Protein AF-A0A351FDD4-F1 (afdb_monomer_lite)

Foldseek 3Di:
DWDWDAWPVRHDTDIADQQWDWDADPVGDIDIDGDDPVNSVVVVVVVVQVVVVVVPCDVVNVVVVVVVVVVVVVVDDDDDDDDDDDDDDDDDDDDDDDDDDDDDDDCPPFPPPPQDDDDADDDDQQFLVNLLLLLQFWFKDWDADPPQQWIWIFGAHPVRDTSDIDIAHDDPVCVVVVVVLCVVRGDDGRCSLLSLLVVLLSRCVVNVDDDRVDSNVLSVLLSVVLVLQAAEAEFFAEQDPSQKDFLVVVLVVQLVRLNSQSSLLSCLRSLLLPRDRDPPSCLGSSNLSQLVCVLLPHNPPSNPSVSSVVLLQAWQWQQDGGNNDGRAQSSVSHPGDPDDPVRRVVVTDRRSLEIERGYQEYEYDANGEYECLVVDDDLDEHEYEYEHSAEYEAQAEYEHDHPVVHAYEYEYEHSYEYHYNDPAPVVFFPPVLSVLCPPPPPNCPQQPLDDDATPDAGDAHEYEYAHAHYYYEHAAEYAAENYEYEYAAEYEYEYSAEYEADYRQFGSVDAQALVCVVPRLSAHEYEHHDDPDAHAYHAYYAAEYGYARYEYDQNHAEYEHAHQEYGDHQYEAHQQHAYEYEHAVFAEAEASVGDDGRYYYDHGRHYYHRHDPDLQQFDPPPRSQFGPDDHPPGGRYGTYHD

Sequence (642 aa):
SVVSFSSANNPQPILIAEGQGMDASPDGNIQSRPIDPIAKTNITRKNQAAAKIAAKVSFAVLKEASGKAKSIATGSSGSAPSPATLPPERPEPKSDLPKIEEEDDSTEKDMRESLLDQSKLNLRSVGGAEAKNRLEAISVTYEFDESSQEIVVHFLDRSGRLIESTRISVKNSQYEKLLQALDPWVTNEDKSIDALALQVFMEQLELGNSYEEGVNLALQKAILFARSFLTEVNLSSSLPSANTWKASNLVQEFSENPYAYEFGMMLARYGALGDKSSNNEKDSVVDIGLRIIDLLGGREKLNDQNHLNEILQQSAKPGDSFNGLVLDGELLGTRSANLSEEDAENLDLQVDRVVGVLGANVNISANAELDPSTLAESDTTQVFAIAAAKDVMIKGDLDFKNSQDSDQAIAIGAADDIHFRSKSVYDYFDSEFAGKYLDSVSDPIFLSESPHQPAQSPTPITITNNGSDFGIGSYDRLELIDLDISTKGNLAIGSLDELKILSTRFDESKEFSNENLESVLDLNTLSAGTDGQDDRVFLYAHNRIAANGLGFGKDVREIYMDAITIDLKNVKFPDASQVLLKSKDGYPTFGESARQIGKVNFIKNVYHGKDALNQSFFSNDPTMRNSNKSVDGTSAVRIRPH

Structure (mmCIF, N/CA/C/O backbone):
data_AF-A0A351FDD4-F1
#
_entry.id   AF-A0A351FDD4-F1
#
loop_
_atom_site.group_PDB
_atom_site.id
_atom_site.type_symbol
_atom_site.label_atom_id
_atom_site.label_alt_id
_atom_site.label_comp_id
_atom_site.label_asym_id
_atom_site.label_entity_id
_atom_site.label_seq_id
_atom_site.pdbx_PDB_ins_code
_atom_site.Cartn_x
_atom_site.Cartn_y
_atom_site.Cartn_z
_atom_site.occupancy
_atom_site.B_iso_or_equiv
_atom_site.auth_seq_id
_atom_site.auth_comp_id
_atom_site.auth_asym_id
_atom_site.auth_atom_id
_atom_site.pdbx_PDB_model_num
ATOM 1 N N . SER A 1 1 ? -1.812 -41.557 18.422 1.00 58.66 1 SER A N 1
ATOM 2 C CA . SER A 1 1 ? -0.723 -41.995 19.326 1.00 58.66 1 SER A CA 1
ATOM 3 C C . SER A 1 1 ? -1.036 -43.332 19.992 1.00 58.66 1 SER A C 1
ATOM 5 O O . SER A 1 1 ? -2.200 -43.710 20.057 1.00 58.66 1 SER A O 1
ATOM 7 N N . VAL A 1 2 ? -0.022 -44.068 20.467 1.00 65.88 2 VAL A N 1
ATOM 8 C CA . VAL A 1 2 ? -0.178 -45.357 21.180 1.00 65.88 2 VAL A CA 1
ATOM 9 C C . VAL A 1 2 ? 0.778 -45.386 22.374 1.00 65.88 2 VAL A C 1
ATOM 11 O O . VAL A 1 2 ? 1.920 -44.953 22.236 1.00 65.88 2 VAL A O 1
ATOM 14 N N . VAL A 1 3 ? 0.326 -45.891 23.525 1.00 68.19 3 VAL A N 1
ATOM 15 C CA . VAL A 1 3 ? 1.140 -46.049 24.744 1.00 68.19 3 VAL A CA 1
ATOM 16 C C . VAL A 1 3 ? 1.170 -47.525 25.145 1.00 68.19 3 VAL A C 1
ATOM 18 O O . VAL A 1 3 ? 0.137 -48.194 25.123 1.00 68.19 3 VAL A O 1
ATOM 21 N N . SER A 1 4 ? 2.350 -48.045 25.486 1.00 78.75 4 SER A N 1
ATOM 22 C CA . SER A 1 4 ? 2.542 -49.429 25.928 1.00 78.75 4 SER A CA 1
ATOM 23 C C . SER A 1 4 ? 2.556 -49.538 27.453 1.00 78.75 4 SER A C 1
ATOM 25 O O . SER A 1 4 ? 3.243 -48.782 28.135 1.00 78.75 4 SER A O 1
ATOM 27 N N . PHE A 1 5 ? 1.835 -50.524 27.985 1.00 73.94 5 PHE A N 1
ATOM 28 C CA . PHE A 1 5 ? 1.825 -50.858 29.408 1.00 73.94 5 PHE A CA 1
ATOM 29 C C . PHE A 1 5 ? 2.272 -52.306 29.613 1.00 73.94 5 PHE A C 1
ATOM 31 O O . PHE A 1 5 ? 1.891 -53.196 28.854 1.00 73.94 5 PHE A O 1
ATOM 38 N N . SER A 1 6 ? 3.064 -52.550 30.653 1.00 72.38 6 SER A N 1
ATOM 39 C CA . SER A 1 6 ? 3.479 -53.885 31.089 1.00 72.38 6 SER A CA 1
ATOM 40 C C . SER A 1 6 ? 3.262 -54.037 32.595 1.00 72.38 6 SER A C 1
ATOM 42 O O . SER A 1 6 ? 3.286 -53.062 33.346 1.00 72.38 6 SER A O 1
ATOM 44 N N . SER A 1 7 ? 3.009 -55.268 33.034 1.00 67.56 7 SER A N 1
ATOM 45 C CA . SER A 1 7 ? 2.735 -55.621 34.431 1.00 67.56 7 SER A CA 1
ATOM 46 C C . SER A 1 7 ? 3.669 -56.750 34.855 1.00 67.56 7 SER A C 1
ATOM 48 O O . SER A 1 7 ? 4.051 -57.576 34.028 1.00 67.56 7 SER A O 1
ATOM 50 N N . ALA A 1 8 ? 4.007 -56.840 36.143 1.00 65.75 8 ALA A N 1
ATOM 51 C CA . ALA A 1 8 ? 4.824 -57.942 36.665 1.00 65.75 8 ALA A CA 1
ATOM 52 C C . ALA A 1 8 ? 4.209 -59.328 36.369 1.00 65.75 8 ALA A C 1
ATOM 54 O O . ALA A 1 8 ? 4.938 -60.295 36.163 1.00 65.75 8 ALA A O 1
ATOM 55 N N . ASN A 1 9 ? 2.875 -59.396 36.274 1.00 63.44 9 ASN A N 1
ATOM 56 C CA . ASN A 1 9 ? 2.122 -60.614 35.961 1.00 63.44 9 ASN A CA 1
ATOM 57 C C . ASN A 1 9 ? 1.804 -60.764 34.459 1.00 63.44 9 ASN A C 1
ATOM 59 O O . ASN A 1 9 ? 1.251 -61.781 34.048 1.00 63.44 9 ASN A O 1
ATOM 63 N N . ASN A 1 10 ? 2.139 -59.768 33.630 1.00 63.44 10 ASN A N 1
ATOM 64 C CA . ASN A 1 10 ? 1.878 -59.770 32.191 1.00 63.44 10 ASN A CA 1
ATOM 65 C C . ASN A 1 10 ? 3.080 -59.149 31.440 1.00 63.44 10 ASN A C 1
ATOM 67 O O . ASN A 1 10 ? 3.106 -57.938 31.192 1.00 63.44 10 ASN A O 1
ATOM 71 N N . PRO A 1 11 ? 4.116 -59.957 31.118 1.00 63.44 11 PRO A N 1
ATOM 72 C CA . PRO A 1 11 ? 5.383 -59.467 30.565 1.00 63.44 11 PRO A CA 1
ATOM 73 C C . PRO A 1 11 ? 5.311 -59.087 29.077 1.00 63.44 11 PRO A C 1
ATOM 75 O O . PRO A 1 11 ? 6.269 -58.528 28.547 1.00 63.44 11 PRO A O 1
ATOM 78 N N . GLN A 1 12 ? 4.204 -59.391 28.391 1.00 69.44 12 GLN A N 1
ATOM 79 C CA . GLN A 1 12 ? 3.953 -58.932 27.025 1.00 69.44 12 GLN A CA 1
ATOM 80 C C . GLN A 1 12 ? 3.298 -57.540 27.062 1.00 69.44 12 GLN A C 1
ATOM 82 O O . GLN A 1 12 ? 2.265 -57.393 27.718 1.00 69.44 12 GLN A O 1
ATOM 87 N N . PRO A 1 13 ? 3.860 -56.514 26.391 1.00 74.00 13 PRO A N 1
ATOM 88 C CA . PRO A 1 13 ? 3.303 -55.165 26.429 1.00 74.00 13 PRO A CA 1
ATOM 89 C C . PRO A 1 13 ? 1.916 -55.094 25.787 1.00 74.00 13 PRO A C 1
ATOM 91 O O . PRO A 1 13 ? 1.727 -55.514 24.645 1.00 74.00 13 PRO A O 1
ATOM 94 N N . ILE A 1 14 ? 0.961 -54.490 26.490 1.00 77.25 14 ILE A N 1
ATOM 95 C CA . ILE A 1 14 ? -0.375 -54.204 25.967 1.00 77.25 14 ILE A CA 1
ATOM 96 C C . ILE A 1 14 ? -0.392 -52.772 25.439 1.00 77.25 14 ILE A C 1
ATOM 98 O O . ILE A 1 14 ? -0.002 -51.827 26.126 1.00 77.25 14 ILE A O 1
ATOM 102 N N . LEU A 1 15 ? -0.818 -52.626 24.185 1.00 77.75 15 LEU A N 1
ATOM 103 C CA . LEU A 1 15 ? -0.867 -51.354 23.474 1.00 77.75 15 LEU A CA 1
ATOM 104 C C . LEU A 1 15 ? -2.240 -50.705 23.654 1.00 77.75 15 LEU A C 1
ATOM 106 O O . LEU A 1 15 ? -3.246 -51.239 23.189 1.00 77.75 15 LEU A O 1
ATOM 110 N N . ILE A 1 16 ? -2.271 -49.535 24.287 1.00 77.50 16 ILE A N 1
ATOM 111 C CA . ILE A 1 16 ? -3.468 -48.703 24.404 1.00 77.50 16 ILE A CA 1
ATOM 112 C C . ILE A 1 16 ? -3.389 -47.620 23.327 1.00 77.50 16 ILE A C 1
ATOM 114 O O . ILE A 1 16 ? -2.526 -46.737 23.358 1.00 77.50 16 ILE A O 1
ATOM 118 N N . ALA A 1 17 ? -4.268 -47.732 22.333 1.00 71.56 17 ALA A N 1
ATOM 119 C CA . ALA A 1 17 ? -4.386 -46.771 21.245 1.00 71.56 17 ALA A CA 1
ATOM 120 C C . ALA A 1 17 ? -5.232 -45.554 21.651 1.00 71.56 17 ALA A C 1
ATOM 122 O O . ALA A 1 17 ? -6.034 -45.595 22.584 1.00 71.56 17 ALA A O 1
ATOM 123 N N . GLU A 1 18 ? -5.073 -44.461 20.914 1.00 64.94 18 GLU A N 1
ATOM 124 C CA . GLU A 1 18 ? -5.838 -43.232 21.103 1.00 64.94 18 GLU A CA 1
ATOM 125 C C . GLU A 1 18 ? -7.361 -43.471 21.091 1.00 64.94 18 GLU A C 1
ATOM 127 O O . GLU A 1 18 ? -7.912 -44.104 20.190 1.00 64.94 18 GLU A O 1
ATOM 132 N N . GLY A 1 19 ? -8.051 -42.978 22.125 1.00 63.50 19 GLY A N 1
ATOM 133 C CA . GLY A 1 19 ? -9.485 -43.212 22.330 1.00 63.50 19 GLY A CA 1
ATOM 134 C C . GLY A 1 19 ? -9.848 -44.534 23.024 1.00 63.50 19 GLY A C 1
ATOM 135 O O . GLY A 1 19 ? -11.040 -44.807 23.174 1.00 63.50 19 GLY A O 1
ATOM 136 N N . GLN A 1 20 ? -8.866 -45.330 23.464 1.00 71.19 20 GLN A N 1
ATOM 137 C CA . GLN A 1 20 ? -9.051 -46.475 24.363 1.00 71.19 20 GLN A CA 1
ATOM 138 C C . GLN A 1 20 ? -8.628 -46.134 25.801 1.00 71.19 20 GLN A C 1
ATOM 140 O O . GLN A 1 20 ? -7.723 -45.334 26.032 1.00 71.19 20 GLN A O 1
ATOM 145 N N . GLY A 1 21 ? -9.307 -46.746 26.766 1.00 70.56 21 GLY A N 1
ATOM 146 C CA . GLY A 1 21 ? -8.950 -46.762 28.178 1.00 70.56 21 GLY A CA 1
ATOM 147 C C . GLY A 1 21 ? -8.338 -48.105 28.569 1.00 70.56 21 GLY A C 1
ATOM 148 O O . GLY A 1 21 ? -8.336 -49.059 27.790 1.00 70.56 21 GLY A O 1
ATOM 149 N N . MET A 1 22 ? -7.840 -48.180 29.797 1.00 78.44 22 MET A N 1
ATOM 150 C CA . MET A 1 22 ? -7.202 -49.370 30.348 1.00 78.44 22 MET A CA 1
ATOM 151 C C . MET A 1 22 ? -7.944 -49.807 31.609 1.00 78.44 22 MET A C 1
ATOM 153 O O . MET A 1 22 ? -8.110 -48.999 32.521 1.00 78.44 22 MET A O 1
ATOM 157 N N . ASP A 1 23 ? -8.342 -51.076 31.670 1.00 73.81 23 ASP A N 1
ATOM 158 C CA . ASP A 1 23 ? -8.746 -51.721 32.918 1.00 73.81 23 ASP A CA 1
ATOM 159 C C . ASP A 1 23 ? -7.612 -52.612 33.427 1.00 73.81 23 ASP A C 1
ATOM 161 O O . ASP A 1 23 ? -6.889 -53.235 32.646 1.00 73.81 23 ASP A O 1
ATOM 165 N N . ALA A 1 24 ? -7.470 -52.677 34.749 1.00 73.75 24 ALA A N 1
ATOM 166 C CA . ALA A 1 24 ? -6.556 -53.578 35.436 1.00 73.75 24 ALA A CA 1
ATOM 167 C C . ALA A 1 24 ? -7.340 -54.376 36.486 1.00 73.75 24 ALA A C 1
ATOM 169 O O . ALA A 1 24 ? -8.021 -53.788 37.328 1.00 73.75 24 ALA A O 1
ATOM 170 N N . SER A 1 25 ? -7.260 -55.707 36.440 1.00 71.31 25 SER A N 1
ATOM 171 C CA . SER A 1 25 ? -7.839 -56.558 37.481 1.00 71.31 25 SER A CA 1
ATOM 172 C C . SER A 1 25 ? -7.031 -56.451 38.785 1.00 71.31 25 SER A C 1
ATOM 174 O O . SER A 1 25 ? -5.845 -56.107 38.740 1.00 71.31 25 SER A O 1
ATOM 176 N N . PRO A 1 26 ? -7.616 -56.806 39.948 1.00 66.31 26 PRO A N 1
ATOM 177 C CA . PRO A 1 26 ? -6.880 -56.887 41.215 1.00 66.31 26 PRO A CA 1
ATOM 178 C C . PRO A 1 26 ? -5.641 -57.797 41.156 1.00 66.31 26 PRO A C 1
ATOM 180 O O . PRO A 1 26 ? -4.660 -57.546 41.849 1.00 66.31 26 PRO A O 1
ATOM 183 N N . ASP A 1 27 ? -5.656 -58.809 40.283 1.00 70.00 27 ASP A N 1
ATOM 184 C CA . ASP A 1 27 ? -4.544 -59.743 40.044 1.00 70.00 27 ASP A CA 1
ATOM 185 C C . ASP A 1 27 ? -3.474 -59.196 39.073 1.00 70.00 27 ASP A C 1
ATOM 187 O O . ASP A 1 27 ? -2.546 -59.910 38.689 1.00 70.00 27 ASP A O 1
ATOM 191 N N . GLY A 1 28 ? -3.593 -57.938 38.634 1.00 63.31 28 GLY A N 1
ATOM 192 C CA . GLY A 1 28 ? -2.620 -57.270 37.767 1.00 63.31 28 GLY A CA 1
ATOM 193 C C . GLY A 1 28 ? -2.727 -57.610 36.277 1.00 63.31 28 GLY A C 1
ATOM 194 O O . GLY A 1 28 ? -1.783 -57.329 35.531 1.00 63.31 28 GLY A O 1
ATOM 195 N N . ASN A 1 29 ? -3.847 -58.195 35.829 1.00 72.62 29 ASN A N 1
ATOM 196 C CA . ASN A 1 29 ? -4.132 -58.394 34.406 1.00 72.62 29 ASN A CA 1
ATOM 197 C C . ASN A 1 29 ? -4.685 -57.110 33.791 1.00 72.62 29 ASN A C 1
ATOM 199 O O . ASN A 1 29 ? -5.708 -56.599 34.238 1.00 72.62 29 ASN A O 1
ATOM 203 N N . ILE A 1 30 ? -4.021 -56.617 32.749 1.00 75.38 30 ILE A N 1
ATOM 204 C CA . ILE A 1 30 ? -4.382 -55.388 32.039 1.00 75.38 30 ILE A CA 1
ATOM 205 C C . ILE A 1 30 ? -5.175 -55.743 30.774 1.00 75.38 30 ILE A C 1
ATOM 207 O O . ILE A 1 30 ? -4.841 -56.714 30.097 1.00 75.38 30 ILE A O 1
ATOM 211 N N . GLN A 1 31 ? -6.202 -54.962 30.430 1.00 77.81 31 GLN A N 1
ATOM 212 C CA . GLN A 1 31 ? -6.906 -55.044 29.144 1.00 77.81 31 GLN A CA 1
ATOM 213 C C . GLN A 1 31 ? -7.261 -53.649 28.606 1.00 77.81 31 GLN A C 1
ATOM 215 O O . GLN A 1 31 ? -7.544 -52.723 29.366 1.00 77.81 31 GLN A O 1
ATOM 220 N N . SER A 1 32 ? -7.255 -53.502 27.276 1.00 77.62 32 SER A N 1
ATOM 221 C CA . SER A 1 32 ? -7.791 -52.313 26.600 1.00 77.62 32 SER A CA 1
ATOM 222 C C . SER A 1 32 ? -9.312 -52.379 26.569 1.00 77.62 32 SER A C 1
ATOM 224 O O . SER A 1 32 ? -9.874 -53.422 26.233 1.00 77.62 32 SER A O 1
ATOM 226 N N . ARG A 1 33 ? -9.977 -51.251 26.816 1.00 77.75 33 ARG A N 1
ATOM 227 C CA . ARG A 1 33 ? -11.422 -51.103 26.615 1.00 77.75 33 ARG A CA 1
ATOM 228 C C . ARG A 1 33 ? -11.768 -49.782 25.929 1.00 77.75 33 ARG A C 1
ATOM 230 O O . ARG A 1 33 ? -10.999 -48.824 26.032 1.00 77.75 33 ARG A O 1
ATOM 237 N N . PRO A 1 34 ? -12.948 -49.660 25.303 1.00 68.31 34 PRO A N 1
ATOM 238 C CA . PRO A 1 34 ? -13.457 -48.363 24.886 1.00 68.31 34 PRO A CA 1
ATOM 239 C C . PRO A 1 34 ? -13.535 -47.395 26.076 1.00 68.31 34 PRO A C 1
ATOM 241 O O . PRO A 1 34 ? -13.968 -47.762 27.174 1.00 68.31 34 PRO A O 1
ATOM 244 N N . ILE A 1 35 ? -13.132 -46.141 25.862 1.00 71.00 35 ILE A N 1
ATOM 245 C CA . ILE A 1 35 ? -13.516 -45.063 26.777 1.00 71.00 35 ILE A CA 1
ATOM 246 C C . ILE A 1 35 ? -15.020 -44.834 26.590 1.00 71.00 35 ILE A C 1
ATOM 248 O O . ILE A 1 35 ? -15.497 -44.793 25.454 1.00 71.00 35 ILE A O 1
ATOM 252 N N . ASP A 1 36 ? -15.749 -44.681 27.696 1.00 71.38 36 ASP A N 1
ATOM 253 C CA . ASP A 1 36 ? -17.148 -44.244 27.682 1.00 71.38 36 ASP A CA 1
ATOM 254 C C . ASP A 1 36 ? -17.317 -42.992 26.785 1.00 71.38 36 ASP A C 1
ATOM 256 O O . ASP A 1 36 ? -16.471 -42.098 26.862 1.00 71.38 36 ASP A O 1
ATOM 260 N N . PRO A 1 37 ? -18.354 -42.887 25.931 1.00 53.72 37 PRO A N 1
ATOM 261 C CA . PRO A 1 37 ? -18.476 -41.777 24.984 1.00 53.72 37 PRO A CA 1
ATOM 262 C C . PRO A 1 37 ? -18.463 -40.383 25.630 1.00 53.72 37 PRO A C 1
ATOM 264 O O . PRO A 1 37 ? -17.861 -39.465 25.073 1.00 53.72 37 PRO A O 1
ATOM 267 N N . ILE A 1 38 ? -19.055 -40.220 26.817 1.00 55.41 38 ILE A N 1
ATOM 268 C CA . ILE A 1 38 ? -19.094 -38.941 27.540 1.00 55.41 38 ILE A CA 1
ATOM 269 C C . ILE A 1 38 ? -17.710 -38.644 28.127 1.00 55.41 38 ILE A C 1
ATOM 271 O O . ILE A 1 38 ? -17.179 -37.541 27.967 1.00 55.41 38 ILE A O 1
ATOM 275 N N . ALA A 1 39 ? -17.069 -39.640 28.744 1.00 53.50 39 ALA A N 1
ATOM 276 C CA . ALA A 1 39 ? -15.697 -39.527 29.231 1.00 53.50 39 ALA A CA 1
ATOM 277 C C . ALA A 1 39 ? -14.696 -39.252 28.094 1.00 53.50 39 ALA A C 1
ATOM 279 O O . ALA A 1 39 ? -13.782 -38.451 28.274 1.00 53.50 39 ALA A O 1
ATOM 280 N N . LYS A 1 40 ? -14.891 -39.844 26.909 1.00 53.62 40 LYS A N 1
ATOM 281 C CA . LYS A 1 40 ? -14.080 -39.609 25.708 1.00 53.62 40 LYS A CA 1
ATOM 282 C C . LYS A 1 40 ? -14.208 -38.159 25.250 1.00 53.62 40 LYS A C 1
ATOM 284 O O . LYS A 1 40 ? -13.187 -37.494 25.114 1.00 53.62 40 LYS A O 1
ATOM 289 N N . THR A 1 41 ? -15.430 -37.646 25.108 1.00 49.88 41 THR A N 1
ATOM 290 C CA . THR A 1 41 ? -15.685 -36.232 24.786 1.00 49.88 41 THR A CA 1
ATOM 291 C C . THR A 1 41 ? -15.056 -35.297 25.822 1.00 49.88 41 THR A C 1
ATOM 293 O O . THR A 1 41 ? -14.389 -34.332 25.455 1.00 49.88 41 THR A O 1
ATOM 296 N N . ASN A 1 42 ? -15.169 -35.612 27.116 1.00 52.06 42 ASN A N 1
ATOM 297 C CA . ASN A 1 42 ? -14.554 -34.826 28.189 1.00 52.06 42 ASN A CA 1
ATOM 298 C C . ASN A 1 42 ? -13.013 -34.866 28.165 1.00 52.06 42 ASN A C 1
ATOM 300 O O . ASN A 1 42 ? -12.380 -33.839 28.406 1.00 52.06 42 ASN A O 1
ATOM 304 N N . ILE A 1 43 ? -12.398 -36.014 27.860 1.00 55.94 43 ILE A N 1
ATOM 305 C CA . ILE A 1 43 ? -10.939 -36.156 27.718 1.00 55.94 43 ILE A CA 1
ATOM 306 C C . ILE A 1 43 ? -10.449 -35.421 26.469 1.00 55.94 43 ILE A C 1
ATOM 308 O O . ILE A 1 43 ? -9.480 -34.674 26.559 1.00 55.94 43 ILE A O 1
ATOM 312 N N . THR A 1 44 ? -11.132 -35.551 25.329 1.00 54.22 44 THR A N 1
ATOM 313 C CA . THR A 1 44 ? -10.816 -34.789 24.114 1.00 54.22 44 THR A CA 1
ATOM 314 C C . THR A 1 44 ? -10.923 -33.285 24.370 1.00 54.22 44 THR A C 1
ATOM 316 O O . THR A 1 44 ? -9.973 -32.569 24.066 1.00 54.22 44 THR A O 1
ATOM 319 N N . ARG A 1 45 ? -11.994 -32.810 25.026 1.00 49.12 45 ARG A N 1
ATOM 320 C CA . ARG A 1 45 ? -12.160 -31.395 25.407 1.00 49.12 45 ARG A CA 1
ATOM 321 C C . ARG A 1 45 ? -11.028 -30.915 26.324 1.00 49.12 45 ARG A C 1
ATOM 323 O O . ARG A 1 45 ? -10.450 -29.860 26.076 1.00 49.12 45 ARG A O 1
ATOM 330 N N . LYS A 1 46 ? -10.656 -31.697 27.348 1.00 48.62 46 LYS A N 1
ATOM 331 C CA . LYS A 1 46 ? -9.549 -31.364 28.268 1.00 48.62 46 LYS A CA 1
ATOM 332 C C . LYS A 1 46 ? -8.177 -31.386 27.591 1.00 48.62 46 LYS A C 1
ATOM 334 O O . LYS A 1 46 ? -7.378 -30.494 27.850 1.00 48.62 46 LYS A O 1
ATOM 339 N N . ASN A 1 47 ? -7.909 -32.344 26.707 1.00 51.41 47 ASN A N 1
ATOM 340 C CA . ASN A 1 47 ? -6.643 -32.424 25.975 1.00 51.41 47 ASN A CA 1
ATOM 341 C C . ASN A 1 47 ? -6.528 -31.310 24.926 1.00 51.41 47 ASN A C 1
ATOM 343 O O . ASN A 1 47 ? -5.457 -30.731 24.778 1.00 51.41 47 ASN A O 1
ATOM 347 N N . GLN A 1 48 ? -7.626 -30.950 24.253 1.00 46.94 48 GLN A N 1
ATOM 348 C CA . GLN A 1 48 ? -7.682 -29.772 23.386 1.00 46.94 48 GLN A CA 1
ATOM 349 C C . GLN A 1 48 ? -7.469 -28.482 24.185 1.00 46.94 48 GLN A C 1
ATOM 351 O O . GLN A 1 48 ? -6.698 -27.635 23.750 1.00 46.94 48 GLN A O 1
ATOM 356 N N . ALA A 1 49 ? -8.078 -28.336 25.367 1.00 43.53 49 ALA A N 1
ATOM 357 C CA . ALA A 1 49 ? -7.821 -27.197 26.250 1.00 43.53 49 ALA A CA 1
ATOM 358 C C . ALA A 1 49 ? -6.350 -27.145 26.707 1.00 43.53 49 ALA A C 1
ATOM 360 O O . ALA A 1 49 ? -5.722 -26.096 26.617 1.00 43.53 49 ALA A O 1
ATOM 361 N N . ALA A 1 50 ? -5.762 -28.275 27.113 1.00 43.62 50 ALA A N 1
ATOM 362 C CA . ALA A 1 50 ? -4.355 -28.357 27.505 1.00 43.62 50 ALA A CA 1
ATOM 363 C C . ALA A 1 50 ? -3.397 -28.025 26.344 1.00 43.62 50 ALA A C 1
ATOM 365 O O . ALA A 1 50 ? -2.441 -27.280 26.540 1.00 43.62 50 ALA A O 1
ATOM 366 N N . ALA A 1 51 ? -3.679 -28.505 25.127 1.00 45.53 51 ALA A N 1
ATOM 367 C CA . ALA A 1 51 ? -2.920 -28.150 23.928 1.00 45.53 51 ALA A CA 1
ATOM 368 C C . ALA A 1 51 ? -3.061 -26.656 23.579 1.00 45.53 51 ALA A C 1
ATOM 370 O O . ALA A 1 51 ? -2.062 -26.000 23.295 1.00 45.53 51 ALA A O 1
ATOM 371 N N . LYS A 1 52 ? -4.275 -26.091 23.684 1.00 44.00 52 LYS A N 1
ATOM 372 C CA . LYS A 1 52 ? -4.544 -24.650 23.516 1.00 44.00 52 LYS A CA 1
ATOM 373 C C . LYS A 1 52 ? -3.857 -23.784 24.580 1.00 44.00 52 LYS A C 1
ATOM 375 O O . LYS A 1 52 ? -3.514 -22.647 24.286 1.00 44.00 52 LYS A O 1
ATOM 380 N N . ILE A 1 53 ? -3.645 -24.295 25.795 1.00 43.66 53 ILE A N 1
ATOM 381 C CA . ILE A 1 53 ? -2.870 -23.616 26.848 1.00 43.66 53 ILE A CA 1
ATOM 382 C C . ILE A 1 53 ? -1.368 -23.700 26.545 1.00 43.66 53 ILE A C 1
ATOM 384 O O . ILE A 1 53 ? -0.680 -22.686 26.601 1.00 43.66 53 ILE A O 1
ATOM 388 N N . ALA A 1 54 ? -0.861 -24.877 26.165 1.00 44.75 54 ALA A N 1
ATOM 389 C CA . ALA A 1 54 ? 0.548 -25.065 25.813 1.00 44.75 54 ALA A CA 1
ATOM 390 C C . ALA A 1 54 ? 0.972 -24.214 24.600 1.00 44.75 54 ALA A C 1
ATOM 392 O O . ALA A 1 54 ? 2.068 -23.663 24.597 1.00 44.75 54 ALA A O 1
ATOM 393 N N . ALA A 1 55 ? 0.084 -24.042 23.614 1.00 42.84 55 ALA A N 1
ATOM 394 C CA . ALA A 1 55 ? 0.300 -23.180 22.451 1.00 42.84 55 ALA A CA 1
ATOM 395 C C . ALA A 1 55 ? 0.335 -21.671 22.777 1.00 42.84 55 ALA A C 1
ATOM 397 O O . ALA A 1 55 ? 0.786 -20.888 21.946 1.00 42.84 55 ALA A O 1
ATOM 398 N N . LYS A 1 56 ? -0.123 -21.256 23.969 1.00 43.00 56 LYS A N 1
ATOM 399 C CA . LYS A 1 56 ? -0.156 -19.848 24.413 1.00 43.00 56 LYS A CA 1
ATOM 400 C C . LYS A 1 56 ? 1.045 -19.439 25.267 1.00 43.00 56 LYS A C 1
ATOM 402 O O . LYS A 1 56 ? 1.156 -18.276 25.641 1.00 43.00 56 LYS A O 1
ATOM 407 N N . VAL A 1 57 ? 1.970 -20.356 25.559 1.00 42.44 57 VAL A N 1
ATOM 408 C CA . VAL A 1 57 ? 3.255 -19.985 26.163 1.00 42.44 57 VAL A CA 1
ATOM 409 C C . VAL A 1 57 ? 4.191 -19.549 25.041 1.00 42.44 57 VAL A C 1
ATOM 411 O O . VAL A 1 57 ? 4.714 -20.386 24.304 1.00 42.44 57 VAL A O 1
ATOM 414 N N . SER A 1 58 ? 4.399 -18.239 24.892 1.00 44.56 58 SER A N 1
ATOM 415 C CA . SER A 1 58 ? 5.336 -17.726 23.891 1.00 44.56 58 SER A CA 1
ATOM 416 C C . SER A 1 58 ? 6.745 -18.280 24.138 1.00 44.56 58 SER A C 1
ATOM 418 O O . SER A 1 58 ? 7.142 -18.576 25.272 1.00 44.56 58 SER A O 1
ATOM 420 N N . PHE A 1 59 ? 7.542 -18.402 23.074 1.00 43.03 59 PHE A N 1
ATOM 421 C CA . PHE A 1 59 ? 8.922 -18.876 23.210 1.00 43.03 59 PHE A CA 1
ATOM 422 C C . PHE A 1 59 ? 9.762 -17.936 24.099 1.00 43.03 59 PHE A C 1
ATOM 424 O O . PHE A 1 59 ? 10.695 -18.387 24.763 1.00 43.03 59 PHE A O 1
ATOM 431 N N . ALA A 1 60 ? 9.382 -16.654 24.187 1.00 46.09 60 ALA A N 1
ATOM 432 C CA . ALA A 1 60 ? 9.938 -15.687 25.129 1.00 46.09 60 ALA A CA 1
ATOM 433 C C . ALA A 1 60 ? 9.618 -16.046 26.593 1.00 46.09 60 ALA A C 1
ATOM 435 O O . ALA A 1 60 ? 10.547 -16.142 27.393 1.00 46.09 60 ALA A O 1
ATOM 436 N N . VAL A 1 61 ? 8.360 -16.362 26.933 1.00 46.81 61 VAL A N 1
ATOM 437 C CA . VAL A 1 61 ? 7.977 -16.805 28.291 1.00 46.81 61 VAL A CA 1
ATOM 438 C C . VAL A 1 61 ? 8.671 -18.122 28.663 1.00 46.81 61 VAL A C 1
ATOM 440 O O . VAL A 1 61 ? 9.152 -18.267 29.786 1.00 46.81 61 VAL A O 1
ATOM 443 N N . LEU A 1 62 ? 8.822 -19.066 27.724 1.00 47.44 62 LEU A N 1
ATOM 444 C CA . LEU A 1 62 ? 9.621 -20.284 27.946 1.00 47.44 62 LEU A CA 1
ATOM 445 C C . LEU A 1 62 ? 11.107 -19.975 28.201 1.00 47.44 62 LEU A C 1
ATOM 447 O O . LEU A 1 62 ? 11.725 -20.589 29.073 1.00 47.44 62 LEU A O 1
ATOM 451 N N . LYS A 1 63 ? 11.690 -19.025 27.461 1.00 45.91 63 LYS A N 1
ATOM 452 C CA . LYS A 1 63 ? 13.093 -18.602 27.599 1.00 45.91 63 LYS A CA 1
ATOM 453 C C . LYS A 1 63 ? 13.334 -17.876 28.926 1.00 45.91 63 LYS A C 1
ATOM 455 O O . LYS A 1 63 ? 14.321 -18.166 29.602 1.00 45.91 63 LYS A O 1
ATOM 460 N N . GLU A 1 64 ? 12.413 -17.010 29.338 1.00 49.66 64 GLU A N 1
ATOM 461 C CA . GLU A 1 64 ? 12.445 -16.299 30.618 1.00 49.66 64 GLU A CA 1
ATOM 462 C C . GLU A 1 64 ? 12.258 -17.258 31.805 1.00 49.66 64 GLU A C 1
ATOM 464 O O . GLU A 1 64 ? 13.062 -17.255 32.739 1.00 49.66 64 GLU A O 1
ATOM 469 N N . ALA A 1 65 ? 11.262 -18.150 31.742 1.00 52.28 65 ALA A N 1
ATOM 470 C CA . ALA A 1 65 ? 11.034 -19.180 32.753 1.00 52.28 65 ALA A CA 1
ATOM 471 C C . ALA A 1 65 ? 12.222 -20.152 32.860 1.00 52.28 65 ALA A C 1
ATOM 473 O O . ALA A 1 65 ? 12.609 -20.524 33.965 1.00 52.28 65 ALA A O 1
ATOM 474 N N . SER A 1 66 ? 12.860 -20.514 31.741 1.00 49.81 66 SER A N 1
ATOM 475 C CA . SER A 1 66 ? 14.094 -21.315 31.718 1.00 49.81 66 SER A CA 1
ATOM 476 C C . SER A 1 66 ? 15.291 -20.569 32.329 1.00 49.81 66 SER A C 1
ATOM 478 O O . SER A 1 66 ? 16.090 -21.163 33.057 1.00 49.81 66 SER A O 1
ATOM 480 N N . GLY A 1 67 ? 15.391 -19.252 32.110 1.00 57.62 67 GLY A N 1
ATOM 481 C CA . GLY A 1 67 ? 16.374 -18.386 32.766 1.00 57.62 67 GLY A CA 1
ATOM 482 C C . GLY A 1 67 ? 16.178 -18.322 34.285 1.00 57.62 67 GLY A C 1
ATOM 483 O O . GLY A 1 67 ? 17.118 -18.581 35.039 1.00 57.62 67 GLY A O 1
ATOM 484 N N . LYS A 1 68 ? 14.943 -18.070 34.737 1.00 56.66 68 LYS A N 1
ATOM 485 C CA . LYS A 1 68 ? 14.553 -18.063 36.159 1.00 56.66 68 LYS A CA 1
ATOM 486 C C . LYS A 1 68 ? 14.725 -19.441 36.816 1.00 56.66 68 LYS A C 1
ATOM 488 O O . LYS A 1 68 ? 15.216 -19.535 37.936 1.00 56.66 68 LYS A O 1
ATOM 493 N N . ALA A 1 69 ? 14.413 -20.533 36.118 1.00 51.81 69 ALA A N 1
ATOM 494 C CA . ALA A 1 69 ? 14.650 -21.889 36.615 1.00 51.81 69 ALA A CA 1
ATOM 495 C C . ALA A 1 69 ? 16.150 -22.194 36.792 1.00 51.81 69 ALA A C 1
ATOM 497 O O . ALA A 1 69 ? 16.533 -22.824 37.778 1.00 51.81 69 ALA A O 1
ATOM 498 N N . LYS A 1 70 ? 17.017 -21.708 35.888 1.00 50.69 70 LYS A N 1
ATOM 499 C CA . LYS A 1 70 ? 18.478 -21.836 36.030 1.00 50.69 70 LYS A CA 1
ATOM 500 C C . LYS A 1 70 ? 19.030 -21.072 37.235 1.00 50.69 70 LYS A C 1
ATOM 502 O O . LYS A 1 70 ? 19.878 -21.626 37.930 1.00 50.69 70 LYS A O 1
ATOM 507 N N . SER A 1 71 ? 18.556 -19.854 37.513 1.00 49.75 71 SER A N 1
ATOM 508 C CA . SER A 1 71 ? 19.022 -19.084 38.679 1.00 49.75 71 SER A CA 1
ATOM 509 C C . SER A 1 71 ? 18.531 -19.663 40.013 1.00 49.75 71 SER A C 1
ATOM 511 O O . SER A 1 71 ? 19.271 -19.650 40.999 1.00 49.75 71 SER A O 1
ATOM 513 N N . ILE A 1 72 ? 17.336 -20.263 40.042 1.00 50.28 72 ILE A N 1
ATOM 514 C CA . ILE A 1 72 ? 16.828 -21.002 41.211 1.00 50.28 72 ILE A CA 1
ATOM 515 C C . ILE A 1 72 ? 17.634 -22.294 41.440 1.00 50.28 72 ILE A C 1
ATOM 517 O O . ILE A 1 72 ? 17.998 -22.598 42.577 1.00 50.28 72 ILE A O 1
ATOM 521 N N . ALA A 1 73 ? 17.988 -23.027 40.377 1.00 44.09 73 ALA A N 1
ATOM 522 C CA . ALA A 1 73 ? 18.786 -24.253 40.480 1.00 44.09 73 ALA A CA 1
ATOM 523 C C . ALA A 1 73 ? 20.196 -24.017 41.062 1.00 44.09 73 ALA A C 1
ATOM 525 O O . ALA A 1 73 ? 20.722 -24.882 41.761 1.00 44.09 73 ALA A O 1
ATOM 526 N N . THR A 1 74 ? 20.793 -22.839 40.846 1.00 41.66 74 THR A N 1
ATOM 527 C CA . THR A 1 74 ? 22.080 -22.464 41.465 1.00 41.66 74 THR A CA 1
ATOM 528 C C . THR A 1 74 ? 21.999 -22.127 42.960 1.00 41.66 74 THR A C 1
ATOM 530 O O . THR A 1 74 ? 23.039 -22.037 43.606 1.00 41.66 74 THR A O 1
ATOM 533 N N . GLY A 1 75 ? 20.800 -21.967 43.532 1.00 41.38 75 GLY A N 1
ATOM 534 C CA . GLY A 1 75 ? 20.599 -21.619 44.946 1.00 41.38 75 GLY A CA 1
ATOM 535 C C . GLY A 1 75 ? 20.424 -22.805 45.906 1.00 41.38 75 GLY A C 1
ATOM 536 O O . GLY A 1 75 ? 20.213 -22.585 47.096 1.00 41.38 75 GLY A O 1
ATOM 537 N N . SER A 1 76 ? 20.465 -24.053 45.419 1.00 38.22 76 SER A N 1
ATOM 538 C CA . SER A 1 76 ? 20.068 -25.245 46.189 1.00 38.22 76 SER A CA 1
ATOM 539 C C . SER A 1 76 ? 21.143 -26.342 46.237 1.00 38.22 76 SER A C 1
ATOM 541 O O . SER A 1 76 ? 20.992 -27.432 45.688 1.00 38.22 76 SER A O 1
ATOM 543 N N . SER A 1 77 ? 22.234 -26.083 46.959 1.00 29.47 77 SER A N 1
ATOM 544 C CA . SER A 1 77 ? 23.074 -27.143 47.536 1.00 29.47 77 SER A CA 1
ATOM 545 C C . SER A 1 77 ? 23.537 -26.724 48.935 1.00 29.47 77 SER A C 1
ATOM 547 O O . SER A 1 77 ? 24.246 -25.740 49.122 1.00 29.47 77 SER A O 1
ATOM 549 N N . GLY A 1 78 ? 23.027 -27.415 49.956 1.00 28.59 78 GLY A N 1
ATOM 550 C CA . GLY A 1 78 ? 23.139 -26.969 51.345 1.00 28.59 78 GLY A CA 1
ATOM 551 C C . GLY A 1 78 ? 24.425 -27.400 52.055 1.00 28.59 78 GLY A C 1
ATOM 552 O O . GLY A 1 78 ? 25.022 -28.428 51.738 1.00 28.59 78 GLY A O 1
ATOM 553 N N . SER A 1 79 ? 24.803 -26.647 53.090 1.00 26.91 79 SER A N 1
ATOM 554 C CA . SER A 1 79 ? 25.668 -27.083 54.197 1.00 26.91 79 SER A CA 1
ATOM 555 C C . SER A 1 79 ? 25.453 -26.170 55.413 1.00 26.91 79 SER A C 1
ATOM 557 O O . SER A 1 79 ? 25.291 -24.964 55.262 1.00 26.91 79 SER A O 1
ATOM 559 N N . ALA A 1 80 ? 25.438 -26.744 56.616 1.00 26.91 80 ALA A N 1
ATOM 560 C CA . ALA A 1 80 ? 25.287 -26.066 57.914 1.00 26.91 80 ALA A CA 1
ATOM 561 C C . ALA A 1 80 ? 26.030 -26.899 58.996 1.00 26.91 80 ALA A C 1
ATOM 563 O O . ALA A 1 80 ? 26.366 -28.044 58.674 1.00 26.91 80 ALA A O 1
ATOM 564 N N . PRO A 1 81 ? 26.251 -26.444 60.261 1.00 44.78 81 PRO A N 1
ATOM 565 C CA . PRO A 1 81 ? 25.788 -25.197 60.910 1.00 44.78 81 PRO A CA 1
ATOM 566 C C . PRO A 1 81 ? 26.815 -24.455 61.839 1.00 44.78 81 PRO A C 1
ATOM 568 O O . PRO A 1 81 ? 27.927 -24.928 62.053 1.00 44.78 81 PRO A O 1
ATOM 571 N N . SER A 1 82 ? 26.335 -23.379 62.507 1.00 26.27 82 SER A N 1
ATOM 572 C CA . SER A 1 82 ? 26.734 -22.855 63.855 1.00 26.27 82 SER A CA 1
ATOM 573 C C . SER A 1 82 ? 27.956 -21.910 64.028 1.00 26.27 82 SER A C 1
ATOM 575 O O . SER A 1 82 ? 28.948 -22.085 63.328 1.00 26.27 82 SER A O 1
ATOM 577 N N . PRO A 1 83 ? 28.005 -21.048 65.089 1.00 42.22 83 PRO A N 1
ATOM 578 C CA . PRO A 1 83 ? 26.910 -20.331 65.798 1.00 42.22 83 PRO A CA 1
ATOM 579 C C . PRO A 1 83 ? 27.232 -18.862 66.265 1.00 42.22 83 PRO A C 1
ATOM 581 O O . PRO A 1 83 ? 28.359 -18.397 66.140 1.00 42.22 83 PRO A O 1
ATOM 584 N N . ALA A 1 84 ? 26.254 -18.214 66.942 1.00 25.20 84 ALA A N 1
ATOM 585 C CA . ALA A 1 84 ? 26.296 -16.924 67.695 1.00 25.20 84 ALA A CA 1
ATOM 586 C C . ALA A 1 84 ? 26.307 -15.610 66.853 1.00 25.20 84 ALA A C 1
ATOM 588 O O . ALA A 1 84 ? 26.877 -15.579 65.774 1.00 25.20 84 ALA A O 1
ATOM 589 N N . THR A 1 85 ? 25.678 -14.483 67.246 1.00 26.78 85 THR A N 1
ATOM 590 C CA . THR A 1 85 ? 25.218 -14.005 68.581 1.00 26.78 85 THR A CA 1
ATOM 591 C C . THR A 1 85 ? 23.945 -13.116 68.479 1.00 26.78 85 THR A C 1
ATOM 593 O O . THR A 1 85 ? 23.677 -12.550 67.426 1.00 26.78 85 THR A O 1
ATOM 596 N N . LEU A 1 86 ? 23.181 -12.978 69.574 1.00 26.61 86 LEU A N 1
ATOM 597 C CA . LEU A 1 86 ? 21.997 -12.102 69.806 1.00 26.61 86 LEU A CA 1
ATOM 598 C C . LEU A 1 86 ? 22.354 -10.979 70.830 1.00 26.61 86 LEU A C 1
ATOM 600 O O . LEU A 1 86 ? 23.482 -11.046 71.328 1.00 26.61 86 LEU A O 1
ATOM 604 N N . PRO A 1 87 ? 21.469 -10.053 71.302 1.00 42.09 87 PRO A N 1
ATOM 605 C CA . PRO A 1 87 ? 20.121 -9.563 70.894 1.00 42.09 87 PRO A CA 1
ATOM 606 C C . PRO A 1 87 ? 20.153 -7.991 70.743 1.00 42.09 87 PRO A C 1
ATOM 608 O O . PRO A 1 87 ? 21.249 -7.499 70.462 1.00 42.09 87 PRO A O 1
ATOM 611 N N . PRO A 1 88 ? 19.097 -7.148 70.960 1.00 38.91 88 PRO A N 1
ATOM 612 C CA . PRO A 1 88 ? 17.646 -7.343 71.217 1.00 38.91 88 PRO A CA 1
ATOM 613 C C . PRO A 1 88 ? 16.734 -6.425 70.328 1.00 38.91 88 PRO A C 1
ATOM 615 O O . PRO A 1 88 ? 17.206 -5.963 69.296 1.00 38.91 88 PRO A O 1
ATOM 618 N N . GLU A 1 89 ? 15.444 -6.101 70.564 1.00 27.55 89 GLU A N 1
ATOM 619 C CA . GLU A 1 89 ? 14.450 -6.433 71.620 1.00 27.55 89 GLU A CA 1
ATOM 620 C C . GLU A 1 89 ? 12.986 -6.517 71.050 1.00 27.55 89 GLU A C 1
ATOM 622 O O . GLU A 1 89 ? 12.717 -7.268 70.115 1.00 27.55 89 GLU A O 1
ATOM 627 N N . ARG A 1 90 ? 12.028 -5.774 71.640 1.00 27.17 90 ARG A N 1
ATOM 628 C CA . ARG A 1 90 ? 10.577 -5.574 71.366 1.00 27.17 90 ARG A CA 1
ATOM 629 C C . ARG A 1 90 ? 10.150 -4.247 72.087 1.00 27.17 90 ARG A C 1
ATOM 631 O O . ARG A 1 90 ? 11.037 -3.716 72.758 1.00 27.17 90 ARG A O 1
ATOM 638 N N . PRO A 1 91 ? 8.899 -3.690 72.056 1.00 30.86 91 PRO A N 1
ATOM 639 C CA . PRO A 1 91 ? 7.591 -4.372 71.955 1.00 30.86 91 PRO A CA 1
ATOM 640 C C . PRO A 1 91 ? 6.429 -3.678 71.173 1.00 30.86 91 PRO A C 1
ATOM 642 O O . PRO A 1 91 ? 6.444 -2.494 70.866 1.00 30.86 91 PRO A O 1
ATOM 645 N N . GLU A 1 92 ? 5.355 -4.450 70.976 1.00 32.81 92 GLU A N 1
ATOM 646 C CA . GLU A 1 92 ? 3.933 -4.041 70.816 1.00 32.81 92 GLU A CA 1
ATOM 647 C C . GLU A 1 92 ? 3.175 -4.443 72.120 1.00 32.81 92 GLU A C 1
ATOM 649 O O . GLU A 1 92 ? 3.739 -5.328 72.789 1.00 32.81 92 GLU A O 1
ATOM 654 N N . PRO A 1 93 ? 1.952 -3.949 72.517 1.00 37.56 93 PRO A N 1
ATOM 655 C CA . PRO A 1 93 ? 0.717 -3.932 71.668 1.00 37.56 93 PRO A CA 1
ATOM 656 C C . PRO A 1 93 ? -0.528 -3.009 72.027 1.00 37.56 93 PRO A C 1
ATOM 658 O O . PRO A 1 93 ? -0.685 -2.560 73.155 1.00 37.56 93 PRO A O 1
ATOM 661 N N . LYS A 1 94 ? -1.501 -2.911 71.084 1.00 27.27 94 LYS A N 1
ATOM 662 C CA . LYS A 1 94 ? -3.015 -2.977 71.181 1.00 27.27 94 LYS A CA 1
ATOM 663 C C . LYS A 1 94 ? -3.963 -2.040 72.010 1.00 27.27 94 LYS A C 1
ATOM 665 O O . LYS A 1 94 ? -3.613 -1.521 73.061 1.00 27.27 94 LYS A O 1
ATOM 670 N N . SER A 1 95 ? -5.254 -2.076 71.577 1.00 25.45 95 SER A N 1
ATOM 671 C CA . SER A 1 95 ? -6.583 -1.750 72.215 1.00 25.45 95 SER A CA 1
ATOM 672 C C . SER A 1 95 ? -7.115 -0.291 72.124 1.00 25.45 95 SER A C 1
ATOM 674 O O . SER A 1 95 ? -6.307 0.624 72.208 1.00 25.45 95 SER A O 1
ATOM 676 N N . ASP A 1 96 ? -8.419 0.035 71.937 1.00 24.47 96 ASP A N 1
ATOM 677 C CA . ASP A 1 96 ? -9.670 -0.755 71.738 1.00 24.47 96 ASP A CA 1
ATOM 678 C C . ASP A 1 96 ? -10.835 0.043 71.039 1.00 24.47 96 ASP A C 1
ATOM 680 O O . ASP A 1 96 ? -10.721 1.237 70.780 1.00 24.47 96 ASP A O 1
ATOM 684 N N . LEU A 1 97 ? -11.939 -0.670 70.738 1.00 26.64 97 LEU A N 1
ATOM 685 C CA . LEU A 1 97 ? -13.235 -0.362 70.049 1.00 26.64 97 LEU A CA 1
ATOM 686 C C . LEU A 1 97 ? -14.162 0.739 70.678 1.00 26.64 97 LEU A C 1
ATOM 688 O O . LEU A 1 97 ? -13.943 1.061 71.847 1.00 26.64 97 LEU A O 1
ATOM 692 N N . PRO A 1 98 ? -15.212 1.304 69.989 1.00 30.02 98 PRO A N 1
ATOM 693 C CA . PRO A 1 98 ? -16.493 0.607 69.675 1.00 30.02 98 PRO A CA 1
ATOM 694 C C . PRO A 1 98 ? -17.286 0.986 68.384 1.00 30.02 98 PRO A C 1
ATOM 696 O O . PRO A 1 98 ? -16.942 1.896 67.639 1.00 30.02 98 PRO A O 1
ATOM 699 N N . LYS A 1 99 ? -18.372 0.219 68.152 1.00 26.14 99 LYS A N 1
ATOM 700 C CA . LYS A 1 99 ? -19.334 0.238 67.021 1.00 26.14 99 LYS A CA 1
ATOM 701 C C . LYS A 1 99 ? -20.338 1.411 67.021 1.00 26.14 99 LYS A C 1
ATOM 703 O O . LYS A 1 99 ? -20.700 1.889 68.094 1.00 26.14 99 LYS A O 1
ATOM 708 N N . ILE A 1 100 ? -20.946 1.673 65.854 1.00 26.78 100 ILE A N 1
ATOM 709 C CA . ILE A 1 100 ? -22.343 2.139 65.694 1.00 26.78 100 ILE A CA 1
ATOM 710 C C . ILE A 1 100 ? -23.024 1.280 64.604 1.00 26.78 100 ILE A C 1
ATOM 712 O O . ILE A 1 100 ? -22.359 0.850 63.663 1.00 26.78 100 ILE A O 1
ATOM 716 N N . GLU A 1 101 ? -24.317 0.996 64.771 1.00 25.03 101 GLU A N 1
ATOM 717 C CA . GLU A 1 101 ? -25.201 0.292 63.828 1.00 25.03 101 GLU A CA 1
ATOM 718 C C . GLU A 1 101 ? -26.258 1.293 63.330 1.00 25.03 101 GLU A C 1
ATOM 720 O O . GLU A 1 101 ? -26.906 1.913 64.170 1.00 25.03 101 GLU A O 1
ATOM 725 N N . GLU A 1 102 ? -26.463 1.426 62.015 1.00 26.38 102 GLU A N 1
ATOM 726 C CA . GLU A 1 102 ? -27.707 1.953 61.425 1.00 26.38 102 GLU A CA 1
ATOM 727 C C . GLU A 1 102 ? -28.053 1.131 60.170 1.00 26.38 102 GLU A C 1
ATOM 729 O O . GLU A 1 102 ? -27.175 0.795 59.372 1.00 26.38 102 GLU A O 1
ATOM 734 N N . GLU A 1 103 ? -29.328 0.760 60.041 1.00 25.03 103 GLU A N 1
ATOM 735 C CA . GLU A 1 103 ? -29.910 0.120 58.858 1.00 25.03 103 GLU A CA 1
ATOM 736 C C . GLU A 1 103 ? -30.391 1.211 57.889 1.00 25.03 103 GLU A C 1
ATOM 738 O O . GLU A 1 103 ? -31.106 2.116 58.318 1.00 25.03 103 GLU A O 1
ATOM 743 N N . ASP A 1 104 ? -30.098 1.092 56.591 1.00 24.69 104 ASP A N 1
ATOM 744 C CA . ASP A 1 104 ? -30.976 1.655 55.557 1.00 24.69 104 ASP A CA 1
ATOM 745 C C . ASP A 1 104 ? -30.999 0.752 54.312 1.00 24.69 104 ASP A C 1
ATOM 747 O O . ASP A 1 104 ? -30.009 0.102 53.963 1.00 24.69 104 ASP A O 1
ATOM 751 N N . ASP A 1 105 ? -32.169 0.659 53.686 1.00 30.25 105 ASP A N 1
ATOM 752 C CA . ASP A 1 105 ? -32.553 -0.409 52.762 1.00 30.25 105 ASP A CA 1
ATOM 753 C C . ASP A 1 105 ? -32.611 0.093 51.314 1.00 30.25 105 ASP A C 1
ATOM 755 O O . ASP A 1 105 ? -33.594 0.681 50.864 1.00 30.25 105 ASP A O 1
ATOM 759 N N . SER A 1 106 ? -31.538 -0.150 50.559 1.00 28.02 106 SER A N 1
ATOM 760 C CA . SER A 1 106 ? -31.538 -0.013 49.094 1.00 28.02 106 SER A CA 1
ATOM 761 C C . SER A 1 106 ? -30.512 -0.934 48.425 1.00 28.02 106 SER A C 1
ATOM 763 O O . SER A 1 106 ? -29.721 -0.525 47.578 1.00 28.02 106 SER A O 1
ATOM 765 N N . THR A 1 107 ? -30.529 -2.225 48.783 1.00 28.72 107 THR A N 1
ATOM 766 C CA . THR A 1 107 ? -29.712 -3.225 48.070 1.00 28.72 107 THR A CA 1
ATOM 767 C C . THR A 1 107 ? -30.338 -3.616 46.730 1.00 28.72 107 THR A C 1
ATOM 769 O O . THR A 1 107 ? -30.956 -4.671 46.576 1.00 28.72 107 THR A O 1
ATOM 772 N N . GLU A 1 108 ? -30.108 -2.778 45.717 1.00 33.12 108 GLU A N 1
ATOM 773 C CA . GLU A 1 108 ? -30.065 -3.243 44.330 1.00 33.12 108 GLU A CA 1
ATOM 774 C C . GLU A 1 108 ? -29.023 -4.370 44.280 1.00 33.12 108 GLU A C 1
ATOM 776 O O . GLU A 1 108 ? -27.837 -4.154 44.533 1.00 33.12 108 GLU A O 1
ATOM 781 N N . LYS A 1 109 ? -29.498 -5.618 44.157 1.00 31.02 109 LYS A N 1
ATOM 782 C CA . LYS A 1 109 ? -28.730 -6.783 44.612 1.00 31.02 109 LYS A CA 1
ATOM 783 C C . LYS A 1 109 ? -27.651 -7.157 43.603 1.00 31.02 109 LYS A C 1
ATOM 785 O O . LYS A 1 109 ? -27.862 -7.975 42.706 1.00 31.02 109 LYS A O 1
ATOM 790 N N . ASP A 1 110 ? -26.523 -6.491 43.800 1.00 35.66 110 ASP A N 1
ATOM 791 C CA . ASP A 1 110 ? -25.356 -6.429 42.942 1.00 35.66 110 ASP A CA 1
ATOM 792 C C . ASP A 1 110 ? -24.878 -7.817 42.480 1.00 35.66 110 ASP A C 1
ATOM 794 O O . ASP A 1 110 ? -24.761 -8.765 43.263 1.00 35.66 110 ASP A O 1
ATOM 798 N N . MET A 1 111 ? -24.596 -7.944 41.182 1.00 37.16 111 MET A N 1
ATOM 799 C CA . MET A 1 111 ? -24.094 -9.186 40.589 1.00 37.16 111 MET A CA 1
ATOM 800 C C . MET A 1 111 ? -22.602 -9.424 40.890 1.00 37.16 111 MET A C 1
ATOM 802 O O . MET A 1 111 ? -22.101 -10.509 40.586 1.00 37.16 111 MET A O 1
ATOM 806 N N . ARG A 1 112 ? -21.912 -8.449 41.509 1.00 38.53 112 ARG A N 1
ATOM 807 C CA . ARG A 1 112 ? -20.455 -8.425 41.734 1.00 38.53 112 ARG A CA 1
ATOM 808 C C . ARG A 1 112 ? -19.848 -9.631 42.470 1.00 38.53 112 ARG A C 1
ATOM 810 O O . ARG A 1 112 ? -18.732 -10.002 42.124 1.00 38.53 112 ARG A O 1
ATOM 817 N N . GLU A 1 113 ? -20.523 -10.274 43.432 1.00 30.73 113 GLU A N 1
ATOM 818 C CA . GLU A 1 113 ? -19.871 -11.312 44.274 1.00 30.73 113 GLU A CA 1
ATOM 819 C C . GLU A 1 113 ? -20.281 -12.774 44.008 1.00 30.73 113 GLU A C 1
ATOM 821 O O . GLU A 1 113 ? -19.541 -13.692 44.356 1.00 30.73 113 GLU A O 1
ATOM 826 N N . SER A 1 114 ? -21.430 -13.050 43.381 1.00 34.12 114 SER A N 1
ATOM 827 C CA . SER A 1 114 ? -21.939 -14.437 43.268 1.00 34.12 114 SER A CA 1
ATOM 828 C C . SER A 1 114 ? -21.413 -15.220 42.051 1.00 34.12 114 SER A C 1
ATOM 830 O O . SER A 1 114 ? -21.797 -16.379 41.864 1.00 34.12 114 SER A O 1
ATOM 832 N N . LEU A 1 115 ? -20.619 -14.595 41.179 1.00 38.28 115 LEU A N 1
ATOM 833 C CA . LEU A 1 115 ? -20.400 -15.083 39.811 1.00 38.28 115 LEU A CA 1
ATOM 834 C C . LEU A 1 115 ? -19.049 -15.761 39.555 1.00 38.28 115 LEU A C 1
ATOM 836 O O . LEU A 1 115 ? -18.944 -16.552 38.615 1.00 38.28 115 LEU A O 1
ATOM 840 N N . LEU A 1 116 ? -18.034 -15.485 40.375 1.00 36.03 116 LEU A N 1
ATOM 841 C CA . LEU A 1 116 ? -16.641 -15.780 40.042 1.00 36.03 116 LEU A CA 1
ATOM 842 C C . LEU A 1 116 ? -15.945 -16.632 41.108 1.00 36.03 116 LEU A C 1
ATOM 844 O O . LEU A 1 116 ? -15.221 -16.129 41.961 1.00 36.03 116 LEU A O 1
ATOM 848 N N . ASP A 1 117 ? -16.076 -17.952 40.968 1.00 30.41 117 ASP A N 1
ATOM 849 C CA . ASP A 1 117 ? -14.967 -18.842 41.306 1.00 30.41 117 ASP A CA 1
ATOM 850 C C . ASP A 1 117 ? -14.767 -19.884 40.188 1.00 30.41 117 ASP A C 1
ATOM 852 O O . ASP A 1 117 ? -15.708 -20.536 39.729 1.00 30.41 117 ASP A O 1
ATOM 856 N N . GLN A 1 118 ? -13.511 -19.999 39.752 1.00 30.88 118 GLN A N 1
ATOM 857 C CA . GLN A 1 118 ? -12.956 -20.936 38.762 1.00 30.88 118 GLN A CA 1
ATOM 858 C C . GLN A 1 118 ? -13.500 -20.926 37.313 1.00 30.88 118 GLN A C 1
ATOM 860 O O . GLN A 1 118 ? -14.287 -21.791 36.932 1.00 30.88 118 GLN A O 1
ATOM 865 N N . SER A 1 119 ? -12.860 -20.133 36.440 1.00 27.28 119 SER A N 1
ATOM 866 C CA . SER A 1 119 ? -12.169 -20.678 35.246 1.00 27.28 119 SER A CA 1
ATOM 867 C C . SER A 1 119 ? -11.298 -19.633 34.535 1.00 27.28 119 SER A C 1
ATOM 869 O O . SER A 1 119 ? -11.819 -18.646 34.035 1.00 27.28 119 SER A O 1
ATOM 871 N N . LYS A 1 120 ? -9.985 -19.884 34.405 1.00 40.66 120 LYS A N 1
ATOM 872 C CA . LYS A 1 120 ? -9.114 -19.141 33.474 1.00 40.66 120 LYS A CA 1
ATOM 873 C C . LYS A 1 120 ? -9.204 -19.765 32.079 1.00 40.66 120 LYS A C 1
ATOM 875 O O . LYS A 1 120 ? -8.667 -20.859 31.889 1.00 40.66 120 LYS A O 1
ATOM 880 N N . LEU A 1 121 ? -9.824 -19.090 31.113 1.00 29.50 121 LEU A N 1
ATOM 881 C CA . LEU A 1 121 ? -9.785 -19.458 29.692 1.00 29.50 121 LEU A CA 1
ATOM 882 C C . LEU A 1 121 ? -9.537 -18.213 28.823 1.00 29.50 121 LEU A C 1
ATOM 884 O O . LEU A 1 121 ? -9.764 -17.095 29.258 1.00 29.50 121 LEU A O 1
ATOM 888 N N . ASN A 1 122 ? -8.971 -18.416 27.628 1.00 32.25 122 ASN A N 1
ATOM 889 C CA . ASN A 1 122 ? -8.314 -17.373 26.822 1.00 32.25 122 ASN A CA 1
ATOM 890 C C . ASN A 1 122 ? -8.889 -17.297 25.396 1.00 32.25 122 ASN A C 1
ATOM 892 O O . ASN A 1 122 ? -9.125 -18.362 24.820 1.00 32.25 122 ASN A O 1
ATOM 896 N N . LEU A 1 123 ? -8.922 -16.090 24.802 1.00 31.23 123 LEU A N 1
ATOM 897 C CA . LEU A 1 123 ? -9.450 -15.746 23.461 1.00 31.23 123 LEU A CA 1
ATOM 898 C C . LEU A 1 123 ? -9.274 -16.822 22.372 1.00 31.23 123 LEU A C 1
ATOM 900 O O . LEU A 1 123 ? -8.231 -17.476 22.260 1.00 31.23 123 LEU A O 1
ATOM 904 N N . ARG A 1 124 ? -10.271 -16.926 21.494 1.00 33.19 124 ARG A N 1
ATOM 905 C CA . ARG A 1 124 ? -10.203 -17.665 20.230 1.00 33.19 124 ARG A CA 1
ATOM 906 C C . ARG A 1 124 ? -9.765 -16.723 19.094 1.00 33.19 124 ARG A C 1
ATOM 908 O O . ARG A 1 124 ? -10.301 -15.625 18.990 1.00 33.19 124 ARG A O 1
ATOM 915 N N . SER A 1 125 ? -8.846 -17.170 18.233 1.00 35.78 125 SER A N 1
ATOM 916 C CA . SER A 1 125 ? -8.661 -16.583 16.898 1.00 35.78 125 SER A CA 1
ATOM 917 C C . SER A 1 125 ? -9.830 -17.009 16.004 1.00 35.78 125 SER A C 1
ATOM 919 O O . SER A 1 125 ? -10.218 -18.183 15.985 1.00 35.78 125 SER A O 1
ATOM 921 N N . VAL A 1 126 ? -10.430 -16.048 15.305 1.00 38.09 126 VAL A N 1
ATOM 922 C CA . VAL A 1 126 ? -11.486 -16.292 14.315 1.00 38.09 126 VAL A CA 1
ATOM 923 C C . VAL A 1 126 ? -10.797 -16.347 12.958 1.00 38.09 126 VAL A C 1
ATOM 925 O O . VAL A 1 126 ? -10.143 -15.382 12.575 1.00 38.09 126 VAL A O 1
ATOM 928 N N . GLY A 1 127 ? -10.899 -17.471 12.245 1.00 33.25 127 GLY A N 1
ATOM 929 C CA . GLY A 1 127 ? -10.248 -17.603 10.938 1.00 33.25 127 GLY A CA 1
ATOM 930 C C . GLY A 1 127 ? -10.865 -16.641 9.920 1.00 33.25 127 GLY A C 1
ATOM 931 O O . GLY A 1 127 ? -12.064 -16.380 9.975 1.00 33.25 127 GLY A O 1
ATOM 932 N N . GLY A 1 128 ? -10.093 -16.136 8.955 1.00 34.56 128 GLY A N 1
ATOM 933 C CA . GLY A 1 128 ? -10.594 -15.118 8.018 1.00 34.56 128 GLY A CA 1
ATOM 934 C C . GLY A 1 128 ? -11.832 -15.552 7.216 1.00 34.56 128 GLY A C 1
ATOM 935 O O . GLY A 1 128 ? -12.721 -14.742 6.982 1.00 34.56 128 GLY A O 1
ATOM 936 N N . ALA A 1 129 ? -11.963 -16.837 6.868 1.00 31.34 129 ALA A N 1
ATOM 937 C CA . ALA A 1 129 ? -13.178 -17.378 6.242 1.00 31.34 129 ALA A CA 1
ATOM 938 C C . ALA A 1 129 ? -14.410 -17.370 7.176 1.00 31.34 129 ALA A C 1
ATOM 940 O O . ALA A 1 129 ? -15.539 -17.212 6.720 1.00 31.34 129 ALA A O 1
ATOM 941 N N . GLU A 1 130 ? -14.198 -17.520 8.484 1.00 36.97 130 GLU A N 1
ATOM 942 C CA . GLU A 1 130 ? -15.234 -17.448 9.519 1.00 36.97 130 GLU A CA 1
ATOM 943 C C . GLU A 1 130 ? -15.626 -15.985 9.789 1.00 36.97 130 GLU A C 1
ATOM 945 O O . GLU A 1 130 ? -16.808 -15.669 9.882 1.00 36.97 130 GLU A O 1
ATOM 950 N N . ALA A 1 131 ? -14.655 -15.064 9.796 1.00 40.81 131 ALA A N 1
ATOM 951 C CA . ALA A 1 131 ? -14.910 -13.625 9.851 1.00 40.81 131 ALA A CA 1
ATOM 952 C C . ALA A 1 131 ? -15.680 -13.125 8.612 1.00 40.81 131 ALA A C 1
ATOM 954 O O . ALA A 1 131 ? -16.685 -12.436 8.761 1.00 40.81 131 ALA A O 1
ATOM 955 N N . LYS A 1 132 ? -15.278 -13.531 7.398 1.00 36.41 132 LYS A N 1
ATOM 956 C CA . LYS A 1 132 ? -15.934 -13.150 6.133 1.00 36.41 132 LYS A CA 1
ATOM 957 C C . LYS A 1 132 ? -17.391 -13.612 6.071 1.00 36.41 132 LYS A C 1
ATOM 959 O O . LYS A 1 132 ? -18.279 -12.816 5.790 1.00 36.41 132 LYS A O 1
ATOM 964 N N . ASN A 1 133 ? -17.649 -14.867 6.440 1.00 37.94 133 ASN A N 1
ATOM 965 C CA . ASN A 1 133 ? -19.007 -15.392 6.581 1.00 37.94 133 ASN A CA 1
ATOM 966 C C . ASN A 1 133 ? -19.838 -14.565 7.587 1.00 37.94 133 ASN A C 1
ATOM 968 O O . ASN A 1 133 ? -21.003 -14.266 7.345 1.00 37.94 133 ASN A O 1
ATOM 972 N N . ARG A 1 134 ? -19.247 -14.122 8.700 1.00 47.09 134 ARG A N 1
ATOM 973 C CA . ARG A 1 134 ? -19.941 -13.284 9.696 1.00 47.09 134 ARG A CA 1
ATOM 974 C C . ARG A 1 134 ? -20.151 -11.833 9.251 1.00 47.09 134 ARG A C 1
ATOM 976 O O . ARG A 1 134 ? -21.032 -11.177 9.793 1.00 47.09 134 ARG A O 1
ATOM 983 N N . LEU A 1 135 ? -19.414 -11.345 8.253 1.00 46.56 135 LEU A N 1
ATOM 984 C CA . LEU A 1 135 ? -19.591 -10.006 7.676 1.00 46.56 135 LEU A CA 1
ATOM 985 C C . LEU A 1 135 ? -20.754 -9.919 6.682 1.00 46.56 135 LEU A C 1
ATOM 987 O O . LEU A 1 135 ? -21.341 -8.850 6.527 1.00 46.56 135 LEU A O 1
ATOM 991 N N . GLU A 1 136 ? -21.145 -11.040 6.074 1.00 48.88 136 GLU A N 1
ATOM 992 C CA . GLU A 1 136 ? -22.392 -11.150 5.301 1.00 48.88 136 GLU A CA 1
ATOM 993 C C . GLU A 1 136 ? -23.645 -11.234 6.203 1.00 48.88 136 GLU A C 1
ATOM 995 O O . GLU A 1 136 ? -24.777 -11.130 5.714 1.00 48.88 136 GLU A O 1
ATOM 1000 N N . ALA A 1 137 ? -23.471 -11.401 7.522 1.00 51.06 137 ALA A N 1
ATOM 1001 C CA . ALA A 1 137 ? -24.570 -11.481 8.477 1.00 51.06 137 ALA A CA 1
ATOM 1002 C C . ALA A 1 137 ? -25.176 -10.097 8.753 1.00 51.06 137 ALA A C 1
ATOM 1004 O O . ALA A 1 137 ? -24.559 -9.216 9.351 1.00 51.06 137 ALA A O 1
ATOM 1005 N N . ILE A 1 138 ? -26.431 -9.929 8.343 1.00 54.59 138 ILE A N 1
ATOM 1006 C CA . ILE A 1 138 ? -27.195 -8.678 8.474 1.00 54.59 138 ILE A CA 1
ATOM 1007 C C . ILE A 1 138 ? -28.245 -8.783 9.590 1.00 54.59 138 ILE A C 1
ATOM 1009 O O . ILE A 1 138 ? -28.762 -7.766 10.055 1.00 54.59 138 ILE A O 1
ATOM 1013 N N . SER A 1 139 ? -28.532 -9.997 10.069 1.00 60.06 139 SER A N 1
ATOM 1014 C CA . SER A 1 139 ? -29.375 -10.226 11.244 1.00 60.06 139 SER A CA 1
ATOM 1015 C C . SER A 1 139 ? -28.861 -11.376 12.112 1.00 60.06 139 SER A C 1
ATOM 1017 O O . SER A 1 139 ? -28.136 -12.260 11.650 1.00 60.06 139 SER A O 1
ATOM 1019 N N . VAL A 1 140 ? -29.246 -11.347 13.389 1.00 62.81 140 VAL A N 1
ATOM 1020 C CA . VAL A 1 140 ? -28.947 -12.388 14.377 1.00 62.81 140 VAL A CA 1
ATOM 1021 C C . VAL A 1 140 ? -30.236 -12.812 15.063 1.00 62.81 140 VAL A C 1
ATOM 1023 O O . VAL A 1 140 ? -31.063 -11.973 15.427 1.00 62.81 140 VAL A O 1
ATOM 1026 N N . THR A 1 141 ? -30.386 -14.117 15.263 1.00 65.38 141 THR A N 1
ATOM 1027 C CA . THR A 1 141 ? -31.375 -14.706 16.171 1.00 65.38 141 THR A CA 1
ATOM 1028 C C . THR A 1 141 ? -30.666 -15.612 17.169 1.00 65.38 141 THR A C 1
ATOM 1030 O O . THR A 1 141 ? -29.520 -16.010 16.957 1.00 65.38 141 THR A O 1
ATOM 1033 N N . TYR A 1 142 ? -31.333 -15.950 18.267 1.00 69.75 142 TYR A N 1
ATOM 1034 C CA . TYR A 1 142 ? -30.847 -16.959 19.199 1.00 69.75 142 TYR A CA 1
ATOM 1035 C C . TYR A 1 142 ? -31.952 -17.957 19.546 1.00 69.75 142 TYR A C 1
ATOM 1037 O O . TYR A 1 142 ? -33.135 -17.617 19.560 1.00 69.75 142 TYR A O 1
ATOM 1045 N N . GLU A 1 143 ? -31.550 -19.181 19.862 1.00 68.44 143 GLU A N 1
ATOM 1046 C CA . GLU A 1 143 ? -32.381 -20.204 20.494 1.00 68.44 143 GLU A CA 1
ATOM 1047 C C . GLU A 1 143 ? -31.649 -20.780 21.713 1.00 68.44 143 GLU A C 1
ATOM 1049 O O . GLU A 1 143 ? -30.434 -20.629 21.859 1.00 68.44 143 GLU A O 1
ATOM 1054 N N . PHE A 1 144 ? -32.383 -21.437 22.607 1.00 67.69 144 PHE A N 1
ATOM 1055 C CA . PHE A 1 144 ? -31.798 -22.171 23.724 1.00 67.69 144 PHE A CA 1
ATOM 1056 C C . PHE A 1 144 ? -31.902 -23.668 23.472 1.00 67.69 144 PHE A C 1
ATOM 1058 O O . PHE A 1 144 ? -33.000 -24.213 23.356 1.00 67.69 144 PHE A O 1
ATOM 1065 N N . ASP A 1 145 ? -30.757 -24.341 23.431 1.00 68.94 145 ASP A N 1
ATOM 1066 C CA . ASP A 1 145 ? -30.697 -25.792 23.451 1.00 68.94 145 ASP A CA 1
ATOM 1067 C C . ASP A 1 145 ? -30.812 -26.260 24.909 1.00 68.94 145 ASP A C 1
ATOM 1069 O O . ASP A 1 145 ? -29.825 -26.371 25.643 1.00 68.94 145 ASP A O 1
ATOM 1073 N N . GLU A 1 146 ? -32.048 -26.545 25.336 1.00 66.94 146 GLU A N 1
ATOM 1074 C CA . GLU A 1 146 ? -32.342 -27.098 26.665 1.00 66.94 146 GLU A CA 1
ATOM 1075 C C . GLU A 1 146 ? -31.527 -28.369 26.968 1.00 66.94 146 GLU A C 1
ATOM 1077 O O . GLU A 1 146 ? -31.243 -28.655 28.137 1.00 66.94 146 GLU A O 1
ATOM 1082 N N . SER A 1 147 ? -31.142 -29.129 25.932 1.00 67.75 147 SER A N 1
ATOM 1083 C CA . SER A 1 147 ? -30.472 -30.424 26.061 1.00 67.75 147 SER A CA 1
ATOM 1084 C C . SER A 1 147 ? -28.967 -30.305 26.304 1.00 67.75 147 SER A C 1
ATOM 1086 O O . SER A 1 147 ? -28.416 -31.108 27.064 1.00 67.75 147 SER A O 1
ATOM 1088 N N . SER A 1 148 ? -28.308 -29.299 25.720 1.00 65.25 148 SER A N 1
ATOM 1089 C CA . SER A 1 148 ? -26.895 -29.000 25.979 1.00 65.25 148 SER A CA 1
ATOM 1090 C C . SER A 1 148 ? -26.679 -27.904 27.028 1.00 65.25 148 SER A C 1
ATOM 1092 O O . SER A 1 148 ? -25.565 -27.785 27.539 1.00 65.25 148 SER A O 1
ATOM 1094 N N . GLN A 1 149 ? -27.740 -27.179 27.415 1.00 65.69 149 GLN A N 1
ATOM 1095 C CA . GLN A 1 149 ? -27.694 -25.982 28.268 1.00 65.69 149 GLN A CA 1
ATOM 1096 C C . GLN A 1 149 ? -26.883 -24.849 27.620 1.00 65.69 149 GLN A C 1
ATOM 1098 O O . GLN A 1 149 ? -26.106 -24.150 28.277 1.00 65.69 149 GLN A O 1
ATOM 1103 N N . GLU A 1 150 ? -27.057 -24.676 26.309 1.00 62.44 150 GLU A N 1
ATOM 1104 C CA . GLU A 1 150 ? -26.334 -23.690 25.509 1.00 62.44 150 GLU A CA 1
ATOM 1105 C C . GLU A 1 150 ? -27.296 -22.727 24.812 1.00 62.44 150 GLU A C 1
ATOM 1107 O O . GLU A 1 150 ? -28.338 -23.132 24.303 1.00 62.44 150 GLU A O 1
ATOM 1112 N N . ILE A 1 151 ? -26.926 -21.448 24.737 1.00 63.16 151 ILE A N 1
ATOM 1113 C CA . ILE A 1 151 ? -27.551 -20.528 23.782 1.00 63.16 151 ILE A CA 1
ATOM 1114 C C . ILE A 1 151 ? -26.876 -20.752 22.432 1.00 63.16 151 ILE A C 1
ATOM 1116 O O . ILE A 1 151 ? -25.650 -20.668 22.322 1.00 63.16 151 ILE A O 1
ATOM 1120 N N . VAL A 1 152 ? -27.677 -21.033 21.410 1.00 68.44 152 VAL A N 1
ATOM 1121 C CA . VAL A 1 152 ? -27.245 -21.099 20.017 1.00 68.44 152 VAL A CA 1
ATOM 1122 C C . VAL A 1 152 ? -27.546 -19.743 19.385 1.00 68.44 152 VAL A C 1
ATOM 1124 O O . VAL A 1 152 ? -28.700 -19.339 19.297 1.00 68.44 152 VAL A O 1
ATOM 1127 N N . VAL A 1 153 ? -26.509 -19.023 18.966 1.00 67.44 153 VAL A N 1
ATOM 1128 C CA . VAL A 1 153 ? -26.622 -17.732 18.275 1.00 67.44 153 VAL A CA 1
ATOM 1129 C C . VAL A 1 153 ? -26.454 -17.979 16.782 1.00 67.44 153 VAL A C 1
ATOM 1131 O O . VAL A 1 153 ? -25.398 -18.445 16.357 1.00 67.44 153 VAL A O 1
ATOM 1134 N N . HIS A 1 154 ? -27.482 -17.678 15.995 1.00 70.75 154 HIS A N 1
ATOM 1135 C CA . HIS A 1 154 ? -27.515 -17.843 14.546 1.00 70.75 154 HIS A CA 1
ATOM 1136 C C . HIS A 1 154 ? -27.205 -16.526 13.833 1.00 70.75 154 HIS A C 1
ATOM 1138 O O . HIS A 1 154 ? -27.854 -15.511 14.082 1.00 70.75 154 HIS A O 1
ATOM 1144 N N . PHE A 1 155 ? -26.269 -16.567 12.888 1.00 67.19 155 PHE A N 1
ATOM 1145 C CA . PHE A 1 155 ? -25.914 -15.440 12.027 1.00 67.19 155 PHE A CA 1
ATOM 1146 C C . PHE A 1 155 ? -26.553 -15.638 10.648 1.00 67.19 155 PHE A C 1
ATOM 1148 O O . PHE A 1 155 ? -26.412 -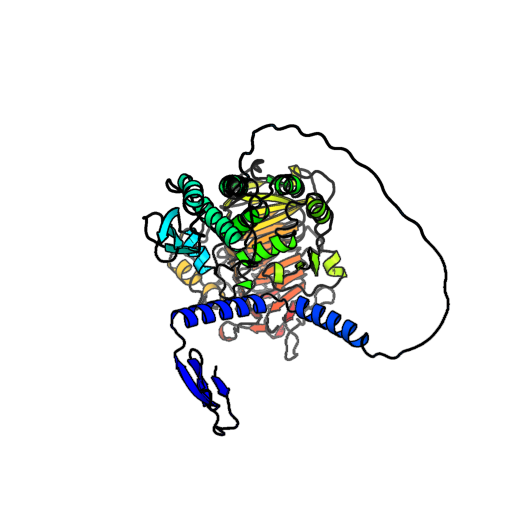16.709 10.050 1.00 67.19 155 PHE A O 1
ATOM 1155 N N . LEU A 1 156 ? -27.293 -14.635 10.169 1.00 64.75 156 LEU A N 1
ATOM 1156 C CA . LEU A 1 156 ? -28.215 -14.747 9.035 1.00 64.75 156 LEU A CA 1
ATOM 1157 C C . LEU A 1 156 ? -27.944 -13.667 7.976 1.00 64.75 156 LEU A C 1
ATOM 1159 O O . LEU A 1 156 ? -27.797 -12.487 8.310 1.00 64.75 156 LEU A O 1
ATOM 1163 N N . ASP A 1 157 ? -27.940 -14.059 6.699 1.00 65.12 157 ASP A N 1
ATOM 1164 C CA . ASP A 1 157 ? -27.763 -13.139 5.564 1.00 65.12 157 ASP A CA 1
ATOM 1165 C C . ASP A 1 157 ? -28.982 -12.214 5.345 1.00 65.12 157 ASP A C 1
ATOM 1167 O O . ASP A 1 157 ? -30.022 -12.337 6.002 1.00 65.12 157 ASP A O 1
ATOM 1171 N N . ARG A 1 158 ? -28.893 -11.290 4.375 1.00 63.25 158 ARG A N 1
ATOM 1172 C CA . ARG A 1 158 ? -30.000 -10.371 4.018 1.00 63.25 158 ARG A CA 1
ATOM 1173 C C . ARG A 1 158 ? -31.294 -11.077 3.589 1.00 63.25 158 ARG A C 1
ATOM 1175 O O . ARG A 1 158 ? -32.356 -10.463 3.594 1.00 63.25 158 ARG A O 1
ATOM 1182 N N . SER A 1 159 ? -31.205 -12.338 3.172 1.00 66.06 159 SER A N 1
ATOM 1183 C CA . SER A 1 159 ? -32.331 -13.181 2.763 1.00 66.06 159 SER A CA 1
ATOM 1184 C C . SER A 1 159 ? -32.814 -14.133 3.868 1.00 66.06 159 SER A C 1
ATOM 1186 O O . SER A 1 159 ? -33.691 -14.961 3.618 1.00 66.06 159 SER A O 1
ATOM 1188 N N . GLY A 1 160 ? -32.278 -14.008 5.089 1.00 66.06 160 GLY A N 1
ATOM 1189 C CA . GLY A 1 160 ? -32.625 -14.843 6.237 1.00 66.06 160 GLY A CA 1
ATOM 1190 C C . GLY A 1 160 ? -32.048 -16.260 6.170 1.00 66.06 160 GLY A C 1
ATOM 1191 O O . GLY A 1 160 ? -32.571 -17.161 6.825 1.00 66.06 160 GLY A O 1
ATOM 1192 N N . ARG A 1 161 ? -31.005 -16.498 5.366 1.00 72.81 161 ARG A N 1
ATOM 1193 C CA . ARG A 1 161 ? -30.337 -17.805 5.290 1.00 72.81 161 ARG A CA 1
ATOM 1194 C C . ARG A 1 161 ? -29.267 -17.894 6.365 1.00 72.81 161 ARG A C 1
ATOM 1196 O O . ARG A 1 161 ? -28.506 -16.953 6.566 1.00 72.81 161 ARG A O 1
ATOM 1203 N N . LEU A 1 162 ? -29.199 -19.046 7.030 1.00 68.00 162 LEU A N 1
ATOM 1204 C CA . LEU A 1 162 ? -28.184 -19.319 8.040 1.00 68.00 162 LEU A CA 1
ATOM 1205 C C . LEU A 1 162 ? -26.798 -19.348 7.399 1.00 68.00 162 LEU A C 1
ATOM 1207 O O . LEU A 1 162 ? -26.540 -20.191 6.539 1.00 68.00 162 LEU A O 1
ATOM 1211 N N . ILE A 1 163 ? -25.926 -18.457 7.858 1.00 62.03 163 ILE A N 1
ATOM 1212 C CA . ILE A 1 163 ? -24.516 -18.443 7.489 1.00 62.03 163 ILE A CA 1
ATOM 1213 C C . ILE A 1 163 ? -23.716 -19.277 8.494 1.00 62.03 163 ILE A C 1
ATOM 1215 O O . ILE A 1 163 ? -22.959 -20.165 8.108 1.00 62.03 163 ILE A O 1
ATOM 1219 N N . GLU A 1 164 ? -23.915 -19.034 9.793 1.00 59.66 164 GLU A N 1
ATOM 1220 C CA . GLU A 1 164 ? -23.182 -19.727 10.855 1.00 59.66 164 GLU A CA 1
ATOM 1221 C C . GLU A 1 164 ? -23.978 -19.816 12.165 1.00 59.66 164 GLU A C 1
ATOM 1223 O O . GLU A 1 164 ? -25.021 -19.180 12.332 1.00 59.66 164 GLU A O 1
ATOM 1228 N N . SER A 1 165 ? -23.501 -20.612 13.127 1.00 61.53 165 SER A N 1
ATOM 1229 C CA . SER A 1 165 ? -24.024 -20.600 14.495 1.00 61.53 165 SER A CA 1
ATOM 1230 C C . SER A 1 165 ? -22.939 -20.828 15.547 1.00 61.53 165 SER A C 1
ATOM 1232 O O . SER A 1 165 ? -22.205 -21.813 15.481 1.00 61.53 165 SER A O 1
ATOM 1234 N N . THR A 1 166 ? -22.907 -19.960 16.557 1.00 55.31 166 THR A N 1
ATOM 1235 C CA . THR A 1 166 ? -22.081 -20.090 17.771 1.00 55.31 166 THR A CA 1
ATOM 1236 C C . THR A 1 166 ? -22.906 -20.739 18.884 1.00 55.31 166 THR A C 1
ATOM 1238 O O . THR A 1 166 ? -24.112 -20.521 18.957 1.00 55.31 166 THR A O 1
ATOM 1241 N N . ARG A 1 167 ? -22.277 -21.540 19.754 1.00 58.84 167 ARG A N 1
ATOM 1242 C CA . ARG A 1 167 ? -22.909 -22.141 20.943 1.00 58.84 167 ARG A CA 1
ATOM 1243 C C . ARG A 1 167 ? -22.191 -21.686 22.206 1.00 58.84 167 ARG A C 1
ATOM 1245 O O . ARG A 1 167 ? -20.972 -21.799 22.256 1.00 58.84 167 ARG A O 1
ATOM 1252 N N . ILE A 1 168 ? -22.952 -21.232 23.198 1.00 56.22 168 ILE A N 1
ATOM 1253 C CA . ILE A 1 168 ? -22.449 -20.625 24.437 1.00 56.22 168 ILE A CA 1
ATOM 1254 C C . ILE A 1 168 ? -23.010 -21.410 25.623 1.00 56.22 168 ILE A C 1
ATOM 1256 O O . ILE A 1 168 ? -24.220 -21.397 25.841 1.00 56.22 168 ILE A O 1
ATOM 1260 N N . SER A 1 169 ? -22.163 -22.086 26.403 1.00 56.84 169 SER A N 1
ATOM 1261 C CA . SER A 1 169 ? -22.612 -22.850 27.580 1.00 56.84 169 SER A CA 1
ATOM 1262 C C . SER A 1 169 ? -23.024 -21.927 28.730 1.00 56.84 169 SER A C 1
ATOM 1264 O O . SER A 1 169 ? -22.199 -21.182 29.260 1.00 56.84 169 SER A O 1
ATOM 1266 N N . VAL A 1 170 ? -24.281 -22.015 29.173 1.00 54.28 170 VAL A N 1
ATOM 1267 C CA . VAL A 1 170 ? -24.844 -21.137 30.213 1.00 54.28 170 VAL A CA 1
ATOM 1268 C C . VAL A 1 170 ? -25.096 -21.917 31.502 1.00 54.28 170 VAL A C 1
ATOM 1270 O O . VAL A 1 170 ? -25.570 -23.053 31.487 1.00 54.28 170 VAL A O 1
ATOM 1273 N N . LYS A 1 171 ? -24.827 -21.311 32.665 1.00 53.69 171 LYS A N 1
ATOM 1274 C CA . LYS A 1 171 ? -25.280 -21.881 33.944 1.00 53.69 171 LYS A CA 1
ATOM 1275 C C . LYS A 1 171 ? -26.782 -21.614 34.114 1.00 53.69 171 LYS A C 1
ATOM 1277 O O . LYS A 1 171 ? -27.225 -20.467 34.102 1.00 53.69 171 LYS A O 1
ATOM 1282 N N . ASN A 1 172 ? -27.530 -22.693 34.345 1.00 49.00 172 ASN A N 1
ATOM 1283 C CA . ASN A 1 172 ? -28.999 -22.796 34.407 1.00 49.00 172 ASN A CA 1
ATOM 1284 C C . ASN A 1 172 ? -29.717 -21.727 35.283 1.00 49.00 172 ASN A C 1
ATOM 1286 O O . ASN A 1 172 ? -30.894 -21.453 35.098 1.00 49.00 172 ASN A O 1
ATOM 1290 N N . SER A 1 173 ? -29.023 -21.072 36.224 1.00 51.75 173 SER A N 1
ATOM 1291 C CA . SER A 1 173 ? -29.587 -20.036 37.110 1.00 51.75 173 SER A CA 1
ATOM 1292 C C . SER A 1 173 ? -29.539 -18.591 36.584 1.00 51.75 173 SER A C 1
ATOM 1294 O O . SER A 1 173 ? -30.059 -17.702 37.259 1.00 51.75 173 SER A O 1
ATOM 1296 N N . GLN A 1 174 ? -28.919 -18.320 35.427 1.00 49.41 174 GLN A N 1
ATOM 1297 C CA . GLN A 1 174 ? -28.806 -16.955 34.867 1.00 49.41 174 GLN A CA 1
ATOM 1298 C C . GLN A 1 174 ? -29.297 -16.805 33.418 1.00 49.41 174 GLN A C 1
ATOM 1300 O O . GLN A 1 174 ? -29.333 -15.692 32.896 1.00 49.41 174 GLN A O 1
ATOM 1305 N N . TYR A 1 175 ? -29.734 -17.903 32.805 1.00 58.19 175 TYR A N 1
ATOM 1306 C CA . TYR A 1 175 ? -30.236 -17.981 31.433 1.00 58.19 175 TYR A CA 1
ATOM 1307 C C . TYR A 1 175 ? -31.282 -16.902 31.081 1.00 58.19 175 TYR A C 1
ATOM 1309 O O . TYR A 1 175 ? -31.045 -16.106 30.178 1.00 58.19 175 TYR A O 1
ATOM 1317 N N . GLU A 1 176 ? -32.377 -16.796 31.843 1.00 56.47 176 GLU A N 1
ATOM 1318 C CA . GLU A 1 176 ? -33.461 -15.824 31.591 1.00 56.47 176 GLU A CA 1
ATOM 1319 C C . GLU A 1 176 ? -32.980 -14.362 31.598 1.00 56.47 176 GLU A C 1
ATOM 1321 O O . GLU A 1 176 ? -33.441 -13.541 30.808 1.00 56.47 176 GLU A O 1
ATOM 1326 N N . LYS A 1 177 ? -32.009 -14.027 32.462 1.00 57.78 177 LYS A N 1
ATOM 1327 C CA . LYS A 1 177 ? -31.419 -12.679 32.514 1.00 57.78 177 LYS A CA 1
ATOM 1328 C C . LYS A 1 177 ? -30.536 -12.399 31.303 1.00 57.78 177 LYS A C 1
ATOM 1330 O O . LYS A 1 177 ? -30.522 -11.275 30.813 1.00 57.78 177 LYS A O 1
ATOM 1335 N N . LEU A 1 178 ? -29.804 -13.409 30.831 1.00 57.81 178 LEU A N 1
ATOM 1336 C CA . LEU A 1 178 ? -28.985 -13.299 29.630 1.00 57.81 178 LEU A CA 1
ATOM 1337 C C . LEU A 1 178 ? -29.875 -13.167 28.386 1.00 57.81 178 LEU A C 1
ATOM 1339 O O . LEU A 1 178 ? -29.605 -12.313 27.555 1.00 57.81 178 LEU A O 1
ATOM 1343 N N . LEU A 1 179 ? -30.988 -13.904 28.295 1.00 59.94 179 LEU A N 1
ATOM 1344 C CA . LEU A 1 179 ? -31.959 -13.710 27.212 1.00 59.94 179 LEU A CA 1
ATOM 1345 C C . LEU A 1 179 ? -32.632 -12.334 27.256 1.00 59.94 179 LEU A C 1
ATOM 1347 O O . LEU A 1 179 ? -32.679 -11.669 26.229 1.00 59.94 179 LEU A O 1
ATOM 1351 N N . GLN A 1 180 ? -33.084 -11.861 28.423 1.00 61.31 180 GLN A N 1
ATOM 1352 C CA . GLN A 1 180 ? -33.608 -10.492 28.554 1.00 61.31 180 GLN A CA 1
ATOM 1353 C C . GLN A 1 180 ? -32.577 -9.418 28.191 1.00 61.31 180 GLN A C 1
ATOM 1355 O O . GLN A 1 180 ? -32.950 -8.351 27.707 1.00 61.31 180 GLN A O 1
ATOM 1360 N N . ALA A 1 181 ? -31.287 -9.682 28.409 1.00 58.56 181 ALA A N 1
ATOM 1361 C CA . ALA A 1 181 ? -30.233 -8.796 27.942 1.00 58.56 181 ALA A CA 1
ATOM 1362 C C . ALA A 1 181 ? -30.150 -8.792 26.399 1.00 58.56 181 ALA A C 1
ATOM 1364 O O . ALA A 1 181 ? -29.995 -7.737 25.788 1.00 58.56 181 ALA A O 1
ATOM 1365 N N . LEU A 1 182 ? -30.324 -9.944 25.752 1.00 60.59 182 LEU A N 1
ATOM 1366 C CA . LEU A 1 182 ? -30.207 -10.091 24.298 1.00 60.59 182 LEU A CA 1
ATOM 1367 C C . LEU A 1 182 ? -31.439 -9.662 23.491 1.00 60.59 182 LEU A C 1
ATOM 1369 O O . LEU A 1 182 ? -31.289 -9.265 22.335 1.00 60.59 182 LEU A O 1
ATOM 1373 N N . ASP A 1 183 ? -32.622 -9.685 24.097 1.00 60.72 183 ASP A N 1
ATOM 1374 C CA . ASP A 1 183 ? -33.911 -9.385 23.458 1.00 60.72 183 ASP A CA 1
ATOM 1375 C C . ASP A 1 183 ? -33.946 -8.061 22.645 1.00 60.72 183 ASP A C 1
ATOM 1377 O O . ASP A 1 183 ? -34.396 -8.090 21.498 1.00 60.72 183 ASP A O 1
ATOM 1381 N N . PRO A 1 184 ? -33.386 -6.915 23.112 1.00 60.06 184 PRO A N 1
ATOM 1382 C CA . PRO A 1 184 ? -33.402 -5.650 22.359 1.00 60.06 184 PRO A CA 1
ATOM 1383 C C . PRO A 1 184 ? -32.596 -5.657 21.050 1.00 60.06 184 PRO A C 1
ATOM 1385 O O . PRO A 1 184 ? -32.718 -4.734 20.239 1.00 60.06 184 PRO A O 1
ATOM 1388 N N . TRP A 1 185 ? -31.730 -6.654 20.852 1.00 58.50 185 TRP A N 1
ATOM 1389 C CA . TRP A 1 185 ? -30.810 -6.722 19.715 1.00 58.50 185 TRP A CA 1
ATOM 1390 C C . TRP A 1 185 ? -31.368 -7.534 18.550 1.00 58.50 185 TRP A C 1
ATOM 1392 O O . TRP A 1 185 ? -30.951 -7.325 17.407 1.00 58.50 185 TRP A O 1
ATOM 1402 N N . VAL A 1 186 ? -32.368 -8.379 18.811 1.00 54.09 186 VAL A N 1
ATOM 1403 C CA . VAL A 1 186 ? -33.083 -9.134 17.783 1.00 54.09 186 VAL A CA 1
ATOM 1404 C C . VAL A 1 186 ? -34.016 -8.187 17.014 1.00 54.09 186 VAL A C 1
ATOM 1406 O O . VAL A 1 186 ? -34.839 -7.488 17.596 1.00 54.09 186 VAL A O 1
ATOM 1409 N N . THR A 1 187 ? -33.921 -8.224 15.681 1.00 50.09 187 THR A N 1
ATOM 1410 C CA . THR A 1 187 ? -34.715 -7.485 14.666 1.00 50.09 187 THR A CA 1
ATOM 1411 C C . THR A 1 187 ? -34.267 -6.073 14.236 1.00 50.09 187 THR A C 1
ATOM 1413 O O . THR A 1 187 ? -33.742 -5.267 15.005 1.00 50.09 187 THR A O 1
ATOM 1416 N N . ASN A 1 188 ? -34.571 -5.810 12.957 1.00 45.09 188 ASN A N 1
ATOM 1417 C CA . ASN A 1 188 ? -34.460 -4.590 12.142 1.00 45.09 188 ASN A CA 1
ATOM 1418 C C . ASN A 1 188 ? -33.077 -4.175 11.605 1.00 45.09 188 ASN A C 1
ATOM 1420 O O . ASN A 1 188 ? -32.049 -4.364 12.237 1.00 45.09 188 ASN A O 1
ATOM 1424 N N . GLU A 1 189 ? -33.127 -3.662 10.374 1.00 48.78 189 GLU A N 1
ATOM 1425 C CA . GLU A 1 189 ? -32.146 -3.764 9.284 1.00 48.78 189 GLU A CA 1
ATOM 1426 C C . GLU A 1 189 ? -30.779 -3.081 9.511 1.00 48.78 189 GLU A C 1
ATOM 1428 O O . GLU A 1 189 ? -30.682 -2.055 10.175 1.00 48.78 189 GLU A O 1
ATOM 1433 N N . ASP A 1 190 ? -29.752 -3.661 8.871 1.00 52.38 190 ASP A N 1
ATOM 1434 C CA . ASP A 1 190 ? -28.335 -3.245 8.813 1.00 52.38 190 ASP A CA 1
ATOM 1435 C C . ASP A 1 190 ? -27.585 -3.214 10.166 1.00 52.38 190 ASP A C 1
ATOM 1437 O O . ASP A 1 190 ? -27.254 -2.170 10.730 1.00 52.38 190 ASP A O 1
ATOM 1441 N N . LYS A 1 191 ? -27.339 -4.418 10.707 1.00 58.09 191 LYS A N 1
ATOM 1442 C CA . LYS A 1 191 ? -26.837 -4.666 12.073 1.00 58.09 191 LYS A CA 1
ATOM 1443 C C . LYS A 1 191 ? -25.583 -5.550 12.163 1.00 58.09 191 LYS A C 1
ATOM 1445 O O . LYS A 1 191 ? -25.332 -6.163 13.200 1.00 58.09 191 LYS A O 1
ATOM 1450 N N . SER A 1 192 ? -24.762 -5.605 11.118 1.00 60.66 192 SER A N 1
ATOM 1451 C CA . SER A 1 192 ? -23.494 -6.364 11.119 1.00 60.66 192 SER A CA 1
ATOM 1452 C C . SER A 1 192 ? -22.578 -6.000 12.304 1.00 60.66 192 SER A C 1
ATOM 1454 O O . SER A 1 192 ? -21.949 -6.875 12.901 1.00 60.66 192 SER A O 1
ATOM 1456 N N . ILE A 1 193 ? -22.557 -4.725 12.715 1.00 66.88 193 ILE A N 1
ATOM 1457 C CA . ILE A 1 193 ? -21.783 -4.272 13.880 1.00 66.88 193 ILE A CA 1
ATOM 1458 C C . ILE A 1 193 ? -22.383 -4.756 15.206 1.00 66.88 193 ILE A C 1
ATOM 1460 O O . ILE A 1 193 ? -21.636 -5.167 16.087 1.00 66.88 193 ILE A O 1
ATOM 1464 N N . ASP A 1 194 ? -23.712 -4.775 15.341 1.00 69.12 194 ASP A N 1
ATOM 1465 C CA . ASP A 1 194 ? -24.401 -5.236 16.555 1.00 69.12 194 ASP A CA 1
ATOM 1466 C C . ASP A 1 194 ? -24.219 -6.757 16.723 1.00 69.12 194 ASP A C 1
ATOM 1468 O O . ASP A 1 194 ? -23.978 -7.245 17.828 1.00 69.12 194 ASP A O 1
ATOM 1472 N N . ALA A 1 195 ? -24.260 -7.499 15.609 1.00 63.22 195 ALA A N 1
ATOM 1473 C CA . ALA A 1 195 ? -23.988 -8.934 15.540 1.00 63.22 195 ALA A CA 1
ATOM 1474 C C . ALA A 1 195 ? -22.559 -9.281 15.990 1.00 63.22 195 ALA A C 1
ATOM 1476 O O . ALA A 1 195 ? -22.355 -10.180 16.811 1.00 63.22 195 ALA A O 1
ATOM 1477 N N . LEU A 1 196 ? -21.569 -8.542 15.482 1.00 69.06 196 LEU A N 1
ATOM 1478 C CA . LEU A 1 196 ? -20.175 -8.700 15.882 1.00 69.06 196 LEU A CA 1
ATOM 1479 C C . LEU A 1 196 ? -19.946 -8.297 17.339 1.00 69.06 196 LEU A C 1
ATOM 1481 O O . LEU A 1 196 ? -19.230 -8.983 18.064 1.00 69.06 196 LEU A O 1
ATOM 1485 N N . ALA A 1 197 ? -20.520 -7.177 17.765 1.00 72.19 197 ALA A N 1
ATOM 1486 C CA . ALA A 1 197 ? -20.365 -6.681 19.120 1.00 72.19 197 ALA A CA 1
ATOM 1487 C C . ALA A 1 197 ? -20.910 -7.710 20.121 1.00 72.19 197 ALA A C 1
ATOM 1489 O O . ALA A 1 197 ? -20.213 -8.087 21.062 1.00 72.19 197 ALA A O 1
ATOM 1490 N N . LEU A 1 198 ? -22.094 -8.269 19.852 1.00 69.94 198 LEU A N 1
ATOM 1491 C CA . LEU A 1 198 ? -22.645 -9.385 20.616 1.00 69.94 198 LEU A CA 1
ATOM 1492 C C . LEU A 1 198 ? -21.650 -10.555 20.707 1.00 69.94 198 LEU A C 1
ATOM 1494 O O . LEU A 1 198 ? -21.395 -11.059 21.800 1.00 69.94 198 LEU A O 1
ATOM 1498 N N . GLN A 1 199 ? -21.042 -10.957 19.590 1.00 68.38 199 GLN A N 1
ATOM 1499 C CA . GLN A 1 199 ? -20.024 -12.009 19.582 1.00 68.38 199 GLN A CA 1
ATOM 1500 C C . GLN A 1 199 ? -18.799 -11.651 20.446 1.00 68.38 199 GLN A C 1
ATOM 1502 O O . GLN A 1 199 ? -18.358 -12.485 21.235 1.00 68.38 199 GLN A O 1
ATOM 1507 N N . VAL A 1 200 ? -18.252 -10.436 20.320 1.00 75.06 200 VAL A N 1
ATOM 1508 C CA . VAL A 1 200 ? -17.084 -9.978 21.095 1.00 75.06 200 VAL A CA 1
ATOM 1509 C C . VAL A 1 200 ? -17.370 -10.064 22.593 1.00 75.06 200 VAL A C 1
ATOM 1511 O O . VAL A 1 200 ? -16.601 -10.688 23.321 1.00 75.06 200 VAL A O 1
ATOM 1514 N N . PHE A 1 201 ? -18.496 -9.511 23.045 1.00 75.25 201 PHE A N 1
ATOM 1515 C CA . PHE A 1 201 ? -18.879 -9.529 24.458 1.00 75.25 201 PHE A CA 1
ATOM 1516 C C . PHE A 1 201 ? -19.192 -10.944 24.967 1.00 75.25 201 PHE A C 1
ATOM 1518 O O . PHE A 1 201 ? -18.814 -11.283 26.088 1.00 75.25 201 PHE A O 1
ATOM 1525 N N . MET A 1 202 ? -19.808 -11.804 24.149 1.00 66.62 202 MET A N 1
ATOM 1526 C CA . MET A 1 202 ? -20.038 -13.208 24.512 1.00 66.62 202 MET A CA 1
ATOM 1527 C C . MET A 1 202 ? -18.740 -13.992 24.671 1.00 66.62 202 MET A C 1
ATOM 1529 O O . MET A 1 202 ? -18.587 -14.708 25.657 1.00 66.62 202 MET A O 1
ATOM 1533 N N . GLU A 1 203 ? -17.773 -13.811 23.770 1.00 66.56 203 GLU A N 1
ATOM 1534 C CA . GLU A 1 203 ? -16.452 -14.416 23.934 1.00 66.56 203 GLU A CA 1
ATOM 1535 C C . GLU A 1 203 ? -15.794 -13.957 25.237 1.00 66.56 203 GLU A C 1
ATOM 1537 O O . GLU A 1 203 ? -15.318 -14.798 25.990 1.00 66.56 203 GLU A O 1
ATOM 1542 N N . GLN A 1 204 ? -15.813 -12.658 25.559 1.00 72.69 204 GLN A N 1
ATOM 1543 C CA . GLN A 1 204 ? -15.242 -12.161 26.818 1.00 72.69 204 GLN A CA 1
ATOM 1544 C C . GLN A 1 204 ? -15.913 -12.772 28.064 1.00 72.69 204 GLN A C 1
ATOM 1546 O O . GLN A 1 204 ? -15.213 -13.091 29.028 1.00 72.69 204 GLN A O 1
ATOM 1551 N N . LEU A 1 205 ? -17.233 -12.997 28.046 1.00 64.81 205 LEU A N 1
ATOM 1552 C CA . LEU A 1 205 ? -17.933 -13.724 29.115 1.00 64.81 205 LEU A CA 1
ATOM 1553 C C . LEU A 1 205 ? -17.438 -15.176 29.237 1.00 64.81 205 LEU A C 1
ATOM 1555 O O . LEU A 1 205 ? -17.220 -15.651 30.352 1.00 64.81 205 LEU A O 1
ATOM 1559 N N . GLU A 1 206 ? -17.192 -15.871 28.120 1.00 57.50 206 GLU A N 1
ATOM 1560 C CA . GLU A 1 206 ? -16.585 -17.216 28.120 1.00 57.50 206 GLU A CA 1
ATOM 1561 C C . GLU A 1 206 ? -15.152 -17.230 28.685 1.00 57.50 206 GLU A C 1
ATOM 1563 O O . GLU A 1 206 ? -14.701 -18.257 29.204 1.00 57.50 206 GLU A O 1
ATOM 1568 N N . LEU A 1 207 ? -14.436 -16.099 28.638 1.00 58.59 207 LEU A N 1
ATOM 1569 C CA . LEU A 1 207 ? -13.121 -15.941 29.277 1.00 58.59 207 LEU A CA 1
ATOM 1570 C C . LEU A 1 207 ? -13.205 -15.710 30.794 1.00 58.59 207 LEU A C 1
ATOM 1572 O O . LEU A 1 207 ? -12.177 -15.722 31.473 1.00 58.59 207 LEU A O 1
ATOM 1576 N N . GLY A 1 208 ? -14.413 -15.522 31.333 1.00 61.34 208 GLY A N 1
ATOM 1577 C CA . GLY A 1 208 ? -14.655 -15.207 32.739 1.00 61.34 208 GLY A CA 1
ATOM 1578 C C . GLY A 1 208 ? -14.598 -13.713 33.069 1.00 61.34 208 GLY A C 1
ATOM 1579 O O . GLY A 1 208 ? -14.510 -13.368 34.246 1.00 61.34 208 GLY A O 1
ATOM 1580 N N . ASN A 1 209 ? -14.649 -12.828 32.067 1.00 68.50 209 ASN A N 1
ATOM 1581 C CA . ASN A 1 209 ? -14.700 -11.387 32.302 1.00 68.50 209 ASN A CA 1
ATOM 1582 C C . ASN A 1 209 ? -16.100 -10.952 32.761 1.00 68.50 209 ASN A C 1
ATOM 1584 O O . ASN A 1 209 ? -17.111 -11.375 32.206 1.00 68.50 209 ASN A O 1
ATOM 1588 N N . SER A 1 210 ? -16.155 -10.069 33.758 1.00 67.00 210 SER A N 1
ATOM 1589 C CA . SER A 1 210 ? -17.382 -9.423 34.235 1.00 67.00 210 SER A CA 1
ATOM 1590 C C . SER A 1 210 ? -17.487 -7.978 33.744 1.00 67.00 210 SER A C 1
ATOM 1592 O O . SER A 1 210 ? -16.471 -7.318 33.530 1.00 67.00 210 SER A O 1
ATOM 1594 N N . TYR A 1 211 ? -18.717 -7.475 33.632 1.00 72.75 211 TYR A N 1
ATOM 1595 C CA . TYR A 1 211 ? -19.031 -6.108 33.210 1.00 72.75 211 TYR A CA 1
ATOM 1596 C C . TYR A 1 211 ? -19.765 -5.374 34.330 1.00 72.75 211 TYR A C 1
ATOM 1598 O O . TYR A 1 211 ? -20.836 -5.820 34.741 1.00 72.75 211 TYR A O 1
ATOM 1606 N N . GLU A 1 212 ? -19.202 -4.267 34.822 1.00 64.62 212 GLU A N 1
ATOM 1607 C CA . GLU A 1 212 ? -19.734 -3.553 35.994 1.00 64.62 212 GLU A CA 1
ATOM 1608 C C . GLU A 1 212 ? -21.144 -2.998 35.777 1.00 64.62 212 GLU A C 1
ATOM 1610 O O . GLU A 1 212 ? -21.998 -3.120 36.648 1.00 64.62 212 GLU A O 1
ATOM 1615 N N . GLU A 1 213 ? -21.409 -2.444 34.595 1.00 66.50 213 GLU A N 1
ATOM 1616 C CA . GLU A 1 213 ? -22.721 -1.896 34.225 1.00 66.50 213 GLU A CA 1
ATOM 1617 C C . GLU A 1 213 ? -23.639 -2.938 33.556 1.00 66.50 213 GLU A C 1
ATOM 1619 O O . GLU A 1 213 ? -24.696 -2.611 33.014 1.00 66.50 213 GLU A O 1
ATOM 1624 N N . GLY A 1 214 ? -23.221 -4.207 33.553 1.00 68.31 214 GLY A N 1
ATOM 1625 C CA . GLY A 1 214 ? -23.855 -5.273 32.790 1.00 68.31 214 GLY A CA 1
ATOM 1626 C C . GLY A 1 214 ? -23.531 -5.236 31.291 1.00 68.31 214 GLY A C 1
ATOM 1627 O O . GLY A 1 214 ? -23.207 -4.206 30.699 1.00 68.31 214 GLY A O 1
ATOM 1628 N N . VAL A 1 215 ? -23.646 -6.409 30.664 1.00 66.69 215 VAL A N 1
ATOM 1629 C CA . VAL A 1 215 ? -23.246 -6.665 29.267 1.00 66.69 215 VAL A CA 1
ATOM 1630 C C . VAL A 1 215 ? -23.908 -5.690 28.289 1.00 66.69 215 VAL A C 1
ATOM 1632 O O . VAL A 1 215 ? -23.253 -5.210 27.375 1.00 66.69 215 VAL A O 1
ATOM 1635 N N . ASN A 1 216 ? -25.182 -5.350 28.499 1.00 65.62 216 ASN A N 1
ATOM 1636 C CA . ASN A 1 216 ? -25.940 -4.498 27.583 1.00 65.62 216 ASN A CA 1
ATOM 1637 C C . ASN A 1 216 ? -25.448 -3.058 27.503 1.00 65.62 216 ASN A C 1
ATOM 1639 O O . ASN A 1 216 ? -25.339 -2.527 26.399 1.00 65.62 216 ASN A O 1
ATOM 1643 N N . LEU A 1 217 ? -25.191 -2.409 28.642 1.00 71.50 217 LEU A N 1
ATOM 1644 C CA . LEU A 1 217 ? -24.738 -1.018 28.617 1.00 71.50 217 LEU A CA 1
ATOM 1645 C C . LEU A 1 217 ? -23.300 -0.939 28.096 1.00 71.50 217 LEU A C 1
ATOM 1647 O O . LEU A 1 217 ? -22.959 -0.022 27.350 1.00 71.50 217 LEU A O 1
ATOM 1651 N N . ALA A 1 218 ? -22.496 -1.956 28.410 1.00 75.06 218 ALA A N 1
ATOM 1652 C CA . ALA A 1 218 ? -21.147 -2.097 27.895 1.00 75.06 218 ALA A CA 1
ATOM 1653 C C . ALA A 1 218 ? -21.112 -2.263 26.368 1.00 75.06 218 ALA A C 1
ATOM 1655 O O . ALA A 1 218 ? -20.423 -1.518 25.667 1.00 75.06 218 ALA A O 1
ATOM 1656 N N . LEU A 1 219 ? -21.953 -3.162 25.853 1.00 75.06 219 LEU A N 1
ATOM 1657 C CA . LEU A 1 219 ? -22.188 -3.380 24.432 1.00 75.06 219 LEU A CA 1
ATOM 1658 C C . LEU A 1 219 ? -22.652 -2.091 23.731 1.00 75.06 219 LEU A C 1
ATOM 1660 O O . LEU A 1 219 ? -22.105 -1.728 22.693 1.00 75.06 219 LEU A O 1
ATOM 1664 N N . GLN A 1 220 ? -23.607 -1.355 24.314 1.00 75.44 220 GLN A N 1
ATOM 1665 C CA . GLN A 1 220 ? -24.087 -0.077 23.768 1.00 75.44 220 GLN A CA 1
ATOM 1666 C C . GLN A 1 220 ? -22.976 0.964 23.646 1.00 75.44 220 GLN A C 1
ATOM 1668 O O . GLN A 1 220 ? -22.843 1.580 22.591 1.00 75.44 220 GLN A O 1
ATOM 1673 N N . LYS A 1 221 ? -22.170 1.152 24.697 1.00 77.50 221 LYS A N 1
ATOM 1674 C CA . LYS A 1 221 ? -21.060 2.115 24.693 1.00 77.50 221 LYS A CA 1
ATOM 1675 C C . LYS A 1 221 ? -20.001 1.749 23.649 1.00 77.50 221 LYS A C 1
ATOM 1677 O O . LYS A 1 221 ? -19.618 2.607 22.856 1.00 77.50 221 LYS A O 1
ATOM 1682 N N . ALA A 1 222 ? -19.598 0.478 23.580 1.00 80.12 222 ALA A N 1
ATOM 1683 C CA . ALA A 1 222 ? -18.641 0.003 22.581 1.00 80.12 222 ALA A CA 1
ATOM 1684 C C . ALA A 1 222 ? -19.172 0.133 21.138 1.00 80.12 222 ALA A C 1
ATOM 1686 O O . ALA A 1 222 ? -18.435 0.587 20.266 1.00 80.12 222 ALA A O 1
ATOM 1687 N N . ILE A 1 223 ? -20.451 -0.183 20.882 1.00 76.12 223 ILE A N 1
ATOM 1688 C CA . ILE A 1 223 ? -21.093 0.008 19.566 1.00 76.12 223 ILE A CA 1
ATOM 1689 C C . ILE A 1 223 ? -21.166 1.487 19.188 1.00 76.12 223 ILE A C 1
ATOM 1691 O O . ILE A 1 223 ? -20.798 1.836 18.069 1.00 76.12 223 ILE A O 1
ATOM 1695 N N . LEU A 1 224 ? -21.648 2.360 20.078 1.00 76.69 224 LEU A N 1
ATOM 1696 C CA . LEU A 1 224 ? -21.790 3.792 19.787 1.00 76.69 224 LEU A CA 1
ATOM 1697 C C . LEU A 1 224 ? -20.447 4.422 19.416 1.00 76.69 224 LEU A C 1
ATOM 1699 O O . LEU A 1 224 ? -20.376 5.177 18.449 1.00 76.69 224 LEU A O 1
ATOM 1703 N N . PHE A 1 225 ? -19.392 4.053 20.141 1.00 78.62 225 PHE A N 1
ATOM 1704 C CA . PHE A 1 225 ? -18.041 4.512 19.865 1.00 78.62 225 PHE A CA 1
ATOM 1705 C C . PHE A 1 225 ? -17.476 3.886 18.579 1.00 78.62 225 PHE A C 1
ATOM 1707 O O . PHE A 1 225 ? -16.990 4.604 17.718 1.00 78.62 225 PHE A O 1
ATOM 1714 N N . ALA A 1 226 ? -17.646 2.580 18.343 1.00 78.50 226 ALA A N 1
ATOM 1715 C CA . ALA A 1 226 ? -17.224 1.944 17.089 1.00 78.50 226 ALA A CA 1
ATOM 1716 C C . ALA A 1 226 ? -17.921 2.540 15.852 1.00 78.50 226 ALA A C 1
ATOM 1718 O O . ALA A 1 226 ? -17.300 2.689 14.801 1.00 78.50 226 ALA A O 1
ATOM 1719 N N . ARG A 1 227 ? -19.189 2.955 15.971 1.00 76.38 227 ARG A N 1
ATOM 1720 C CA . ARG A 1 227 ? -19.932 3.602 14.880 1.00 76.38 227 ARG A CA 1
ATOM 1721 C C . ARG A 1 227 ? -19.347 4.950 14.447 1.00 76.38 227 ARG A C 1
ATOM 1723 O O . ARG A 1 227 ? -19.553 5.293 13.290 1.00 76.38 227 ARG A O 1
ATOM 1730 N N . SER A 1 228 ? -18.615 5.700 15.281 1.00 74.12 228 SER A N 1
ATOM 1731 C CA . SER A 1 228 ? -17.991 6.953 14.812 1.00 74.12 228 SER A CA 1
ATOM 1732 C C . SER A 1 228 ? -16.862 6.683 13.806 1.00 74.12 228 SER A C 1
ATOM 1734 O O . SER A 1 228 ? -16.794 7.347 12.774 1.00 74.12 228 SER A O 1
ATOM 1736 N N . PHE A 1 229 ? -16.057 5.641 14.036 1.00 75.75 229 PHE A N 1
ATOM 1737 C CA . PHE A 1 229 ? -14.956 5.224 13.154 1.00 75.75 229 PHE A CA 1
ATOM 1738 C C . PHE A 1 229 ? -15.417 4.372 11.960 1.00 75.75 229 PHE A C 1
ATOM 1740 O O . PHE A 1 229 ? -14.747 4.336 10.933 1.00 75.75 229 PHE A O 1
ATOM 1747 N N . LEU A 1 230 ? -16.566 3.695 12.067 1.00 75.69 230 LEU A N 1
ATOM 1748 C CA . LEU A 1 230 ? -17.090 2.777 11.044 1.00 75.69 230 LEU A CA 1
ATOM 1749 C C . LEU A 1 230 ? -18.136 3.405 10.102 1.00 75.69 230 LEU A C 1
ATOM 1751 O O . LEU A 1 230 ? -18.905 2.690 9.457 1.00 75.69 230 LEU A O 1
ATOM 1755 N N . THR A 1 231 ? -18.171 4.734 10.000 1.00 79.25 231 THR A N 1
ATOM 1756 C CA . THR A 1 231 ? -19.006 5.451 9.021 1.00 79.25 231 THR A CA 1
ATOM 1757 C C . THR A 1 231 ? -18.322 5.558 7.659 1.00 79.25 231 THR A C 1
ATOM 1759 O O . THR A 1 231 ? -17.098 5.581 7.563 1.00 79.25 231 THR A O 1
ATOM 1762 N N . GLU A 1 232 ? -19.103 5.631 6.578 1.00 86.00 232 GLU A N 1
ATOM 1763 C CA . GLU A 1 232 ? -18.565 6.037 5.277 1.00 86.00 232 GLU A CA 1
ATOM 1764 C C . GLU A 1 232 ? -18.234 7.535 5.297 1.00 86.00 232 GLU A C 1
ATOM 1766 O O . GLU A 1 232 ? -19.086 8.362 5.626 1.00 86.00 232 GLU A O 1
ATOM 1771 N N . VAL A 1 233 ? -17.017 7.884 4.882 1.00 92.06 233 VAL A N 1
ATOM 1772 C CA . VAL A 1 233 ? -16.555 9.269 4.771 1.00 92.06 233 VAL A CA 1
ATOM 1773 C C . VAL A 1 233 ? -16.444 9.652 3.304 1.00 92.06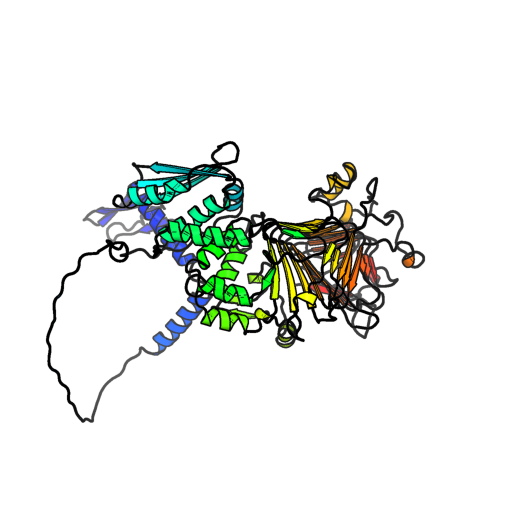 233 VAL A C 1
ATOM 1775 O O . VAL A 1 233 ? -15.823 8.950 2.510 1.00 92.06 233 VAL A O 1
ATOM 1778 N N . ASN A 1 234 ? -17.022 10.795 2.936 1.00 94.19 234 ASN A N 1
ATOM 1779 C CA . ASN A 1 234 ? -16.909 11.356 1.593 1.00 94.19 234 ASN A CA 1
ATOM 1780 C C . ASN A 1 234 ? -16.075 12.642 1.641 1.00 94.19 234 ASN A C 1
ATOM 1782 O O . ASN A 1 234 ? -16.447 13.604 2.310 1.00 94.19 234 ASN A O 1
ATOM 1786 N N . LEU A 1 235 ? -14.957 12.654 0.914 1.00 95.62 235 LEU A N 1
ATOM 1787 C CA . LEU A 1 235 ? -14.032 13.779 0.803 1.00 95.62 235 LEU A CA 1
ATOM 1788 C C . LEU A 1 235 ? -14.174 14.466 -0.561 1.00 95.62 235 LEU A C 1
ATOM 1790 O O . LEU A 1 235 ? -14.436 13.831 -1.587 1.00 95.62 235 LEU A O 1
ATOM 1794 N N . SER A 1 236 ? -14.018 15.789 -0.567 1.00 89.25 236 SER A N 1
ATOM 1795 C CA . SER A 1 236 ? -14.040 16.618 -1.779 1.00 89.25 236 SER A CA 1
ATOM 1796 C C . SER A 1 236 ? -13.082 17.801 -1.636 1.00 89.25 236 SER A C 1
ATOM 1798 O O . SER A 1 236 ? -11.932 17.690 -2.036 1.00 89.25 236 SER A O 1
ATOM 1800 N N . SER A 1 237 ? -13.517 18.898 -1.015 1.00 87.31 237 SER A N 1
ATOM 1801 C CA . SER A 1 237 ? -12.696 20.108 -0.821 1.00 87.31 237 SER A CA 1
ATOM 1802 C C . SER A 1 237 ? -12.636 20.578 0.638 1.00 87.31 237 SER A C 1
ATOM 1804 O O . SER A 1 237 ? -12.421 21.754 0.921 1.00 87.31 237 SER A O 1
ATOM 1806 N N . SER A 1 238 ? -12.912 19.678 1.584 1.00 86.19 238 SER A N 1
ATOM 1807 C CA . SER A 1 238 ? -12.874 19.951 3.021 1.00 86.19 238 SER A CA 1
ATOM 1808 C C . SER A 1 238 ? -12.652 18.670 3.821 1.00 86.19 238 SER A C 1
ATOM 1810 O O . SER A 1 238 ? -13.038 17.578 3.396 1.00 86.19 238 SER A O 1
ATOM 1812 N N . LEU A 1 239 ? -12.036 18.816 4.996 1.00 88.25 239 LEU A N 1
ATOM 1813 C CA . LEU A 1 239 ? -11.828 17.735 5.955 1.00 88.25 239 LEU A CA 1
ATOM 1814 C C . LEU A 1 239 ? -12.992 17.736 6.970 1.00 88.25 239 LEU A C 1
ATOM 1816 O O . LEU A 1 239 ? -13.197 18.745 7.651 1.00 88.25 239 LEU A O 1
ATOM 1820 N N . PRO A 1 240 ? -13.800 16.662 7.060 1.00 88.31 240 PRO A N 1
ATOM 1821 C CA . PRO A 1 240 ? -14.990 16.632 7.905 1.00 88.31 240 PRO A CA 1
ATOM 1822 C C . PRO A 1 240 ? -14.618 16.459 9.381 1.00 88.31 240 PRO A C 1
ATOM 1824 O O . PRO A 1 240 ? -14.217 15.381 9.804 1.00 88.31 240 PRO A O 1
ATOM 1827 N N . SER A 1 241 ? -14.831 17.497 10.195 1.00 85.50 241 SER A N 1
ATOM 1828 C CA . SER A 1 241 ? -14.463 17.502 11.622 1.00 85.50 241 SER A CA 1
ATOM 1829 C C . SER A 1 241 ? -15.057 16.355 12.448 1.00 85.50 241 SER A C 1
ATOM 1831 O O . SER A 1 241 ? -14.439 15.939 13.418 1.00 85.50 241 SER A O 1
ATOM 1833 N N . ALA A 1 242 ? -16.215 15.810 12.058 1.00 84.56 242 ALA A N 1
ATOM 1834 C CA . ALA A 1 242 ? -16.835 14.652 12.712 1.00 84.56 242 ALA A CA 1
ATOM 1835 C C . ALA A 1 242 ? -16.045 13.335 12.545 1.00 84.56 242 ALA A C 1
ATOM 1837 O O . ALA A 1 242 ? -16.260 12.396 13.307 1.00 84.56 242 ALA A O 1
ATOM 1838 N N . ASN A 1 243 ? -15.142 13.270 11.562 1.00 88.31 243 ASN A N 1
ATOM 1839 C CA . ASN A 1 243 ? -14.309 12.108 11.249 1.00 88.31 243 ASN A CA 1
ATOM 1840 C C . ASN A 1 243 ? -12.804 12.423 11.312 1.00 88.31 243 ASN A C 1
ATOM 1842 O O . ASN A 1 243 ? -11.998 11.534 11.045 1.00 88.31 243 ASN A O 1
ATOM 1846 N N . THR A 1 244 ? -12.423 13.660 11.653 1.00 90.31 244 THR A N 1
ATOM 1847 C CA . THR A 1 244 ? -11.028 14.091 11.814 1.00 90.31 244 THR A CA 1
ATOM 1848 C C . THR A 1 244 ? -10.618 13.982 13.281 1.00 90.31 244 THR A C 1
ATOM 1850 O O . THR A 1 244 ? -11.063 14.764 14.120 1.00 90.31 244 THR A O 1
ATOM 1853 N N . TRP A 1 245 ? -9.732 13.040 13.583 1.00 88.25 245 TRP A N 1
ATOM 1854 C CA . TRP A 1 245 ? -9.276 12.712 14.930 1.00 88.25 245 TRP A CA 1
ATOM 1855 C C . TRP A 1 245 ? -7.805 13.074 15.117 1.00 88.25 245 TRP A C 1
ATOM 1857 O O . TRP A 1 245 ? -6.981 12.795 14.252 1.00 88.25 245 TRP A O 1
ATOM 1867 N N . LYS A 1 246 ? -7.459 13.646 16.272 1.00 88.81 246 LYS A N 1
ATOM 1868 C CA . LYS A 1 246 ? -6.068 13.740 16.741 1.00 88.81 246 LYS A CA 1
ATOM 1869 C C . LYS A 1 246 ? -5.796 12.570 17.675 1.00 88.81 246 LYS A C 1
ATOM 1871 O O . LYS A 1 246 ? -6.674 12.241 18.473 1.00 88.81 246 LYS A O 1
ATOM 1876 N N . ALA A 1 247 ? -4.606 11.978 17.630 1.00 85.94 247 ALA A N 1
ATOM 1877 C CA . ALA A 1 247 ? -4.268 10.883 18.544 1.00 85.94 247 ALA A CA 1
ATOM 1878 C C . ALA A 1 247 ? -4.384 11.293 20.027 1.00 85.94 247 ALA A C 1
ATOM 1880 O O . ALA A 1 247 ? -4.852 10.511 20.852 1.00 85.94 247 ALA A O 1
ATOM 1881 N N . SER A 1 248 ? -4.067 12.553 20.347 1.00 83.31 248 SER A N 1
ATOM 1882 C CA . SER A 1 248 ? -4.277 13.167 21.667 1.00 83.31 248 SER A CA 1
ATOM 1883 C C . SER A 1 248 ? -5.730 13.131 22.151 1.00 83.31 248 SER A C 1
ATOM 1885 O O . SER A 1 248 ? -5.970 12.871 23.330 1.00 83.31 248 SER A O 1
ATOM 1887 N N . ASN A 1 249 ? -6.708 13.304 21.257 1.00 84.75 249 ASN A N 1
ATOM 1888 C CA . ASN A 1 249 ? -8.128 13.243 21.614 1.00 84.75 249 ASN A CA 1
ATOM 1889 C C . ASN A 1 249 ? -8.553 11.819 22.023 1.00 84.75 249 ASN A C 1
ATOM 1891 O O . ASN A 1 249 ? -9.428 11.660 22.871 1.00 84.75 249 ASN A O 1
ATOM 1895 N N . LEU A 1 250 ? -7.922 10.782 21.456 1.00 81.62 250 LEU A N 1
ATOM 1896 C CA . LEU A 1 250 ? -8.274 9.383 21.7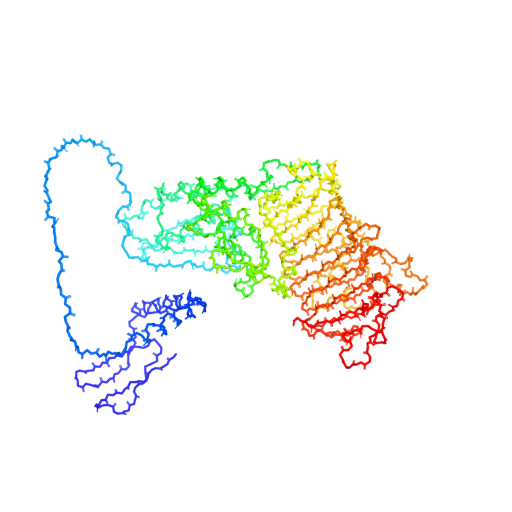24 1.00 81.62 250 LEU A CA 1
ATOM 1897 C C . LEU A 1 250 ? -7.942 8.945 23.157 1.00 81.62 250 LEU A C 1
ATOM 1899 O O . LEU A 1 250 ? -8.577 8.025 23.663 1.00 81.62 250 LEU A O 1
ATOM 1903 N N . VAL A 1 251 ? -6.998 9.607 23.836 1.00 85.12 251 VAL A N 1
ATOM 1904 C CA . VAL A 1 251 ? -6.645 9.281 25.230 1.00 85.12 251 VAL A CA 1
ATOM 1905 C C . VAL A 1 251 ? -7.831 9.482 26.161 1.00 85.12 251 VAL A C 1
ATOM 1907 O O . VAL A 1 251 ? -8.130 8.603 26.968 1.00 85.12 251 VAL A O 1
ATOM 1910 N N . GLN A 1 252 ? -8.518 10.622 26.041 1.00 82.81 252 GLN A N 1
ATOM 1911 C CA . GLN A 1 252 ? -9.689 10.900 26.865 1.00 82.81 252 GLN A CA 1
ATOM 1912 C C . GLN A 1 252 ? -10.803 9.898 26.544 1.00 82.81 252 GLN A C 1
ATO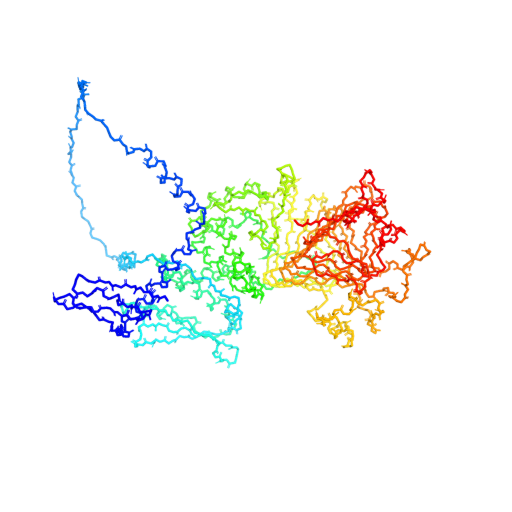M 1914 O O . GLN A 1 252 ? -11.256 9.202 27.448 1.00 82.81 252 GLN A O 1
ATOM 1919 N N . GLU A 1 253 ? -11.146 9.740 25.262 1.00 82.12 253 GLU A N 1
ATOM 1920 C CA . GLU A 1 253 ? -12.186 8.817 24.785 1.00 82.12 253 GLU A CA 1
ATOM 1921 C C . GLU A 1 253 ? -11.966 7.362 25.245 1.00 82.12 253 GLU A C 1
ATOM 1923 O O . GLU A 1 253 ? -12.904 6.701 25.689 1.00 82.12 253 GLU A O 1
ATOM 1928 N N . PHE A 1 254 ? -10.730 6.850 25.189 1.00 83.06 254 PHE A N 1
ATOM 1929 C CA . PHE A 1 254 ? -10.412 5.502 25.672 1.00 83.06 254 PHE A CA 1
ATOM 1930 C C . PHE A 1 254 ? -10.409 5.406 27.204 1.00 83.06 254 PHE A C 1
ATOM 1932 O O . PHE A 1 254 ? -10.891 4.414 27.745 1.00 83.06 254 PHE A O 1
ATOM 1939 N N . SER A 1 255 ? -9.913 6.422 27.919 1.00 82.31 255 SER A N 1
ATOM 1940 C CA . SER A 1 255 ? -9.891 6.413 29.391 1.00 82.31 255 SER A CA 1
ATOM 1941 C C . SER A 1 255 ? -11.280 6.556 30.030 1.00 82.31 255 SER A C 1
ATOM 1943 O O . SER A 1 255 ? -11.546 5.962 31.074 1.00 82.31 255 SER A O 1
ATOM 1945 N N . GLU A 1 256 ? -12.196 7.283 29.385 1.00 81.94 256 GLU A N 1
ATOM 1946 C CA . GLU A 1 256 ? -13.592 7.426 29.819 1.00 81.94 256 GLU A CA 1
ATOM 1947 C C . GLU A 1 256 ? -14.470 6.229 29.401 1.00 81.94 256 GLU A C 1
ATOM 1949 O O . GLU A 1 256 ? -15.567 6.038 29.936 1.00 81.94 256 GLU A O 1
ATOM 1954 N N . ASN A 1 257 ? -13.987 5.384 28.481 1.00 78.56 257 ASN A N 1
ATOM 1955 C CA . ASN A 1 257 ? -14.678 4.189 28.010 1.00 78.56 257 ASN A CA 1
ATOM 1956 C C . ASN A 1 257 ? -14.075 2.904 28.623 1.00 78.56 257 ASN A C 1
ATOM 1958 O O . ASN A 1 257 ? -13.115 2.351 28.082 1.00 78.56 257 ASN A O 1
ATOM 1962 N N . PRO A 1 258 ? -14.673 2.326 29.686 1.00 77.19 258 PRO A N 1
ATOM 1963 C CA . PRO A 1 258 ? -14.177 1.088 30.302 1.00 77.19 258 PRO A CA 1
ATOM 1964 C C . PRO A 1 258 ? -14.252 -0.150 29.386 1.00 77.19 258 PRO A C 1
ATOM 1966 O O . PRO A 1 258 ? -13.818 -1.227 29.786 1.00 77.19 258 PRO A O 1
ATOM 1969 N N . TYR A 1 259 ? -14.782 -0.006 28.167 1.00 83.88 259 TYR A N 1
ATOM 1970 C CA . TYR A 1 259 ? -14.891 -1.049 27.145 1.00 83.88 259 TYR A CA 1
ATOM 1971 C C . TYR A 1 259 ? -14.100 -0.695 25.872 1.00 83.88 259 TYR A C 1
ATOM 1973 O O . TYR A 1 259 ? -14.388 -1.209 24.790 1.00 83.88 259 TYR A O 1
ATOM 1981 N N . ALA A 1 260 ? -13.088 0.180 25.986 1.00 82.88 260 ALA A N 1
ATOM 1982 C CA . ALA A 1 260 ? -12.174 0.532 24.897 1.00 82.88 260 ALA A CA 1
ATOM 1983 C C . ALA A 1 260 ? -11.501 -0.703 24.262 1.00 82.88 260 ALA A C 1
ATOM 1985 O O . ALA A 1 260 ? -11.292 -0.745 23.051 1.00 82.88 260 ALA A O 1
ATOM 1986 N N . TYR A 1 261 ? -11.212 -1.746 25.050 1.00 85.50 261 TYR A N 1
ATOM 1987 C CA . TYR A 1 261 ? -10.644 -2.997 24.535 1.00 85.50 261 TYR A CA 1
ATOM 1988 C C . TYR A 1 261 ? -11.632 -3.755 23.640 1.00 85.50 261 TYR A C 1
ATOM 1990 O O . TYR A 1 261 ? -11.290 -4.129 22.519 1.00 85.50 261 TYR A O 1
ATOM 1998 N N . GLU A 1 262 ? -12.874 -3.937 24.091 1.00 84.56 262 GLU A N 1
ATOM 1999 C CA . GLU A 1 262 ? -13.939 -4.548 23.295 1.00 84.56 262 GLU A CA 1
ATOM 2000 C C . GLU A 1 262 ? -14.266 -3.723 22.039 1.00 84.56 262 GLU A C 1
ATOM 2002 O O . GLU A 1 262 ? -14.462 -4.304 20.974 1.00 84.56 262 GLU A O 1
ATOM 2007 N N . PHE A 1 263 ? -14.238 -2.388 22.121 1.00 84.31 263 PHE A N 1
ATOM 2008 C CA . PHE A 1 263 ? -14.289 -1.499 20.953 1.00 84.31 263 PHE A CA 1
ATOM 2009 C C . PHE A 1 263 ? -13.154 -1.795 19.959 1.00 84.31 263 PHE A C 1
ATOM 2011 O O . PHE A 1 263 ? -13.416 -1.980 18.770 1.00 84.31 263 PHE A O 1
ATOM 2018 N N . GLY A 1 264 ? -11.908 -1.902 20.432 1.00 80.69 264 GLY A N 1
ATOM 2019 C CA . GLY A 1 264 ? -10.762 -2.224 19.584 1.00 80.69 264 GLY A CA 1
ATOM 2020 C C . GLY A 1 264 ? -10.935 -3.584 18.907 1.00 80.69 264 GLY A C 1
ATOM 2021 O O . GLY A 1 264 ? -10.768 -3.704 17.695 1.00 80.69 264 GLY A O 1
ATOM 2022 N N . MET A 1 265 ? -11.358 -4.602 19.664 1.00 78.62 265 MET A N 1
ATOM 2023 C CA . MET A 1 265 ? -11.690 -5.921 19.117 1.00 78.62 265 MET A CA 1
ATOM 2024 C C . MET A 1 265 ? -12.796 -5.854 18.058 1.00 78.62 265 MET A C 1
ATOM 2026 O O . MET A 1 265 ? -12.730 -6.581 17.068 1.00 78.62 265 MET A O 1
ATOM 2030 N N . MET A 1 266 ? -13.813 -5.011 18.255 1.00 77.31 266 MET A N 1
ATOM 2031 C CA . MET A 1 266 ? -14.876 -4.797 17.275 1.00 77.31 266 MET A CA 1
ATOM 2032 C C . MET A 1 266 ? -14.333 -4.152 15.998 1.00 77.31 266 MET A C 1
ATOM 2034 O O . MET A 1 266 ? -14.630 -4.661 14.922 1.00 77.31 266 MET A O 1
ATOM 2038 N N . LEU A 1 267 ? -13.489 -3.117 16.084 1.00 75.50 267 LEU A N 1
ATOM 2039 C CA . LEU A 1 267 ? -12.827 -2.554 14.900 1.00 75.50 267 LEU A CA 1
ATOM 2040 C C . LEU A 1 267 ? -11.985 -3.618 14.178 1.00 75.50 267 LEU A C 1
ATOM 2042 O O . LEU A 1 267 ? -12.209 -3.876 12.999 1.00 75.50 267 LEU A O 1
ATOM 2046 N N . ALA A 1 268 ? -11.097 -4.318 14.888 1.00 74.31 268 ALA A N 1
ATOM 2047 C CA . ALA A 1 268 ? -10.239 -5.340 14.286 1.00 74.31 268 ALA A CA 1
ATOM 2048 C C . ALA A 1 268 ? -11.029 -6.463 13.582 1.00 74.31 268 ALA A C 1
ATOM 2050 O O . ALA A 1 268 ? -10.557 -7.025 12.597 1.00 74.31 268 ALA A O 1
ATOM 2051 N N . ARG A 1 269 ? -12.236 -6.795 14.064 1.00 69.56 269 ARG A N 1
ATOM 2052 C CA . ARG A 1 269 ? -13.057 -7.911 13.559 1.00 69.56 269 ARG A CA 1
ATOM 2053 C C . ARG A 1 269 ? -14.175 -7.525 12.586 1.00 69.56 269 ARG A C 1
ATOM 2055 O O . ARG A 1 269 ? -14.694 -8.414 11.919 1.00 69.56 269 ARG A O 1
ATOM 2062 N N . TYR A 1 270 ? -14.554 -6.252 12.461 1.00 62.78 270 TYR A N 1
ATOM 2063 C CA . TYR A 1 270 ? -15.672 -5.794 11.605 1.00 62.78 270 TYR A CA 1
ATOM 2064 C C . TYR A 1 270 ? -15.368 -5.831 10.093 1.00 62.78 270 TYR A C 1
ATOM 2066 O O . TYR A 1 270 ? -16.011 -5.163 9.278 1.00 62.78 270 TYR A O 1
ATOM 2074 N N . GLY A 1 271 ? -14.327 -6.562 9.687 1.00 55.12 271 GLY A N 1
ATOM 2075 C CA . GLY A 1 271 ? -13.698 -6.341 8.388 1.00 55.12 271 GLY A CA 1
ATOM 2076 C C . GLY A 1 271 ? -13.235 -4.891 8.244 1.00 55.12 271 GLY A C 1
ATOM 2077 O O . GLY A 1 271 ? -12.991 -4.453 7.138 1.00 55.12 271 GLY A O 1
ATOM 2078 N N . ALA A 1 272 ? -13.132 -4.144 9.351 1.00 50.09 272 ALA A N 1
ATOM 2079 C CA . ALA A 1 272 ? -12.406 -2.884 9.422 1.00 50.09 272 ALA A CA 1
ATOM 2080 C C . ALA A 1 272 ? -10.877 -3.117 9.370 1.00 50.09 272 ALA A C 1
ATOM 2082 O O . ALA A 1 272 ? -10.097 -2.173 9.321 1.00 50.09 272 ALA A O 1
ATOM 2083 N N . LEU A 1 273 ? -10.494 -4.396 9.440 1.00 51.06 273 LEU A N 1
ATOM 2084 C CA . LEU A 1 273 ? -9.282 -5.049 8.961 1.00 51.06 273 LEU A CA 1
ATOM 2085 C C . LEU A 1 273 ? -9.200 -5.378 7.440 1.00 51.06 273 LEU A C 1
ATOM 2087 O O . LEU A 1 273 ? -8.162 -5.848 7.025 1.00 51.06 273 LEU A O 1
ATOM 2091 N N . GLY A 1 274 ? -10.260 -5.280 6.627 1.00 50.03 274 GLY A N 1
ATOM 2092 C CA . GLY A 1 274 ? -10.308 -5.851 5.258 1.00 50.03 274 GLY A CA 1
ATOM 2093 C C . GLY A 1 274 ? -10.686 -7.344 5.134 1.00 50.03 274 GLY A C 1
ATOM 2094 O O . GLY A 1 274 ? -10.884 -8.049 6.128 1.00 50.03 274 GLY A O 1
ATOM 2095 N N . ASP A 1 275 ? -10.844 -7.830 3.895 1.00 46.84 275 ASP A N 1
ATOM 2096 C CA . ASP A 1 275 ? -11.662 -9.005 3.536 1.00 46.84 275 ASP A CA 1
ATOM 2097 C C . ASP A 1 275 ? -10.864 -10.288 3.212 1.00 46.84 275 ASP A C 1
ATOM 2099 O O . ASP A 1 275 ? -11.457 -11.335 2.882 1.00 46.84 275 ASP A O 1
ATOM 2103 N N . LYS A 1 276 ? -9.523 -10.232 3.276 1.00 45.41 276 LYS A N 1
ATOM 2104 C CA . LYS A 1 276 ? -8.638 -11.343 2.887 1.00 45.41 276 LYS A CA 1
ATOM 2105 C C . LYS A 1 276 ? -8.258 -12.258 4.055 1.00 45.41 276 LYS A C 1
ATOM 2107 O O . LYS A 1 276 ? -7.422 -11.951 4.903 1.00 45.41 276 LYS A O 1
ATOM 2112 N N . SER A 1 277 ? -8.801 -13.474 4.019 1.00 42.44 277 SER A N 1
ATOM 2113 C CA . SER A 1 277 ? -8.302 -14.601 4.810 1.00 42.44 277 SER A CA 1
ATOM 2114 C C . SER A 1 277 ? -6.941 -15.060 4.282 1.00 42.44 277 SER A C 1
ATOM 2116 O O . SER A 1 277 ? -6.878 -15.814 3.310 1.00 42.44 277 SER A O 1
ATOM 2118 N N . SER A 1 278 ? -5.848 -14.681 4.943 1.00 41.97 278 SER A N 1
ATOM 2119 C CA . SER A 1 278 ? -4.577 -15.393 4.783 1.00 41.97 278 SER A CA 1
ATOM 2120 C C . SER A 1 278 ? -4.747 -16.862 5.214 1.00 41.97 278 SER A C 1
ATOM 2122 O O . SER A 1 278 ? -5.521 -17.184 6.117 1.00 41.97 278 SER A O 1
ATOM 2124 N N . ASN A 1 279 ? -4.013 -17.784 4.579 1.00 37.81 279 ASN A N 1
ATOM 2125 C CA . ASN A 1 279 ? -3.962 -19.188 5.027 1.00 37.81 279 ASN A CA 1
ATOM 2126 C C . ASN A 1 279 ? -3.076 -19.376 6.279 1.00 37.81 279 ASN A C 1
ATOM 2128 O O . ASN A 1 279 ? -3.082 -20.446 6.887 1.00 37.81 279 ASN A O 1
ATOM 2132 N N . ASN A 1 280 ? -2.325 -18.339 6.662 1.00 45.69 280 ASN A N 1
ATOM 2133 C CA . ASN A 1 280 ? -1.581 -18.239 7.912 1.00 45.69 280 ASN A CA 1
ATOM 2134 C C . ASN A 1 280 ? -2.358 -17.322 8.866 1.00 45.69 280 ASN A C 1
ATOM 2136 O O . ASN A 1 280 ? -2.273 -16.105 8.721 1.00 45.69 280 ASN A O 1
ATOM 2140 N N . GLU A 1 281 ? -3.080 -17.883 9.844 1.00 48.06 281 GLU A N 1
ATOM 2141 C CA . GLU A 1 281 ? -3.934 -17.113 10.777 1.00 48.06 281 GLU A CA 1
ATOM 2142 C C . GLU A 1 281 ? -3.225 -15.872 11.358 1.00 48.06 281 GLU A C 1
ATOM 2144 O O . GLU A 1 281 ? -3.786 -14.779 11.328 1.00 48.06 281 GLU A O 1
ATOM 2149 N N . LYS A 1 282 ? -1.952 -16.030 11.751 1.00 47.91 282 LYS A N 1
ATOM 2150 C CA . LYS A 1 282 ? -1.092 -14.984 12.335 1.00 47.91 282 LYS A CA 1
ATOM 2151 C C . LYS A 1 282 ? -0.950 -13.710 11.504 1.00 47.91 282 LYS A C 1
ATOM 2153 O O . LYS A 1 282 ? -0.790 -12.634 12.071 1.00 47.91 282 LYS A O 1
ATOM 2158 N N . ASP A 1 283 ? -0.945 -13.854 10.182 1.00 56.19 283 ASP A N 1
ATOM 2159 C CA . ASP A 1 283 ? -0.718 -12.746 9.253 1.00 56.19 283 ASP A CA 1
ATOM 2160 C C . ASP A 1 283 ? -2.041 -12.059 8.888 1.00 56.19 283 ASP A C 1
ATOM 2162 O O . ASP A 1 283 ? -2.031 -11.062 8.180 1.00 56.19 283 ASP A O 1
ATOM 2166 N N . SER A 1 284 ? -3.183 -12.589 9.351 1.00 67.12 284 SER A N 1
ATOM 2167 C CA . SER A 1 284 ? -4.492 -11.998 9.083 1.00 67.12 284 SER A CA 1
ATOM 2168 C C . SER A 1 284 ? -4.620 -10.624 9.731 1.00 67.12 284 SER A C 1
ATOM 2170 O O . SER A 1 284 ? -4.060 -10.344 10.792 1.00 67.12 284 SER A O 1
ATOM 2172 N N . VAL A 1 285 ? -5.416 -9.762 9.111 1.00 66.38 285 VAL A N 1
ATOM 2173 C CA . VAL A 1 285 ? -5.514 -8.360 9.525 1.00 66.38 285 VAL A CA 1
ATOM 2174 C C . VAL A 1 285 ? -6.229 -8.196 10.863 1.00 66.38 285 VAL A C 1
ATOM 2176 O O . VAL A 1 285 ? -5.923 -7.283 11.623 1.00 66.38 285 VAL A O 1
ATOM 2179 N N . VAL A 1 286 ? -7.104 -9.147 11.204 1.00 68.94 286 VAL A N 1
ATOM 2180 C CA . VAL A 1 286 ? -7.682 -9.280 12.546 1.00 68.94 286 VAL A CA 1
ATOM 2181 C C . VAL A 1 286 ? -6.577 -9.528 13.580 1.00 68.94 286 VAL A C 1
ATOM 2183 O O . VAL A 1 286 ? -6.550 -8.857 14.609 1.00 68.94 286 VAL A O 1
ATOM 2186 N N . ASP A 1 287 ? -5.637 -10.438 13.305 1.00 73.81 287 ASP A N 1
ATOM 2187 C CA . ASP A 1 287 ? -4.505 -10.729 14.195 1.00 73.81 287 ASP A CA 1
ATOM 2188 C C . ASP A 1 287 ? -3.473 -9.583 14.223 1.00 73.81 287 ASP A C 1
ATOM 2190 O O . ASP A 1 287 ? -2.845 -9.365 15.258 1.00 73.81 287 ASP A O 1
ATOM 2194 N N . ILE A 1 288 ? -3.303 -8.808 13.144 1.00 76.00 288 ILE A N 1
ATOM 2195 C CA . ILE A 1 288 ? -2.532 -7.546 13.162 1.00 76.00 288 ILE A CA 1
ATOM 2196 C C . ILE A 1 288 ? -3.220 -6.525 14.079 1.00 76.00 288 ILE A C 1
ATOM 2198 O O . ILE A 1 288 ? -2.593 -6.011 15.003 1.00 76.00 288 ILE A O 1
ATOM 2202 N N . GLY A 1 289 ? -4.521 -6.282 13.896 1.00 78.88 289 GLY A N 1
ATOM 2203 C CA . GLY A 1 289 ? -5.299 -5.354 14.721 1.00 78.88 289 GLY A CA 1
ATOM 2204 C C . GLY A 1 289 ? -5.288 -5.719 16.205 1.00 78.88 289 GLY A C 1
ATOM 2205 O O . GLY A 1 289 ? -5.046 -4.862 17.051 1.00 78.88 289 GLY A O 1
ATOM 2206 N N . LEU A 1 290 ? -5.470 -7.002 16.535 1.00 78.50 290 LEU A N 1
ATOM 2207 C CA . LEU A 1 290 ? -5.380 -7.496 17.913 1.00 78.50 290 LEU A CA 1
ATOM 2208 C C . LEU A 1 290 ? -3.966 -7.335 18.493 1.00 78.50 290 LEU A C 1
ATOM 2210 O O . LEU A 1 290 ? -3.836 -6.920 19.642 1.00 78.50 290 LEU A O 1
ATOM 2214 N N . ARG A 1 291 ? -2.907 -7.574 17.706 1.00 81.94 291 ARG A N 1
ATOM 2215 C CA . ARG A 1 291 ? -1.521 -7.318 18.132 1.00 81.94 291 ARG A CA 1
ATOM 2216 C C . ARG A 1 291 ? -1.235 -5.831 18.361 1.00 81.94 291 ARG A C 1
ATOM 2218 O O . ARG A 1 291 ? -0.523 -5.509 19.306 1.00 81.94 291 ARG A O 1
ATOM 2225 N N . ILE A 1 292 ? -1.810 -4.932 17.560 1.00 83.12 292 ILE A N 1
ATOM 2226 C CA . ILE A 1 292 ? -1.727 -3.477 17.776 1.00 83.12 292 ILE A CA 1
ATOM 2227 C C . ILE A 1 292 ? -2.451 -3.084 19.075 1.00 83.12 292 ILE A C 1
ATOM 2229 O O . ILE A 1 292 ? -1.910 -2.322 19.870 1.00 83.12 292 ILE A O 1
ATOM 2233 N N . ILE A 1 293 ? -3.633 -3.645 19.346 1.00 84.69 293 ILE A N 1
ATOM 2234 C CA . ILE A 1 293 ? -4.379 -3.403 20.595 1.00 84.69 293 ILE A CA 1
ATOM 2235 C C . ILE A 1 293 ? -3.595 -3.897 21.820 1.00 84.69 293 ILE A C 1
ATOM 2237 O O . ILE A 1 293 ? -3.504 -3.186 22.823 1.00 84.69 293 ILE A O 1
ATOM 2241 N N . ASP A 1 294 ? -2.995 -5.087 21.743 1.00 84.31 294 ASP A N 1
ATOM 2242 C CA . ASP A 1 294 ? -2.142 -5.626 22.807 1.00 84.31 294 ASP A CA 1
ATOM 2243 C C . ASP A 1 294 ? -0.870 -4.777 22.999 1.00 84.31 294 ASP A C 1
ATOM 2245 O O . ASP A 1 294 ? -0.458 -4.540 24.140 1.00 84.31 294 ASP A O 1
ATOM 2249 N N . LEU A 1 295 ? -0.287 -4.253 21.912 1.00 84.88 295 LEU A N 1
ATOM 2250 C CA . LEU A 1 295 ? 0.863 -3.344 21.943 1.00 84.88 295 LEU A CA 1
ATOM 2251 C C . LEU A 1 295 ? 0.524 -2.027 22.654 1.00 84.88 295 LEU A C 1
ATOM 2253 O O . LEU A 1 295 ? 1.294 -1.566 23.497 1.00 84.88 295 LEU A O 1
ATOM 2257 N N . LEU A 1 296 ? -0.651 -1.460 22.371 1.00 82.94 296 LEU A N 1
ATOM 2258 C CA . LEU A 1 296 ? -1.150 -0.237 23.007 1.00 82.94 296 LEU A CA 1
ATOM 2259 C C . LEU A 1 296 ? -1.525 -0.420 24.487 1.00 82.94 296 LEU A C 1
ATOM 2261 O O . LEU A 1 296 ? -1.804 0.564 25.165 1.00 82.94 296 LEU A O 1
ATOM 2265 N N . GLY A 1 297 ? -1.499 -1.644 25.024 1.00 81.38 297 GLY A N 1
ATOM 2266 C CA . GLY A 1 297 ? -1.742 -1.923 26.444 1.00 81.38 297 GLY A CA 1
ATOM 2267 C C . GLY A 1 297 ? -2.673 -3.103 26.715 1.00 81.38 297 GLY A C 1
ATOM 2268 O O . GLY A 1 297 ? -2.716 -3.594 27.846 1.00 81.38 297 GLY A O 1
ATOM 2269 N N . GLY A 1 298 ? -3.401 -3.577 25.700 1.00 85.38 298 GLY A N 1
ATOM 2270 C CA . GLY A 1 298 ? -4.394 -4.640 25.835 1.00 85.38 298 GLY A CA 1
ATOM 2271 C C . GLY A 1 298 ? -5.500 -4.304 26.845 1.00 85.38 298 GLY A C 1
ATOM 2272 O O . GLY A 1 298 ? -5.696 -3.154 27.243 1.00 85.38 298 GLY A O 1
ATOM 2273 N N . ARG A 1 299 ? -6.231 -5.328 27.298 1.00 82.50 299 ARG A N 1
ATOM 2274 C CA . ARG A 1 299 ? -7.415 -5.153 28.163 1.00 82.50 299 ARG A CA 1
ATOM 2275 C C . ARG A 1 299 ? -7.128 -4.504 29.522 1.00 82.50 299 ARG A C 1
ATOM 2277 O O . ARG A 1 299 ? -8.039 -3.947 30.117 1.00 82.50 299 ARG A O 1
ATOM 2284 N N . GLU A 1 300 ? -5.894 -4.593 30.020 1.00 81.38 300 GLU A N 1
ATOM 2285 C CA . GLU A 1 300 ? -5.524 -4.096 31.354 1.00 81.38 300 GLU A CA 1
ATOM 2286 C C . GLU A 1 300 ? -5.148 -2.608 31.385 1.00 81.38 300 GLU A C 1
ATOM 2288 O O . GLU A 1 300 ? -5.193 -2.016 32.460 1.00 81.38 300 GLU A O 1
ATOM 2293 N N . LYS A 1 301 ? -4.746 -2.015 30.249 1.00 86.19 301 LYS A N 1
ATOM 2294 C CA . LYS A 1 301 ? -4.199 -0.645 30.213 1.00 86.19 301 LYS A CA 1
ATOM 2295 C C . LYS A 1 301 ? -4.750 0.258 29.113 1.00 86.19 301 LYS A C 1
ATOM 2297 O O . LYS A 1 301 ? -4.454 1.447 29.123 1.00 86.19 301 LYS A O 1
ATOM 2302 N N . LEU A 1 302 ? -5.548 -0.253 28.171 1.00 85.38 302 LEU A N 1
ATOM 2303 C CA . LEU A 1 302 ? -6.112 0.586 27.103 1.00 85.38 302 LEU A CA 1
ATOM 2304 C C . LEU A 1 302 ? -7.107 1.642 27.629 1.00 85.38 302 LEU A C 1
ATOM 2306 O O . LEU A 1 302 ? -7.425 2.574 26.909 1.00 85.38 302 LEU A O 1
ATOM 2310 N N . ASN A 1 303 ? -7.575 1.529 28.875 1.00 83.69 303 ASN A N 1
ATOM 2311 C CA . ASN A 1 303 ? -8.349 2.558 29.579 1.00 83.69 303 ASN A CA 1
ATOM 2312 C C . ASN A 1 303 ? -7.537 3.320 30.655 1.00 83.69 303 ASN A C 1
ATOM 2314 O O . ASN A 1 303 ? -8.102 4.153 31.362 1.00 83.69 303 ASN A O 1
ATOM 2318 N N . ASP A 1 304 ? -6.230 3.069 30.803 1.00 88.56 304 ASP A N 1
ATOM 2319 C CA . ASP A 1 304 ? -5.369 3.817 31.729 1.00 88.56 304 ASP A CA 1
ATOM 2320 C C . ASP A 1 304 ? -4.830 5.077 31.043 1.00 88.56 304 ASP A C 1
ATOM 2322 O O . ASP A 1 304 ? -3.926 5.035 30.204 1.00 88.56 304 ASP A O 1
ATOM 2326 N N . GLN A 1 305 ? -5.380 6.223 31.444 1.00 90.31 305 GLN A N 1
ATOM 2327 C CA . GLN A 1 305 ? -5.009 7.533 30.921 1.00 90.31 305 GLN A CA 1
ATOM 2328 C C . GLN A 1 305 ? -3.507 7.840 31.062 1.00 90.31 305 GLN A C 1
ATOM 2330 O O . GLN A 1 305 ? -2.951 8.537 30.216 1.00 90.31 305 GLN A O 1
ATOM 2335 N N . ASN A 1 306 ? -2.830 7.352 32.109 1.00 90.69 306 ASN A N 1
ATOM 2336 C CA . ASN A 1 306 ? -1.402 7.624 32.305 1.00 90.69 306 ASN A CA 1
ATOM 2337 C C . ASN A 1 306 ? -0.564 6.822 31.309 1.00 90.69 306 ASN A C 1
ATOM 2339 O O . ASN A 1 306 ? 0.260 7.399 30.607 1.00 90.69 306 ASN A O 1
ATOM 2343 N N . HIS A 1 307 ? -0.840 5.522 31.188 1.00 89.31 307 HIS A N 1
ATOM 2344 C CA . HIS A 1 307 ? -0.185 4.633 30.224 1.00 89.31 307 HIS A CA 1
ATOM 2345 C C . HIS A 1 307 ? -0.394 5.106 28.773 1.00 89.31 307 HIS A C 1
ATOM 2347 O O . HIS A 1 307 ? 0.554 5.136 27.991 1.00 89.31 307 HIS A O 1
ATOM 2353 N N . LEU A 1 308 ? -1.601 5.559 28.414 1.00 88.19 308 LEU A N 1
ATOM 2354 C CA . LEU A 1 308 ? -1.854 6.134 27.087 1.00 88.19 308 LEU A CA 1
ATOM 2355 C C . LEU A 1 308 ? -1.103 7.458 26.850 1.00 88.19 308 LEU A C 1
ATOM 2357 O O . LEU A 1 308 ? -0.577 7.671 25.758 1.00 88.19 308 LEU A O 1
ATOM 2361 N N . ASN A 1 309 ? -1.014 8.336 27.857 1.00 88.69 309 ASN A N 1
ATOM 2362 C CA . ASN A 1 309 ? -0.217 9.565 27.767 1.00 88.69 309 ASN A CA 1
ATOM 2363 C C . ASN A 1 309 ? 1.288 9.273 27.623 1.00 88.69 309 ASN A C 1
ATOM 2365 O O . ASN A 1 309 ? 1.968 9.972 26.874 1.00 88.69 309 ASN A O 1
ATOM 2369 N N . GLU A 1 310 ? 1.803 8.245 28.306 1.00 87.56 310 GLU A N 1
ATOM 2370 C CA . GLU A 1 310 ? 3.188 7.781 28.154 1.00 87.56 310 GLU A CA 1
ATOM 2371 C C . GLU A 1 310 ? 3.452 7.287 26.722 1.00 87.56 310 GLU A C 1
ATOM 2373 O O . GLU A 1 310 ? 4.438 7.704 26.116 1.00 87.56 310 GLU A O 1
ATOM 2378 N N . ILE A 1 311 ? 2.541 6.492 26.141 1.00 84.56 311 ILE A N 1
ATOM 2379 C CA . ILE A 1 311 ? 2.638 6.050 24.738 1.00 84.56 311 ILE A CA 1
ATOM 2380 C C . ILE A 1 311 ? 2.620 7.234 23.765 1.00 84.56 311 ILE A C 1
ATOM 2382 O O . ILE A 1 311 ? 3.419 7.250 22.834 1.00 84.56 311 ILE A O 1
ATOM 2386 N N . LEU A 1 312 ? 1.743 8.228 23.958 1.00 83.50 312 LEU A N 1
ATOM 2387 C CA . LEU A 1 312 ? 1.666 9.371 23.040 1.00 83.50 312 LEU A CA 1
ATOM 2388 C C . LEU A 1 312 ? 2.936 10.225 23.006 1.00 83.50 312 LEU A C 1
ATOM 2390 O O . LEU A 1 312 ? 3.286 10.744 21.948 1.00 83.50 312 LEU A O 1
ATOM 2394 N N . GLN A 1 313 ? 3.592 10.389 24.157 1.00 82.62 313 GLN A N 1
ATOM 2395 C CA . GLN A 1 313 ? 4.818 11.182 24.288 1.00 82.62 313 GLN A CA 1
ATOM 2396 C C . GLN A 1 313 ? 6.076 10.393 23.902 1.00 82.62 313 GLN A C 1
ATOM 2398 O O . GLN A 1 313 ? 7.133 10.988 23.668 1.00 82.62 313 GLN A O 1
ATOM 2403 N N . GLN A 1 314 ? 5.989 9.063 23.837 1.00 82.44 314 GLN A N 1
ATOM 2404 C CA . GLN A 1 314 ? 7.065 8.224 23.336 1.00 82.44 314 GLN A CA 1
ATOM 2405 C C . GLN A 1 314 ? 7.153 8.352 21.809 1.00 82.44 314 GLN A C 1
ATOM 2407 O O . GLN A 1 314 ? 6.161 8.219 21.095 1.00 82.44 314 GLN A O 1
ATOM 2412 N N . SER A 1 315 ? 8.363 8.587 21.296 1.00 81.69 315 SER A N 1
ATOM 2413 C CA . SER A 1 315 ? 8.603 8.438 19.862 1.00 81.69 315 SER A CA 1
ATOM 2414 C C . SER A 1 315 ? 8.670 6.952 19.529 1.00 81.69 315 SER A C 1
ATOM 2416 O O . SER A 1 315 ? 9.433 6.218 20.158 1.00 81.69 315 SER A O 1
ATOM 2418 N N . ALA A 1 316 ? 7.847 6.507 18.588 1.00 82.00 316 ALA A N 1
ATOM 2419 C CA . ALA A 1 316 ? 7.781 5.126 18.147 1.00 82.00 316 ALA A CA 1
ATOM 2420 C C . ALA A 1 316 ? 8.749 4.902 16.982 1.00 82.00 316 ALA A C 1
ATOM 2422 O O . ALA A 1 316 ? 8.573 5.489 15.913 1.00 82.00 316 ALA A O 1
ATOM 2423 N N . LYS A 1 317 ? 9.757 4.044 17.186 1.00 84.44 317 LYS A N 1
ATOM 2424 C CA . LYS A 1 317 ? 10.727 3.642 16.158 1.00 84.44 317 LYS A CA 1
ATOM 2425 C C . LYS A 1 317 ? 10.628 2.142 15.850 1.00 84.44 317 LYS A C 1
ATOM 2427 O O . LYS A 1 317 ? 10.280 1.352 16.734 1.00 84.44 317 LYS A O 1
ATOM 2432 N N . PRO A 1 318 ? 10.979 1.702 14.628 1.00 83.38 318 PRO A N 1
ATOM 2433 C CA . PRO A 1 318 ? 11.131 0.282 14.329 1.00 83.38 318 PRO A CA 1
ATOM 2434 C C . PRO A 1 318 ? 12.156 -0.386 15.262 1.00 83.38 318 PRO A C 1
ATOM 2436 O O . PRO A 1 318 ? 13.300 0.050 15.354 1.00 83.38 318 PRO A O 1
ATOM 2439 N N . GLY A 1 319 ? 11.751 -1.462 15.935 1.00 81.19 319 GLY A N 1
ATOM 2440 C CA . GLY A 1 319 ? 12.556 -2.196 16.916 1.00 81.19 319 GLY A CA 1
ATOM 2441 C C . GLY A 1 319 ? 12.280 -1.836 18.382 1.00 81.19 319 GLY A C 1
ATOM 2442 O O . GLY A 1 319 ? 12.669 -2.610 19.261 1.00 81.19 319 GLY A O 1
ATOM 2443 N N . ASP A 1 320 ? 11.575 -0.736 18.666 1.00 84.62 320 ASP A N 1
ATOM 2444 C CA . ASP A 1 320 ? 11.171 -0.386 20.034 1.00 84.62 320 ASP A CA 1
ATOM 2445 C C . ASP A 1 320 ? 10.159 -1.385 20.603 1.00 84.62 320 ASP A C 1
ATOM 2447 O O . ASP A 1 320 ? 9.382 -2.004 19.871 1.00 84.62 320 ASP A O 1
ATOM 2451 N N . SER A 1 321 ? 10.137 -1.529 21.934 1.00 82.56 321 SER A N 1
ATOM 2452 C CA . SER A 1 321 ? 9.174 -2.398 22.611 1.00 82.56 321 SER A CA 1
ATOM 2453 C C . SER A 1 321 ? 8.124 -1.630 23.406 1.00 82.56 321 SER A C 1
ATOM 2455 O O . SER A 1 321 ? 8.439 -0.842 24.295 1.00 82.56 321 SER A O 1
ATOM 2457 N N . PHE A 1 322 ? 6.866 -1.957 23.127 1.00 80.94 322 PHE A N 1
ATOM 2458 C CA . PHE A 1 322 ? 5.666 -1.391 23.724 1.00 80.94 322 PHE A CA 1
ATOM 2459 C C . PHE A 1 322 ? 4.835 -2.536 24.316 1.00 80.94 322 PHE A C 1
ATOM 2461 O O . PHE A 1 322 ? 4.567 -3.539 23.653 1.00 80.94 322 PHE A O 1
ATOM 2468 N N . ASN A 1 323 ? 4.512 -2.441 25.609 1.00 80.62 323 ASN A N 1
ATOM 2469 C CA . ASN A 1 323 ? 3.842 -3.495 26.389 1.00 80.62 323 ASN A CA 1
ATOM 2470 C C . ASN A 1 323 ? 4.472 -4.912 26.268 1.00 80.62 323 ASN A C 1
ATOM 2472 O O . ASN A 1 323 ? 3.805 -5.922 26.481 1.00 80.62 323 ASN A O 1
ATOM 2476 N N . GLY A 1 324 ? 5.769 -5.002 25.941 1.00 80.19 324 GLY A N 1
ATOM 2477 C CA . GLY A 1 324 ? 6.497 -6.266 25.748 1.00 80.19 324 GLY A CA 1
ATOM 2478 C C . GLY A 1 324 ? 6.374 -6.894 24.351 1.00 80.19 324 GLY A C 1
ATOM 2479 O O . GLY A 1 324 ? 6.961 -7.952 24.117 1.00 80.19 324 GLY A O 1
ATOM 2480 N N . LEU A 1 325 ? 5.655 -6.254 23.425 1.00 81.00 325 LEU A N 1
ATOM 2481 C CA . LEU A 1 325 ? 5.704 -6.534 21.987 1.00 81.00 325 LEU A CA 1
ATOM 2482 C C . LEU A 1 325 ? 6.726 -5.607 21.323 1.00 81.00 325 LEU A C 1
ATOM 2484 O O . LEU A 1 325 ? 7.039 -4.555 21.873 1.00 81.00 325 LEU A O 1
ATOM 2488 N N . VAL A 1 326 ? 7.277 -6.000 20.175 1.00 84.31 326 VAL A N 1
ATOM 2489 C CA . VAL A 1 326 ? 8.200 -5.163 19.389 1.00 84.31 326 VAL A CA 1
ATOM 2490 C C . VAL A 1 326 ? 7.423 -4.531 18.238 1.00 84.31 326 VAL A C 1
ATOM 2492 O O . VAL A 1 326 ? 6.646 -5.219 17.577 1.00 84.31 326 VAL A O 1
ATOM 2495 N N . LEU A 1 327 ? 7.625 -3.235 18.009 1.00 84.31 327 LEU A N 1
ATOM 2496 C CA . LEU A 1 327 ? 7.126 -2.529 16.835 1.00 84.31 327 LEU A CA 1
ATOM 2497 C C . LEU A 1 327 ? 8.052 -2.817 15.653 1.00 84.31 327 LEU A C 1
ATOM 2499 O O . LEU A 1 327 ? 9.085 -2.175 15.492 1.00 84.31 327 LEU A O 1
ATOM 2503 N N . ASP A 1 328 ? 7.712 -3.804 14.833 1.00 83.62 328 ASP A N 1
ATOM 2504 C CA . ASP A 1 328 ? 8.484 -4.154 13.644 1.00 83.62 328 ASP A CA 1
ATOM 2505 C C . ASP A 1 328 ? 7.589 -4.521 12.452 1.00 83.62 328 ASP A C 1
ATOM 2507 O O . ASP A 1 328 ? 6.366 -4.368 12.484 1.00 83.62 328 ASP A O 1
ATOM 2511 N N . GLY A 1 329 ? 8.211 -4.989 11.369 1.00 79.12 329 GLY A N 1
ATOM 2512 C CA . GLY A 1 329 ? 7.464 -5.402 10.189 1.00 79.12 329 GLY A CA 1
ATOM 2513 C C . GLY A 1 329 ? 6.556 -6.606 10.441 1.00 79.12 329 GLY A C 1
ATOM 2514 O O . GLY A 1 329 ? 5.409 -6.579 10.000 1.00 79.12 329 GLY A O 1
ATOM 2515 N N . GLU A 1 330 ? 7.011 -7.614 11.202 1.00 79.19 330 GLU A N 1
ATOM 2516 C CA . GLU A 1 330 ? 6.206 -8.799 11.539 1.00 79.19 330 GLU A CA 1
ATOM 2517 C C . GLU A 1 330 ? 4.919 -8.405 12.280 1.00 79.19 330 GLU A C 1
ATOM 2519 O O . GLU A 1 330 ? 3.851 -8.944 11.971 1.00 79.19 330 GLU A O 1
ATOM 2524 N N . LEU A 1 331 ? 4.981 -7.434 13.202 1.00 80.81 331 LEU A N 1
ATOM 2525 C CA . LEU A 1 331 ? 3.797 -6.863 13.855 1.00 80.81 331 LEU A CA 1
ATOM 2526 C C . LEU A 1 331 ? 2.794 -6.287 12.841 1.00 80.81 331 LEU A C 1
ATOM 2528 O O . LEU A 1 331 ? 1.598 -6.552 12.947 1.00 80.81 331 LEU A O 1
ATOM 2532 N N . LEU A 1 332 ? 3.290 -5.528 11.861 1.00 77.88 332 LEU A N 1
ATOM 2533 C CA . LEU A 1 332 ? 2.500 -4.795 10.864 1.00 77.88 332 LEU A CA 1
ATOM 2534 C C . LEU A 1 332 ? 2.155 -5.621 9.604 1.00 77.88 332 LEU A C 1
ATOM 2536 O O . LEU A 1 332 ? 1.623 -5.071 8.643 1.00 77.88 332 LEU A O 1
ATOM 2540 N N . GLY A 1 333 ? 2.474 -6.921 9.566 1.00 76.56 333 GLY A N 1
ATOM 2541 C CA . GLY A 1 333 ? 2.237 -7.799 8.405 1.00 76.56 333 GLY A CA 1
ATOM 2542 C C . GLY A 1 333 ? 3.220 -7.621 7.232 1.00 76.56 333 GLY A C 1
ATOM 2543 O O . GLY A 1 333 ? 3.044 -8.209 6.159 1.00 76.56 333 GLY A O 1
ATOM 2544 N N . THR A 1 334 ? 4.277 -6.828 7.412 1.00 78.94 334 THR A N 1
ATOM 2545 C CA . THR A 1 334 ? 5.364 -6.655 6.437 1.00 78.94 334 THR A CA 1
ATOM 2546 C C . THR A 1 334 ? 6.561 -7.558 6.767 1.00 78.94 334 THR A C 1
ATOM 2548 O O . THR A 1 334 ? 6.601 -8.254 7.781 1.00 78.94 334 THR A O 1
ATOM 2551 N N . ARG A 1 335 ? 7.578 -7.574 5.899 1.00 83.56 335 ARG A N 1
ATOM 2552 C CA . ARG A 1 335 ? 8.904 -8.086 6.272 1.00 83.56 335 ARG A CA 1
ATOM 2553 C C . ARG A 1 335 ? 9.569 -7.104 7.233 1.00 83.56 335 ARG A C 1
ATOM 2555 O O . ARG A 1 335 ? 9.682 -5.928 6.899 1.00 83.56 335 ARG A O 1
ATOM 2562 N N . SER A 1 336 ? 10.086 -7.584 8.365 1.00 77.25 336 SER A N 1
ATOM 2563 C CA . SER A 1 336 ? 10.890 -6.756 9.269 1.00 77.25 336 SER A CA 1
ATOM 2564 C C . SER A 1 336 ? 12.086 -6.151 8.528 1.00 77.25 336 SER A C 1
ATOM 2566 O O . SER A 1 336 ? 12.889 -6.859 7.912 1.00 77.25 336 SER A O 1
ATOM 2568 N N . ALA A 1 337 ? 12.188 -4.823 8.565 1.00 68.94 337 ALA A N 1
ATOM 2569 C CA . ALA A 1 337 ? 13.302 -4.102 7.976 1.00 68.94 337 ALA A CA 1
ATOM 2570 C C . ALA A 1 337 ? 14.553 -4.295 8.848 1.00 68.94 337 ALA A C 1
ATOM 2572 O O . ALA A 1 337 ? 14.561 -3.940 10.024 1.00 68.94 337 ALA A O 1
ATOM 2573 N N . ASN A 1 338 ? 15.621 -4.846 8.265 1.00 68.75 338 ASN A N 1
ATOM 2574 C CA . ASN A 1 338 ? 16.931 -4.957 8.912 1.00 68.75 338 ASN A CA 1
ATOM 2575 C C . ASN A 1 338 ? 17.636 -3.588 8.895 1.00 68.75 338 ASN A C 1
ATOM 2577 O O . ASN A 1 338 ? 18.566 -3.376 8.116 1.00 68.75 338 ASN A O 1
ATOM 2581 N N . LEU A 1 339 ? 17.137 -2.655 9.704 1.00 74.19 339 LEU A N 1
ATOM 2582 C CA . LEU A 1 339 ? 17.682 -1.309 9.874 1.00 74.19 339 LEU A CA 1
ATOM 2583 C C . LEU A 1 339 ? 18.861 -1.319 10.854 1.00 74.19 339 LEU A C 1
ATOM 2585 O O . LEU A 1 339 ? 18.921 -2.162 11.753 1.00 74.19 339 LEU A O 1
ATOM 2589 N N . SER A 1 340 ? 19.801 -0.386 10.691 1.00 77.62 340 SER A N 1
ATOM 2590 C CA . SER A 1 340 ? 20.745 -0.072 11.767 1.00 77.62 340 SER A CA 1
ATOM 2591 C C . SER A 1 340 ? 20.059 0.759 12.859 1.00 77.62 340 SER A C 1
ATOM 2593 O O . SER A 1 340 ? 18.978 1.305 12.638 1.00 77.62 340 SER A O 1
ATOM 2595 N N . GLU A 1 341 ? 20.686 0.874 14.034 1.00 78.06 341 GLU A N 1
ATOM 2596 C CA . GLU A 1 341 ? 20.199 1.767 15.098 1.00 78.06 341 GLU A CA 1
ATOM 2597 C C . GLU A 1 341 ? 20.087 3.215 14.575 1.00 78.06 341 GLU A C 1
ATOM 2599 O O . GLU A 1 341 ? 19.055 3.847 14.761 1.00 78.06 341 GLU A O 1
ATOM 2604 N N . GLU A 1 342 ? 21.080 3.690 13.814 1.00 80.44 342 GLU A N 1
ATOM 2605 C CA . GLU A 1 342 ? 21.093 5.020 13.180 1.00 80.44 342 GLU A CA 1
ATOM 2606 C C . GLU A 1 342 ? 19.963 5.195 12.145 1.00 80.44 342 GLU A C 1
ATOM 2608 O O . GLU A 1 342 ? 19.283 6.219 12.141 1.00 80.44 342 GLU A O 1
ATOM 2613 N N . ASP A 1 343 ? 19.691 4.193 11.302 1.00 75.88 343 ASP A N 1
ATOM 2614 C CA . ASP A 1 343 ? 18.577 4.258 10.341 1.00 75.88 343 ASP A CA 1
ATOM 2615 C C . ASP A 1 343 ? 17.211 4.271 11.050 1.00 75.88 343 ASP A C 1
ATOM 2617 O O . ASP A 1 343 ? 16.304 4.989 10.633 1.00 75.88 343 ASP A O 1
ATOM 2621 N N . ALA A 1 344 ? 17.058 3.494 12.128 1.00 76.12 344 ALA A N 1
ATOM 2622 C CA . ALA A 1 344 ? 15.828 3.444 12.917 1.00 76.12 344 ALA A CA 1
ATOM 2623 C C . ALA A 1 344 ? 15.585 4.742 13.707 1.00 76.12 344 ALA A C 1
ATOM 2625 O O . ALA A 1 344 ? 14.434 5.142 13.882 1.00 76.12 344 ALA A O 1
ATOM 2626 N N . GLU A 1 345 ? 16.642 5.442 14.137 1.00 77.12 345 GLU A N 1
ATOM 2627 C CA . GLU A 1 345 ? 16.512 6.768 14.752 1.00 77.12 345 GLU A CA 1
ATOM 2628 C C . GLU A 1 345 ? 15.953 7.832 13.798 1.00 77.12 345 GLU A C 1
ATOM 2630 O O . GLU A 1 345 ? 15.334 8.774 14.282 1.00 77.12 345 GLU A O 1
ATOM 2635 N N . ASN A 1 346 ? 16.105 7.657 12.480 1.00 75.12 346 ASN A N 1
ATOM 2636 C CA . ASN A 1 346 ? 15.564 8.553 11.451 1.00 75.12 346 ASN A CA 1
ATOM 2637 C C . ASN A 1 346 ? 14.108 8.235 11.039 1.00 75.12 346 ASN A C 1
ATOM 2639 O O . ASN A 1 346 ? 13.566 8.908 10.165 1.00 75.12 346 ASN A O 1
ATOM 2643 N N . LEU A 1 347 ? 13.479 7.208 11.624 1.00 75.06 347 LEU A N 1
ATOM 2644 C CA . LEU A 1 347 ? 12.097 6.787 11.337 1.00 75.06 347 LEU A CA 1
ATOM 2645 C C . LEU A 1 347 ? 11.197 6.950 12.570 1.00 75.06 347 LEU A C 1
ATOM 2647 O O . LEU A 1 347 ? 10.399 6.067 12.890 1.00 75.06 347 LEU A O 1
ATOM 2651 N N . ASP A 1 348 ? 11.378 8.050 13.300 1.00 79.69 348 ASP A N 1
ATOM 2652 C CA . ASP A 1 348 ? 10.763 8.269 14.603 1.00 79.69 348 ASP A CA 1
ATOM 2653 C C . ASP A 1 348 ? 9.427 9.020 14.508 1.00 79.69 348 ASP A C 1
ATOM 2655 O O . ASP A 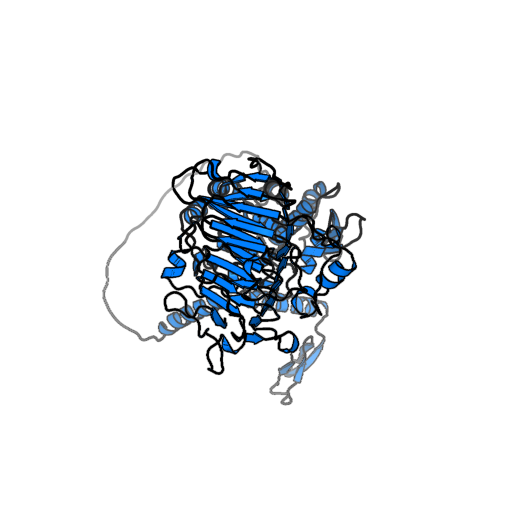1 348 ? 9.334 10.110 13.948 1.00 79.69 348 ASP A O 1
ATOM 2659 N N . LEU A 1 349 ? 8.362 8.417 15.046 1.00 82.19 349 LEU A N 1
ATOM 2660 C CA . LEU A 1 349 ? 7.022 9.000 15.034 1.00 82.19 349 LEU A CA 1
ATOM 2661 C C . LEU A 1 349 ? 6.505 9.210 16.456 1.00 82.19 349 LEU A C 1
ATOM 2663 O O . LEU A 1 349 ? 6.124 8.262 17.141 1.00 82.19 349 LEU A O 1
ATOM 2667 N N . GLN A 1 350 ? 6.414 10.471 16.877 1.00 85.56 350 GLN A N 1
ATOM 2668 C CA . GLN A 1 350 ? 5.619 10.840 18.049 1.00 85.56 350 GLN A CA 1
ATOM 2669 C C . GLN A 1 350 ? 4.134 10.775 17.688 1.00 85.56 350 GLN A C 1
ATOM 2671 O O . GLN A 1 350 ? 3.680 11.414 16.735 1.00 85.56 350 GLN A O 1
ATOM 2676 N N . VAL A 1 351 ? 3.382 9.957 18.426 1.00 82.88 351 VAL A N 1
ATOM 2677 C CA . VAL A 1 351 ? 2.007 9.592 18.060 1.00 82.88 351 VAL A CA 1
ATOM 2678 C C . VAL A 1 351 ? 1.055 10.785 18.200 1.00 82.88 351 VAL A C 1
ATOM 2680 O O . VAL A 1 351 ? 0.108 10.905 17.426 1.00 82.88 351 VAL A O 1
ATOM 2683 N N . ASP A 1 352 ? 1.326 11.714 19.121 1.00 85.81 352 ASP A N 1
ATOM 2684 C CA . ASP A 1 352 ? 0.555 12.953 19.302 1.00 85.81 352 ASP A CA 1
ATOM 2685 C C . ASP A 1 352 ? 0.556 13.890 18.074 1.00 85.81 352 ASP A C 1
ATOM 2687 O O . ASP A 1 352 ? -0.375 14.684 17.914 1.00 85.81 352 ASP A O 1
ATOM 2691 N N . ARG A 1 353 ? 1.530 13.744 17.163 1.00 87.69 353 ARG A N 1
ATOM 2692 C CA . ARG A 1 353 ? 1.605 14.469 15.881 1.00 87.69 353 ARG A CA 1
ATOM 2693 C C . ARG A 1 353 ? 0.714 13.886 14.781 1.00 87.69 353 ARG A C 1
ATOM 2695 O O . ARG A 1 353 ? 0.656 14.455 13.689 1.00 87.69 353 ARG A O 1
ATOM 2702 N N . VAL A 1 354 ? 0.035 12.764 15.029 1.00 90.00 354 VAL A N 1
ATOM 2703 C CA . VAL A 1 354 ? -0.843 12.112 14.048 1.00 90.00 354 VAL A CA 1
ATOM 2704 C C . VAL A 1 354 ? -2.256 12.698 14.109 1.00 90.00 354 VAL A C 1
ATOM 2706 O O . VAL A 1 354 ? -2.926 12.676 15.148 1.00 90.00 354 VAL A O 1
ATOM 2709 N N . VAL A 1 355 ? -2.736 13.169 12.957 1.00 91.38 355 VAL A N 1
ATOM 2710 C CA . VAL A 1 355 ? -4.116 13.620 12.742 1.00 91.38 355 VAL A CA 1
ATOM 2711 C C . VAL A 1 355 ? -4.708 12.840 11.573 1.00 91.38 355 VAL A C 1
ATOM 2713 O O . VAL A 1 355 ? -4.168 12.862 10.475 1.00 91.38 355 VAL A O 1
ATOM 2716 N N . GLY A 1 356 ? -5.810 12.128 11.792 1.00 91.06 356 GLY A N 1
ATOM 2717 C CA . GLY A 1 356 ? -6.385 11.207 10.813 1.00 91.06 356 GLY A CA 1
ATOM 2718 C C . GLY A 1 356 ? -7.836 11.513 10.466 1.00 91.06 356 GLY A C 1
ATOM 2719 O O . GLY A 1 356 ? -8.652 11.716 11.361 1.00 91.06 356 GLY A O 1
ATOM 2720 N N . VAL A 1 357 ? -8.186 11.472 9.180 1.00 92.94 357 VAL A N 1
ATOM 2721 C CA . VAL A 1 357 ? -9.566 11.216 8.751 1.00 92.94 357 VAL A CA 1
ATOM 2722 C C . VAL A 1 357 ? -9.798 9.710 8.761 1.00 92.94 357 VAL A C 1
ATOM 2724 O O . VAL A 1 357 ? -9.100 8.971 8.064 1.00 92.94 357 VAL A O 1
ATOM 2727 N N . LEU A 1 358 ? -10.782 9.270 9.545 1.00 89.56 358 LEU A N 1
ATOM 2728 C CA . LEU A 1 358 ? -11.064 7.859 9.809 1.00 89.56 358 LEU A CA 1
ATOM 2729 C C . LEU A 1 358 ? -12.484 7.489 9.360 1.00 89.56 358 LEU A C 1
ATOM 2731 O O . LEU A 1 358 ? -13.444 8.205 9.662 1.00 89.56 358 LEU A O 1
ATOM 2735 N N . GLY A 1 359 ? -12.618 6.359 8.664 1.00 86.56 359 GLY A N 1
ATOM 2736 C CA . GLY A 1 359 ? -13.905 5.829 8.211 1.00 86.56 359 GLY A CA 1
ATOM 2737 C C . GLY A 1 359 ? -13.856 4.337 7.881 1.00 86.56 359 GLY A C 1
ATOM 2738 O O . GLY A 1 359 ? -12.783 3.766 7.704 1.00 86.56 359 GLY A O 1
ATOM 2739 N N . ALA A 1 360 ? -15.023 3.704 7.731 1.00 82.12 360 ALA A N 1
ATOM 2740 C CA . ALA A 1 360 ? -15.116 2.358 7.170 1.00 82.12 360 ALA A CA 1
ATOM 2741 C C . ALA A 1 360 ? -14.666 2.369 5.704 1.00 82.12 360 ALA A C 1
ATOM 2743 O O . ALA A 1 360 ? -13.665 1.755 5.373 1.00 82.12 360 ALA A O 1
ATOM 2744 N N . ASN A 1 361 ? -15.350 3.132 4.852 1.00 87.06 361 ASN A N 1
ATOM 2745 C CA . ASN A 1 361 ? -14.894 3.437 3.495 1.00 87.06 361 ASN A CA 1
ATOM 2746 C C . ASN A 1 361 ? -14.574 4.928 3.409 1.00 87.06 361 ASN A C 1
ATOM 2748 O O . ASN A 1 361 ? -15.340 5.737 3.943 1.00 87.06 361 ASN A O 1
ATOM 2752 N N . VAL A 1 362 ? -13.506 5.302 2.700 1.00 94.25 362 VAL A N 1
ATOM 2753 C CA . VAL A 1 362 ? -13.208 6.709 2.399 1.00 94.25 362 VAL A CA 1
ATOM 2754 C C . VAL A 1 362 ? -13.288 6.958 0.893 1.00 94.25 362 VAL A C 1
ATOM 2756 O O . VAL A 1 362 ? -12.434 6.546 0.112 1.00 94.25 362 VAL A O 1
ATOM 2759 N N . ASN A 1 363 ? -14.336 7.667 0.485 1.00 96.56 363 ASN A N 1
ATOM 2760 C CA . ASN A 1 363 ? -14.625 8.035 -0.894 1.00 96.56 363 ASN A CA 1
ATOM 2761 C C . ASN A 1 363 ? -14.077 9.437 -1.200 1.00 96.56 363 ASN A C 1
ATOM 2763 O O . ASN A 1 363 ? -14.670 10.438 -0.800 1.00 96.56 363 ASN A O 1
ATOM 2767 N N . ILE A 1 364 ? -12.981 9.527 -1.950 1.00 98.06 364 ILE A N 1
ATOM 2768 C CA . ILE A 1 364 ? -12.403 10.788 -2.424 1.00 98.06 364 ILE A CA 1
ATOM 2769 C C . ILE A 1 364 ? -12.978 11.125 -3.806 1.00 98.06 364 ILE A C 1
ATOM 2771 O O . ILE A 1 364 ? -12.881 10.356 -4.767 1.00 98.06 364 ILE A O 1
ATOM 2775 N N . SER A 1 365 ? -13.626 12.285 -3.895 1.00 97.06 365 SER A N 1
ATOM 2776 C CA . SER A 1 365 ? -14.220 12.809 -5.128 1.00 97.06 365 SER A CA 1
ATOM 2777 C C . SER A 1 365 ? -13.155 13.165 -6.170 1.00 97.06 365 SER A C 1
ATOM 2779 O O . SER A 1 365 ? -12.027 13.493 -5.826 1.00 97.06 365 SER A O 1
ATOM 2781 N N . ALA A 1 366 ? -13.514 13.133 -7.454 1.00 96.12 366 ALA A N 1
ATOM 2782 C CA . ALA A 1 366 ? -12.611 13.565 -8.519 1.00 96.12 366 ALA A CA 1
ATOM 2783 C C . ALA A 1 366 ? -12.355 15.081 -8.451 1.00 96.12 366 ALA A C 1
ATOM 2785 O O . ALA A 1 366 ? -13.311 15.851 -8.322 1.00 96.12 366 ALA A O 1
ATOM 2786 N N . ASN A 1 367 ? -11.100 15.500 -8.640 1.00 96.25 367 ASN A N 1
ATOM 2787 C CA . ASN A 1 367 ? -10.623 16.878 -8.448 1.00 96.25 367 ASN A CA 1
ATOM 2788 C C . ASN A 1 367 ? -10.768 17.343 -6.986 1.00 96.25 367 ASN A C 1
ATOM 2790 O O . ASN A 1 367 ? -11.203 18.464 -6.716 1.00 96.25 367 ASN A O 1
ATOM 2794 N N . ALA A 1 368 ? -10.466 16.453 -6.039 1.00 97.56 368 ALA A N 1
ATOM 2795 C CA . ALA A 1 368 ? -10.454 16.793 -4.623 1.00 97.56 368 ALA A CA 1
ATOM 2796 C C . ALA A 1 368 ? -9.260 17.703 -4.290 1.00 97.56 368 ALA A C 1
ATOM 2798 O O . ALA A 1 368 ? -8.142 17.461 -4.740 1.00 97.56 368 ALA A O 1
ATOM 2799 N N . GLU A 1 369 ? -9.495 18.720 -3.462 1.00 96.56 369 GLU A N 1
ATOM 2800 C CA . GLU A 1 369 ? -8.460 19.630 -2.958 1.00 96.56 369 GLU A CA 1
ATOM 2801 C C . GLU A 1 369 ? -8.513 19.630 -1.429 1.00 96.56 369 GLU A C 1
ATOM 2803 O O . GLU A 1 369 ? -9.419 20.210 -0.830 1.00 96.56 369 GLU A O 1
ATOM 2808 N N . LEU A 1 370 ? -7.571 18.947 -0.783 1.00 95.56 370 LEU A N 1
ATOM 2809 C CA . LEU A 1 370 ? -7.545 18.784 0.671 1.00 95.56 370 LEU A CA 1
ATOM 2810 C C . LEU A 1 370 ? -6.380 19.589 1.247 1.00 95.56 370 LEU A C 1
ATOM 2812 O O . LEU A 1 370 ? -5.270 19.491 0.740 1.00 95.56 370 LEU A O 1
ATOM 2816 N N . ASP A 1 371 ? -6.606 20.369 2.304 1.00 94.19 371 ASP A N 1
ATOM 2817 C CA . ASP A 1 371 ? -5.559 21.204 2.914 1.00 94.19 371 ASP A CA 1
ATOM 2818 C C . ASP A 1 371 ? -5.317 20.839 4.388 1.00 94.19 371 ASP A C 1
ATOM 2820 O O . ASP A 1 371 ? -5.800 21.529 5.296 1.00 94.19 371 ASP A O 1
ATOM 2824 N N . PRO A 1 372 ? -4.605 19.728 4.652 1.00 92.31 372 PRO A N 1
ATOM 2825 C CA . PRO A 1 372 ? -4.322 19.284 6.012 1.00 92.31 372 PRO A CA 1
ATOM 2826 C C . PRO A 1 372 ? -3.428 20.248 6.800 1.00 92.31 372 PRO A C 1
ATOM 2828 O O . PRO A 1 372 ? -3.520 20.251 8.024 1.00 92.31 372 PRO A O 1
ATOM 2831 N N . SER A 1 373 ? -2.686 21.150 6.142 1.00 90.94 373 SER A N 1
ATOM 2832 C CA . SER A 1 373 ? -1.847 22.159 6.817 1.00 90.94 373 SER A CA 1
ATOM 2833 C C . SER A 1 373 ? -2.649 23.089 7.737 1.00 90.94 373 SER A C 1
ATOM 2835 O O . SER A 1 373 ? -2.126 23.652 8.694 1.00 90.94 373 SER A O 1
ATOM 2837 N N . THR A 1 374 ? -3.961 23.195 7.502 1.00 89.00 374 THR A N 1
ATOM 2838 C CA . THR A 1 374 ? -4.908 23.925 8.359 1.00 89.00 374 THR A CA 1
ATOM 2839 C C . THR A 1 374 ? -5.190 23.250 9.713 1.00 89.00 374 THR A C 1
ATOM 2841 O O . THR A 1 374 ? -5.843 23.854 10.564 1.00 89.00 374 THR A O 1
ATOM 2844 N N . LEU A 1 375 ? -4.712 22.017 9.926 1.00 86.56 375 LEU A N 1
ATOM 2845 C CA . LEU A 1 375 ? -4.846 21.235 11.164 1.00 86.56 375 LEU A CA 1
ATOM 2846 C C . LEU A 1 375 ? -3.555 21.197 12.006 1.00 86.56 375 LEU A C 1
ATOM 2848 O O . LEU A 1 375 ? -3.566 20.636 13.112 1.00 86.56 375 LEU A O 1
ATOM 2852 N N . ALA A 1 376 ? -2.461 21.777 11.503 1.00 79.06 376 ALA A N 1
ATOM 2853 C CA . ALA A 1 376 ? -1.193 21.895 12.211 1.00 79.06 376 ALA A CA 1
ATOM 2854 C C . ALA A 1 376 ? -1.299 22.901 13.372 1.00 79.06 376 ALA A C 1
ATOM 2856 O O . ALA A 1 376 ? -1.828 24.001 13.224 1.00 79.06 376 ALA A O 1
ATOM 2857 N N . GLU A 1 377 ? -0.792 22.518 14.547 1.00 71.88 377 GLU A N 1
ATOM 2858 C CA . GLU A 1 377 ? -0.802 23.343 15.772 1.00 71.88 377 GLU A CA 1
ATOM 2859 C C . GLU A 1 377 ? 0.606 23.696 16.278 1.00 71.88 377 GLU A C 1
ATOM 2861 O O . GLU A 1 377 ? 0.751 24.380 17.291 1.00 71.88 377 GLU A O 1
ATOM 2866 N N . SER A 1 378 ? 1.650 23.231 15.591 1.00 67.31 378 SER A N 1
ATOM 2867 C CA . SER A 1 378 ? 3.049 23.446 15.964 1.00 67.31 378 SER A CA 1
ATOM 2868 C C . SER A 1 378 ? 3.947 23.454 14.732 1.00 67.31 378 SER A C 1
ATOM 2870 O O . SER A 1 378 ? 3.573 22.908 13.697 1.00 67.31 378 SER A O 1
ATOM 2872 N N . ASP A 1 379 ? 5.161 23.980 14.884 1.00 67.12 379 ASP A N 1
ATOM 2873 C CA . ASP A 1 379 ? 6.200 23.992 13.845 1.00 67.12 379 ASP A CA 1
ATOM 2874 C C . ASP A 1 379 ? 6.878 22.610 13.648 1.00 67.12 379 ASP A C 1
ATOM 2876 O O . ASP A 1 379 ? 7.943 22.522 13.039 1.00 67.12 379 ASP A O 1
ATOM 2880 N N . THR A 1 380 ? 6.320 21.532 14.217 1.00 72.44 380 THR A N 1
ATOM 2881 C CA . THR A 1 380 ? 6.846 20.161 14.091 1.00 72.44 380 THR A CA 1
ATOM 2882 C C . THR A 1 380 ? 6.097 19.378 13.021 1.00 72.44 380 THR A C 1
ATOM 2884 O O . THR A 1 380 ? 4.899 19.585 12.835 1.00 72.44 380 THR A O 1
ATOM 2887 N N . THR A 1 381 ? 6.793 18.451 12.355 1.00 77.62 381 THR A N 1
ATOM 2888 C CA . THR A 1 381 ? 6.246 17.589 11.299 1.00 77.62 381 THR A CA 1
ATOM 2889 C C . THR A 1 381 ? 4.952 16.906 11.749 1.00 77.62 381 THR A C 1
ATOM 2891 O O . THR A 1 381 ? 4.979 16.022 12.611 1.00 77.62 381 THR A O 1
ATOM 2894 N N . GLN A 1 382 ? 3.821 17.306 11.167 1.00 88.50 382 GLN A N 1
ATOM 2895 C CA . GLN A 1 382 ? 2.528 16.657 11.385 1.00 88.50 382 GLN A CA 1
ATOM 2896 C C . GLN A 1 382 ? 2.375 15.479 10.417 1.00 88.50 382 GLN A C 1
ATOM 2898 O O . GLN A 1 382 ? 2.734 15.587 9.245 1.00 88.50 382 GLN A O 1
ATOM 2903 N N . VAL A 1 383 ? 1.793 14.369 10.874 1.00 91.62 383 VAL A N 1
ATOM 2904 C CA . VAL A 1 383 ? 1.373 13.284 9.975 1.00 91.62 383 VAL A CA 1
ATOM 2905 C C . VAL A 1 383 ? -0.131 13.373 9.777 1.00 91.62 383 VAL A C 1
ATOM 2907 O O . VAL A 1 383 ? -0.897 13.124 10.710 1.00 91.62 383 VAL A O 1
ATOM 2910 N N . PHE A 1 384 ? -0.561 13.712 8.561 1.00 94.19 384 PHE A N 1
ATOM 2911 C CA . PHE A 1 384 ? -1.966 13.654 8.183 1.00 94.19 384 PHE A CA 1
ATOM 2912 C C . PHE A 1 384 ? -2.296 12.318 7.514 1.00 94.19 384 PHE A C 1
ATOM 2914 O O . PHE A 1 384 ? -1.785 12.005 6.438 1.00 94.19 384 PHE A O 1
ATOM 2921 N N . ALA A 1 385 ? -3.181 11.543 8.134 1.00 94.81 385 ALA A N 1
ATOM 2922 C CA . ALA A 1 385 ? -3.613 10.245 7.635 1.00 94.81 385 ALA A CA 1
ATOM 2923 C C . ALA A 1 385 ? -5.030 10.291 7.042 1.00 94.81 385 ALA A C 1
ATOM 2925 O O . ALA A 1 385 ? -5.946 10.884 7.607 1.00 94.81 385 ALA A O 1
ATOM 2926 N N . ILE A 1 386 ? -5.246 9.575 5.946 1.00 95.88 386 ILE A N 1
ATOM 2927 C CA . ILE A 1 386 ? -6.559 9.089 5.526 1.00 95.88 386 ILE A CA 1
ATOM 2928 C C . ILE A 1 386 ? -6.531 7.580 5.732 1.00 95.88 386 ILE A C 1
ATOM 2930 O O . ILE A 1 386 ? -5.845 6.883 4.987 1.00 95.88 386 ILE A O 1
ATOM 2934 N N . ALA A 1 387 ? -7.242 7.076 6.739 1.00 91.88 387 ALA A N 1
ATOM 2935 C CA . ALA A 1 387 ? -7.289 5.647 7.029 1.00 91.88 387 ALA A CA 1
ATOM 2936 C C . ALA A 1 387 ? -8.710 5.108 6.834 1.00 91.88 387 ALA A C 1
ATOM 2938 O O . ALA A 1 387 ? -9.639 5.473 7.563 1.00 91.88 387 ALA A O 1
ATOM 2939 N N . ALA A 1 388 ? -8.864 4.230 5.844 1.00 88.62 388 ALA A N 1
ATOM 2940 C CA . ALA A 1 388 ? -10.060 3.429 5.662 1.00 88.62 388 ALA A CA 1
ATOM 2941 C C . ALA A 1 388 ? -9.887 2.063 6.321 1.00 88.62 388 ALA A C 1
ATOM 2943 O O . ALA A 1 388 ? -8.895 1.364 6.113 1.00 88.62 388 ALA A O 1
ATOM 2944 N N . ALA A 1 389 ? -10.905 1.665 7.069 1.00 79.75 389 ALA A N 1
ATOM 2945 C CA . ALA A 1 389 ? -11.001 0.341 7.659 1.00 79.75 389 ALA A CA 1
ATOM 2946 C C . ALA A 1 389 ? -11.384 -0.737 6.610 1.00 79.75 389 ALA A C 1
ATOM 2948 O O . ALA A 1 389 ? -11.230 -1.936 6.806 1.00 79.75 389 ALA A O 1
ATOM 2949 N N . LYS A 1 390 ? -11.898 -0.318 5.460 1.00 81.81 390 LYS A N 1
ATOM 2950 C CA . LYS A 1 390 ? -12.132 -1.145 4.280 1.00 81.81 390 LYS A CA 1
ATOM 2951 C C . LYS A 1 390 ? -11.418 -0.475 3.123 1.00 81.81 390 LYS A C 1
ATOM 2953 O O . LYS A 1 390 ? -10.190 -0.464 3.102 1.00 81.81 390 LYS A O 1
ATOM 2958 N N . ASP A 1 391 ? -12.170 0.155 2.228 1.00 88.94 391 ASP A N 1
ATOM 2959 C CA . ASP A 1 391 ? -11.629 0.696 0.991 1.00 88.94 391 ASP A CA 1
ATOM 2960 C C . ASP A 1 391 ? -11.344 2.196 1.064 1.00 88.94 391 ASP A C 1
ATOM 2962 O O . ASP A 1 391 ? -12.157 2.981 1.570 1.00 88.94 391 ASP A O 1
ATOM 2966 N N . VAL A 1 392 ? -10.264 2.621 0.407 1.00 95.31 392 VAL A N 1
ATOM 2967 C CA . VAL A 1 392 ? -10.169 3.993 -0.116 1.00 95.31 392 VAL A CA 1
ATOM 2968 C C . VAL A 1 392 ? -10.532 3.970 -1.600 1.00 95.31 392 VAL A C 1
ATOM 2970 O O . VAL A 1 392 ? -10.007 3.166 -2.366 1.00 95.31 392 VAL A O 1
ATOM 2973 N N . MET A 1 393 ? -11.411 4.874 -2.030 1.00 96.81 393 MET A N 1
ATOM 2974 C CA . MET A 1 393 ? -11.796 5.046 -3.433 1.00 96.81 393 MET A CA 1
ATOM 2975 C C . MET A 1 393 ? -11.420 6.448 -3.908 1.00 96.81 393 MET A C 1
ATOM 2977 O O . MET A 1 393 ? -12.042 7.423 -3.491 1.00 96.81 393 MET A O 1
ATOM 2981 N N . ILE A 1 394 ? -10.449 6.559 -4.814 1.00 98.06 394 ILE A N 1
ATOM 2982 C CA . ILE A 1 394 ? -9.997 7.832 -5.393 1.00 98.06 394 ILE A CA 1
ATOM 2983 C C . ILE A 1 394 ? -10.560 7.961 -6.813 1.00 98.06 394 ILE A C 1
ATOM 2985 O O . ILE A 1 394 ? -10.101 7.309 -7.750 1.00 98.06 394 ILE A O 1
ATOM 2989 N N . LYS A 1 395 ? -11.609 8.776 -6.984 1.00 96.69 395 LYS A N 1
ATOM 2990 C CA . LYS A 1 395 ? -12.410 8.813 -8.229 1.00 96.69 395 LYS A CA 1
ATOM 2991 C C . LYS A 1 395 ? -11.770 9.586 -9.389 1.00 96.69 395 LYS A C 1
ATOM 2993 O O . LYS A 1 395 ? -12.264 9.497 -10.510 1.00 96.69 395 LYS A O 1
ATOM 2998 N N . GLY A 1 396 ? -10.724 10.363 -9.131 1.00 97.25 396 GLY A N 1
ATOM 2999 C CA . GLY A 1 396 ? -10.060 11.234 -10.100 1.00 97.25 396 GLY A CA 1
ATOM 3000 C C . GLY A 1 396 ? -8.877 11.948 -9.453 1.00 97.25 396 GLY A C 1
ATOM 3001 O O . GLY A 1 396 ? -8.395 11.492 -8.420 1.00 97.25 396 GLY A O 1
ATOM 3002 N N . ASP A 1 397 ? -8.453 13.072 -10.029 1.00 98.31 397 ASP A N 1
ATOM 3003 C CA . ASP A 1 397 ? -7.329 13.863 -9.511 1.00 98.31 397 ASP A CA 1
ATOM 3004 C C . ASP A 1 397 ? -7.520 14.284 -8.043 1.00 98.31 397 ASP A C 1
ATOM 3006 O O . ASP A 1 397 ? -8.642 14.561 -7.600 1.00 98.31 397 ASP A O 1
ATOM 3010 N N . LEU A 1 398 ? -6.413 14.342 -7.302 1.00 98.19 398 LEU A N 1
ATOM 3011 C CA . LEU A 1 398 ? -6.358 14.692 -5.883 1.00 98.19 398 LEU A CA 1
ATOM 3012 C C . LEU A 1 398 ? -5.135 15.577 -5.613 1.00 98.19 398 LEU A C 1
ATOM 3014 O O . LEU A 1 398 ? -4.006 15.194 -5.914 1.00 98.19 398 LEU A O 1
ATOM 3018 N N . ASP A 1 399 ? -5.357 16.740 -5.010 1.00 97.44 399 ASP A N 1
ATOM 3019 C CA . ASP A 1 399 ? -4.301 17.675 -4.624 1.00 97.44 399 ASP A CA 1
ATOM 3020 C C . ASP A 1 399 ? -4.328 17.938 -3.111 1.00 97.44 399 ASP A C 1
ATOM 3022 O O . ASP A 1 399 ? -5.281 18.514 -2.575 1.00 97.44 399 ASP A O 1
ATOM 3026 N N . PHE A 1 400 ? -3.269 17.517 -2.418 1.00 96.62 400 PHE A N 1
ATOM 3027 C CA . PHE A 1 400 ? -3.004 17.895 -1.035 1.00 96.62 400 PHE A CA 1
ATOM 3028 C C . PHE A 1 400 ? -2.279 19.239 -1.015 1.00 96.62 400 PHE A C 1
ATOM 3030 O O . PHE A 1 400 ? -1.072 19.334 -1.265 1.00 96.62 400 PHE A O 1
ATOM 3037 N N . LYS A 1 401 ? -3.029 20.295 -0.709 1.00 95.12 401 LYS A N 1
ATOM 3038 C CA . LYS A 1 401 ? -2.512 21.647 -0.510 1.00 95.12 401 LYS A CA 1
ATOM 3039 C C . LYS A 1 401 ? -1.650 21.712 0.758 1.00 95.12 401 LYS A C 1
ATOM 3041 O O . LYS A 1 401 ? -1.725 20.870 1.654 1.00 95.12 401 LYS A O 1
ATOM 3046 N N . ASN A 1 402 ? -0.831 22.754 0.816 1.00 92.56 402 ASN A N 1
ATOM 3047 C CA . ASN A 1 402 ? -0.063 23.138 1.994 1.00 92.56 402 ASN A CA 1
ATOM 3048 C C . ASN A 1 402 ? -0.084 24.670 2.102 1.00 92.56 402 ASN A C 1
ATOM 3050 O O . ASN A 1 402 ? 0.905 25.334 1.795 1.00 92.56 402 ASN A O 1
ATOM 3054 N N . SER A 1 403 ? -1.254 25.258 2.388 1.00 92.88 403 SER A N 1
ATOM 3055 C CA . SER A 1 403 ? -1.399 26.724 2.376 1.00 92.88 403 SER A CA 1
ATOM 3056 C C . SER A 1 403 ? -0.709 27.425 3.546 1.00 92.88 403 SER A C 1
ATOM 3058 O O . SER A 1 403 ? -0.428 28.618 3.436 1.00 92.88 403 SER A O 1
ATOM 3060 N N . GLN A 1 404 ? -0.437 26.706 4.641 1.00 90.56 404 GLN A N 1
ATOM 3061 C CA . GLN A 1 404 ? 0.267 27.241 5.810 1.00 90.56 404 GLN A CA 1
ATOM 3062 C C . GLN A 1 404 ? 1.795 27.066 5.742 1.00 90.56 404 GLN A C 1
ATOM 3064 O O . GLN A 1 404 ? 2.479 27.517 6.655 1.00 90.56 404 GLN A O 1
ATOM 3069 N N . ASP A 1 405 ? 2.327 26.446 4.678 1.00 87.75 405 ASP A N 1
ATOM 3070 C CA . ASP A 1 405 ? 3.754 26.095 4.528 1.00 87.75 405 ASP A CA 1
ATOM 3071 C C . ASP A 1 405 ? 4.289 25.257 5.711 1.00 87.75 405 ASP A C 1
ATOM 3073 O O . ASP A 1 405 ? 5.433 25.387 6.139 1.00 87.75 405 ASP A O 1
ATOM 3077 N N . SER A 1 406 ? 3.427 24.398 6.269 1.00 85.19 406 SER A N 1
ATOM 3078 C CA . SER A 1 406 ? 3.764 23.509 7.382 1.00 85.19 406 SER A CA 1
ATOM 3079 C C . SER A 1 406 ? 4.572 22.312 6.896 1.00 85.19 406 SER A C 1
ATOM 3081 O O . SER A 1 406 ? 4.295 21.773 5.819 1.00 85.19 406 SER A O 1
ATOM 3083 N N . ASP A 1 407 ? 5.487 21.814 7.725 1.00 84.38 407 ASP A N 1
ATOM 3084 C CA . ASP A 1 407 ? 6.059 20.489 7.503 1.00 84.38 407 ASP A CA 1
ATOM 3085 C C . ASP A 1 407 ? 4.996 19.418 7.797 1.00 84.38 407 ASP A C 1
ATOM 3087 O O . ASP A 1 407 ? 4.506 19.292 8.923 1.00 84.38 407 ASP A O 1
ATOM 3091 N N . GLN A 1 408 ? 4.583 18.697 6.755 1.00 87.31 408 GLN A N 1
ATOM 3092 C CA . GLN A 1 408 ? 3.509 17.711 6.827 1.00 87.31 408 GLN A CA 1
ATOM 3093 C C . GLN A 1 408 ? 3.824 16.496 5.949 1.00 87.31 408 GLN A C 1
ATOM 3095 O O . GLN A 1 408 ? 4.031 16.626 4.739 1.00 87.31 408 GLN A O 1
ATOM 3100 N N . ALA A 1 409 ? 3.783 15.313 6.555 1.00 91.56 409 ALA A N 1
ATOM 3101 C CA . ALA A 1 409 ? 3.767 14.043 5.845 1.00 91.56 409 ALA A CA 1
ATOM 3102 C C . ALA A 1 409 ? 2.314 13.589 5.651 1.00 91.56 409 ALA A C 1
ATOM 3104 O O . ALA A 1 409 ? 1.496 13.675 6.569 1.00 91.56 409 ALA A O 1
ATOM 3105 N N . ILE A 1 410 ? 1.984 13.096 4.459 1.00 95.25 410 ILE A N 1
ATOM 3106 C CA . ILE A 1 410 ? 0.645 12.605 4.119 1.00 95.25 410 ILE A CA 1
ATOM 3107 C C . ILE A 1 410 ? 0.675 11.078 4.022 1.00 95.25 410 ILE A C 1
ATOM 3109 O O . ILE A 1 410 ? 1.565 10.521 3.386 1.00 95.25 410 ILE A O 1
ATOM 3113 N N . ALA A 1 411 ? -0.311 10.392 4.594 1.00 96.25 411 ALA A N 1
ATOM 3114 C CA . ALA A 1 411 ? -0.471 8.944 4.481 1.00 96.25 411 ALA A CA 1
ATOM 3115 C C . ALA A 1 411 ? -1.894 8.575 4.036 1.00 96.25 411 ALA A C 1
ATOM 3117 O O . ALA A 1 411 ? -2.865 9.068 4.603 1.00 96.25 411 ALA A O 1
ATOM 3118 N N . ILE A 1 412 ? -2.040 7.679 3.058 1.00 97.56 412 ILE A N 1
ATOM 3119 C CA . ILE A 1 412 ? -3.322 7.052 2.699 1.00 97.56 412 ILE A CA 1
ATOM 3120 C C . ILE A 1 412 ? -3.210 5.548 2.951 1.00 97.56 412 ILE A C 1
ATOM 3122 O O . ILE A 1 412 ? -2.424 4.868 2.296 1.00 97.56 412 ILE A O 1
ATOM 3126 N N . GLY A 1 413 ? -4.001 5.029 3.886 1.00 94.12 413 GLY A N 1
ATOM 3127 C CA . GLY A 1 413 ? -4.063 3.611 4.224 1.00 94.12 413 GLY A CA 1
ATOM 3128 C C . GLY A 1 413 ? -5.453 3.034 3.976 1.00 94.12 413 GLY A C 1
ATOM 3129 O O . GLY A 1 413 ? -6.443 3.603 4.433 1.00 94.12 413 GLY A O 1
ATOM 3130 N N . ALA A 1 414 ? -5.523 1.890 3.303 1.00 89.94 414 ALA A N 1
ATOM 3131 C CA . ALA A 1 414 ? -6.692 1.019 3.316 1.00 89.94 414 ALA A CA 1
ATOM 3132 C C . ALA A 1 414 ? -6.326 -0.308 3.970 1.00 89.94 414 ALA A C 1
ATOM 3134 O O . ALA A 1 414 ? -5.300 -0.910 3.648 1.00 89.94 414 ALA A O 1
ATOM 3135 N N . ALA A 1 415 ? -7.183 -0.765 4.874 1.00 82.75 415 ALA A N 1
ATOM 3136 C CA . ALA A 1 415 ? -7.078 -2.096 5.442 1.00 82.75 415 ALA A CA 1
ATOM 3137 C C . ALA A 1 415 ? -7.608 -3.194 4.500 1.00 82.75 415 ALA A C 1
ATOM 3139 O O . ALA A 1 415 ? -7.350 -4.360 4.756 1.00 82.75 415 ALA A O 1
ATOM 3140 N N . ASP A 1 416 ? -8.293 -2.841 3.408 1.00 81.62 416 ASP A N 1
ATOM 3141 C CA . ASP A 1 416 ? -8.637 -3.763 2.319 1.00 81.62 416 ASP A CA 1
ATOM 3142 C C . ASP A 1 416 ? -7.908 -3.353 1.025 1.00 81.62 416 ASP A C 1
ATOM 3144 O O . ASP A 1 416 ? -6.680 -3.458 0.976 1.00 81.62 416 ASP A O 1
ATOM 3148 N N . ASP A 1 417 ? -8.624 -2.836 0.019 1.00 86.81 417 ASP A N 1
ATOM 3149 C CA . ASP A 1 417 ? -8.078 -2.320 -1.240 1.00 86.81 417 ASP A CA 1
ATOM 3150 C C . ASP A 1 417 ? -8.018 -0.773 -1.271 1.00 86.81 417 ASP A C 1
ATOM 3152 O O . ASP A 1 417 ? -8.872 -0.067 -0.723 1.00 86.81 417 ASP A O 1
ATOM 3156 N N . ILE A 1 418 ? -7.059 -0.216 -2.025 1.00 94.94 418 ILE A N 1
ATOM 3157 C CA . ILE A 1 418 ? -7.173 1.155 -2.555 1.00 94.94 418 ILE A CA 1
ATOM 3158 C C . ILE A 1 418 ? -7.540 1.071 -4.032 1.00 94.94 418 ILE A C 1
ATOM 3160 O O . ILE A 1 418 ? -6.774 0.568 -4.855 1.00 94.94 418 ILE A O 1
ATOM 3164 N N . HIS A 1 419 ? -8.701 1.620 -4.373 1.00 95.81 419 HIS A N 1
ATOM 3165 C CA . HIS A 1 419 ? -9.216 1.662 -5.732 1.00 95.81 419 HIS A CA 1
ATOM 3166 C C . HIS A 1 419 ? -9.072 3.055 -6.353 1.00 95.81 419 HIS A C 1
ATOM 3168 O O . HIS A 1 419 ? -9.320 4.079 -5.711 1.00 95.81 419 HIS A O 1
ATOM 3174 N N . PHE A 1 420 ? -8.781 3.085 -7.652 1.00 97.06 420 PHE A N 1
ATOM 3175 C CA . PHE A 1 420 ? -8.751 4.299 -8.464 1.00 97.06 420 PHE A CA 1
ATOM 3176 C C . PHE A 1 420 ? -9.837 4.224 -9.540 1.00 97.06 420 PHE A C 1
ATOM 3178 O O . PHE A 1 420 ? -9.947 3.218 -10.241 1.00 97.06 420 PHE A O 1
ATOM 3185 N N . ARG A 1 421 ? -10.613 5.302 -9.712 1.00 94.62 421 ARG A N 1
ATOM 3186 C CA . ARG A 1 421 ? -11.782 5.430 -10.618 1.00 94.62 421 ARG A CA 1
ATOM 3187 C C . ARG A 1 421 ? -12.979 4.556 -10.228 1.00 94.62 421 ARG A C 1
ATOM 3189 O O . ARG A 1 421 ? -14.063 5.091 -10.008 1.00 94.62 421 ARG A O 1
ATOM 3196 N N . SER A 1 422 ? -12.793 3.238 -10.160 1.00 93.06 422 SER A N 1
ATOM 3197 C CA . SER A 1 422 ? -13.816 2.254 -9.787 1.00 93.06 422 SER A CA 1
ATOM 3198 C C . SER A 1 422 ? -13.192 0.988 -9.194 1.00 93.06 422 SER A C 1
ATOM 3200 O O . SER A 1 422 ? -11.996 0.744 -9.336 1.00 93.06 422 SER A O 1
ATOM 3202 N N . LYS A 1 423 ? -14.030 0.153 -8.567 1.00 89.88 423 LYS A N 1
ATOM 3203 C CA . LYS A 1 423 ? -13.657 -1.166 -8.038 1.00 89.88 423 LYS A CA 1
ATOM 3204 C C . LYS A 1 423 ? -13.371 -2.200 -9.129 1.00 89.88 423 LYS A C 1
ATOM 3206 O O . LYS A 1 423 ? -12.673 -3.174 -8.870 1.00 89.88 423 LYS A O 1
ATOM 3211 N N . SER A 1 424 ? -13.953 -2.044 -10.322 1.00 91.19 424 SER A N 1
ATOM 3212 C CA . SER A 1 424 ? -13.798 -3.008 -11.412 1.00 91.19 424 SER A CA 1
ATOM 3213 C C . SER A 1 424 ? -13.054 -2.413 -12.596 1.00 91.19 424 SER A C 1
ATOM 3215 O O . SER A 1 424 ? -13.451 -1.392 -13.151 1.00 91.19 424 SER A O 1
ATOM 3217 N N . VAL A 1 425 ? -12.027 -3.127 -13.057 1.00 93.12 425 VAL A N 1
ATOM 3218 C CA . VAL A 1 425 ? -11.325 -2.822 -14.312 1.00 93.12 425 VAL A CA 1
ATOM 3219 C C . VAL A 1 425 ? -12.246 -2.884 -15.541 1.00 93.12 425 VAL A C 1
ATOM 3221 O O . VAL A 1 425 ? -11.979 -2.224 -16.539 1.00 93.12 425 VAL A O 1
ATOM 3224 N N . TYR A 1 426 ? -13.367 -3.615 -15.472 1.00 94.06 426 TYR A N 1
ATOM 3225 C CA . TYR A 1 426 ? -14.375 -3.658 -16.542 1.00 94.06 426 TYR A CA 1
ATOM 3226 C C . TYR A 1 426 ? -15.156 -2.346 -16.713 1.00 94.06 426 TYR A C 1
ATOM 3228 O O . TYR A 1 426 ? -15.805 -2.167 -17.741 1.00 94.06 426 TYR A O 1
ATOM 3236 N N . ASP A 1 427 ? -15.101 -1.429 -15.741 1.00 94.25 427 ASP A N 1
ATOM 3237 C CA . ASP A 1 427 ? -15.772 -0.128 -15.845 1.00 94.25 427 ASP A CA 1
ATOM 3238 C C . ASP A 1 427 ? -14.991 0.863 -16.729 1.00 94.25 427 ASP A C 1
ATOM 3240 O O . ASP A 1 427 ? -15.531 1.900 -17.118 1.00 94.25 427 ASP A O 1
ATOM 3244 N N . TYR A 1 428 ? -13.722 0.563 -17.042 1.00 93.81 428 TYR A N 1
ATOM 3245 C CA . TYR A 1 428 ? -12.832 1.455 -17.795 1.00 93.81 428 TYR A CA 1
ATOM 3246 C C . TYR A 1 428 ? -11.874 0.767 -18.789 1.00 93.81 428 TYR A C 1
ATOM 3248 O O . TYR A 1 428 ? -11.151 1.464 -19.499 1.00 93.81 428 TYR A O 1
ATOM 3256 N N . PHE A 1 429 ? -11.902 -0.563 -18.911 1.00 95.25 429 PHE A N 1
ATOM 3257 C CA . PHE A 1 429 ? -11.289 -1.313 -20.012 1.00 95.25 429 PHE A CA 1
ATOM 3258 C C . PHE A 1 429 ? -12.330 -2.133 -20.781 1.00 95.25 429 PHE A C 1
ATOM 3260 O O . PHE A 1 429 ? -13.356 -2.549 -20.242 1.00 95.25 429 PHE A O 1
ATOM 3267 N N . ASP A 1 430 ? -12.038 -2.432 -22.049 1.00 95.62 430 ASP A N 1
ATOM 3268 C CA . ASP A 1 430 ? -12.807 -3.417 -22.807 1.00 95.62 430 ASP A CA 1
ATOM 3269 C C . ASP A 1 430 ? -12.634 -4.839 -22.239 1.00 95.62 430 ASP A C 1
ATOM 3271 O O . ASP A 1 430 ? -11.655 -5.161 -21.561 1.00 95.62 430 ASP A O 1
ATOM 3275 N N . SER A 1 431 ? -13.592 -5.721 -22.533 1.00 95.19 431 SER A N 1
ATOM 3276 C CA . SER A 1 431 ? -13.626 -7.067 -21.953 1.00 95.19 431 SER A CA 1
ATOM 3277 C C . SER A 1 431 ? -12.470 -7.977 -22.386 1.00 95.19 431 SER A C 1
ATOM 3279 O O . SER A 1 431 ? -12.171 -8.930 -21.667 1.00 95.19 431 SER A O 1
ATOM 3281 N N . GLU A 1 432 ? -11.821 -7.726 -23.530 1.00 95.69 432 GLU A N 1
ATOM 3282 C CA . GLU A 1 432 ? -10.670 -8.527 -23.966 1.00 95.69 432 GLU A CA 1
ATOM 3283 C C . GLU A 1 432 ? -9.422 -8.138 -23.167 1.00 95.69 432 GLU A C 1
ATOM 3285 O O . GLU A 1 432 ? -8.707 -9.013 -22.669 1.00 95.69 432 GLU A O 1
ATOM 3290 N N . PHE A 1 433 ? -9.177 -6.836 -22.999 1.00 95.81 433 PHE A N 1
ATOM 3291 C CA . PHE A 1 433 ? -8.070 -6.340 -22.190 1.00 95.81 433 PHE A CA 1
ATOM 3292 C C . PHE A 1 433 ? -8.266 -6.642 -20.699 1.00 95.81 433 PHE A C 1
ATOM 3294 O O . PHE A 1 433 ? -7.361 -7.183 -20.066 1.00 95.81 433 PHE A O 1
ATOM 3301 N N . ALA A 1 434 ? -9.459 -6.393 -20.150 1.00 95.25 434 ALA A N 1
ATOM 3302 C CA . ALA A 1 434 ? -9.785 -6.718 -18.761 1.00 95.25 434 ALA A CA 1
ATOM 3303 C C . ALA A 1 434 ? -9.626 -8.223 -18.465 1.00 95.25 434 ALA A C 1
ATOM 3305 O O . ALA A 1 434 ? -9.054 -8.593 -17.441 1.00 95.25 434 ALA A O 1
ATOM 3306 N N . GLY A 1 435 ? -10.046 -9.099 -19.388 1.00 94.75 435 GLY A N 1
ATOM 3307 C CA . GLY A 1 435 ? -9.844 -10.545 -19.263 1.00 94.75 435 GLY A CA 1
ATOM 3308 C C . GLY A 1 435 ? -8.364 -10.950 -19.218 1.00 94.75 435 GLY A C 1
ATOM 3309 O O . GLY A 1 435 ? -7.994 -11.815 -18.430 1.00 94.75 435 GLY A O 1
ATOM 3310 N N . LYS A 1 436 ? -7.506 -10.291 -20.009 1.00 95.88 436 LYS A N 1
ATOM 3311 C CA . LYS A 1 436 ? -6.044 -10.491 -19.989 1.00 95.88 436 LYS A CA 1
ATOM 3312 C C . LYS A 1 436 ? -5.384 -9.924 -18.731 1.00 95.88 436 LYS A C 1
ATOM 3314 O O . LYS A 1 436 ? -4.443 -10.524 -18.231 1.00 95.88 436 LYS A O 1
ATOM 3319 N N . TYR A 1 437 ? -5.855 -8.788 -18.221 1.00 94.94 437 TYR A N 1
ATOM 3320 C CA . TYR A 1 437 ? -5.334 -8.165 -17.000 1.00 94.94 437 TYR A CA 1
ATOM 3321 C C . TYR A 1 437 ? -5.631 -8.996 -15.739 1.00 94.94 437 TYR A C 1
ATOM 3323 O O . TYR A 1 437 ? -4.800 -9.081 -14.832 1.00 94.94 437 TYR A O 1
ATOM 3331 N N . LEU A 1 438 ? -6.812 -9.624 -15.698 1.00 92.19 438 LEU A N 1
ATOM 3332 C CA . LEU A 1 438 ? -7.285 -10.432 -14.570 1.00 92.19 438 LEU A CA 1
ATOM 3333 C C . LEU A 1 438 ? -6.815 -11.899 -14.602 1.00 92.19 438 LEU A C 1
ATOM 3335 O O . LEU A 1 438 ? -6.986 -12.603 -13.605 1.00 92.19 438 LEU A O 1
ATOM 3339 N N . ASP A 1 439 ? -6.216 -12.379 -15.697 1.00 91.94 439 ASP A N 1
ATOM 3340 C CA . ASP A 1 439 ? -5.571 -13.699 -15.734 1.00 91.94 439 ASP A CA 1
ATOM 3341 C C . ASP A 1 439 ? -4.251 -13.665 -14.952 1.00 91.94 439 ASP A C 1
ATOM 3343 O O . ASP A 1 439 ? -3.176 -13.476 -15.513 1.00 91.94 439 ASP A O 1
ATOM 3347 N N . SER A 1 440 ? -4.321 -13.885 -13.641 1.00 84.88 440 SER A N 1
ATOM 3348 C CA . SER A 1 440 ? -3.149 -13.953 -12.760 1.00 84.88 440 SER A CA 1
ATOM 3349 C C . SER A 1 440 ? -2.261 -15.189 -12.969 1.00 84.88 440 SER A C 1
ATOM 3351 O O . SER A 1 440 ? -1.192 -15.272 -12.364 1.00 84.88 440 SER A O 1
ATOM 3353 N N . VAL A 1 441 ? -2.673 -16.158 -13.799 1.00 85.38 441 VAL A N 1
ATOM 3354 C CA . VAL A 1 441 ? -1.906 -17.385 -14.061 1.00 85.38 441 VAL A CA 1
ATOM 3355 C C . VAL A 1 441 ? -0.928 -17.179 -15.212 1.00 85.38 441 VAL A C 1
ATOM 3357 O O . VAL A 1 441 ? 0.229 -17.586 -15.094 1.00 85.38 441 VAL A O 1
ATOM 3360 N N . SER A 1 442 ? -1.374 -16.563 -16.314 1.00 89.00 442 SER A N 1
ATOM 3361 C CA . SER A 1 442 ? -0.493 -16.226 -17.443 1.00 89.00 442 SER A CA 1
ATOM 3362 C C . SER A 1 442 ? 0.005 -14.772 -17.428 1.00 89.00 442 SER A C 1
ATOM 3364 O O . SER A 1 442 ? 1.070 -14.499 -17.976 1.00 89.00 442 SER A O 1
ATOM 3366 N N . ASP A 1 443 ? -0.720 -13.870 -16.755 1.00 95.12 443 ASP A N 1
ATOM 3367 C CA . ASP A 1 443 ? -0.440 -12.437 -16.546 1.00 95.12 443 ASP A CA 1
ATOM 3368 C C . ASP A 1 443 ? 0.168 -11.728 -17.779 1.00 95.12 443 ASP A C 1
ATOM 3370 O O . ASP A 1 443 ? 1.206 -11.058 -17.688 1.00 95.12 443 ASP A O 1
ATOM 3374 N N . PRO A 1 444 ? -0.455 -11.877 -18.968 1.00 96.19 444 PRO A N 1
ATOM 3375 C CA . PRO A 1 444 ? 0.157 -11.565 -20.259 1.00 96.19 444 PRO A CA 1
ATOM 3376 C C . PRO A 1 444 ? 0.490 -10.078 -20.405 1.00 96.19 444 PRO A C 1
ATOM 3378 O O . PRO A 1 444 ? 1.474 -9.731 -21.056 1.00 96.19 444 PRO A O 1
ATOM 3381 N N . ILE A 1 445 ? -0.273 -9.200 -19.743 1.00 96.31 445 ILE A N 1
ATOM 3382 C CA . ILE A 1 445 ? -0.027 -7.752 -19.711 1.00 96.31 445 ILE A CA 1
ATOM 3383 C C . ILE A 1 445 ? 1.380 -7.435 -19.179 1.00 96.31 445 ILE A C 1
ATOM 3385 O O . ILE A 1 445 ? 2.065 -6.579 -19.739 1.00 96.31 445 ILE A O 1
ATOM 3389 N N . PHE A 1 446 ? 1.842 -8.145 -18.148 1.00 96.69 446 PHE A N 1
ATOM 3390 C CA . PHE A 1 446 ? 3.123 -7.883 -17.482 1.00 96.69 446 PHE A CA 1
ATOM 3391 C C . PHE A 1 446 ? 4.234 -8.844 -17.905 1.00 96.69 446 PHE A C 1
ATOM 3393 O O . PHE A 1 446 ? 5.405 -8.472 -17.847 1.00 96.69 446 PHE A O 1
ATOM 3400 N N . LEU A 1 447 ? 3.888 -10.066 -18.320 1.00 96.31 447 LEU A N 1
ATOM 3401 C CA . LEU A 1 447 ? 4.862 -11.119 -18.606 1.00 96.31 447 LEU A CA 1
ATOM 3402 C C . LEU A 1 447 ? 5.131 -11.347 -20.096 1.00 96.31 447 LEU A C 1
ATOM 3404 O O . LEU A 1 447 ? 6.231 -11.793 -20.413 1.00 96.31 447 LEU A O 1
ATOM 3408 N N . SER A 1 448 ? 4.199 -11.028 -21.006 1.00 94.06 448 SER A N 1
ATOM 3409 C CA . SER A 1 448 ? 4.439 -11.260 -22.436 1.00 94.06 448 SER A CA 1
ATOM 3410 C C . SER A 1 448 ? 5.258 -10.149 -23.088 1.00 94.06 448 SER A C 1
ATOM 3412 O O . SER A 1 448 ? 4.991 -8.964 -22.889 1.00 94.06 448 SER A O 1
ATOM 3414 N N . GLU A 1 449 ? 6.211 -10.517 -23.945 1.00 91.19 449 GLU A N 1
ATOM 3415 C CA . GLU A 1 449 ? 6.925 -9.580 -24.820 1.00 91.19 449 GLU A CA 1
ATOM 3416 C C . GLU A 1 449 ? 6.051 -9.049 -25.977 1.00 91.19 449 GLU A C 1
ATOM 3418 O O . GLU A 1 449 ? 6.412 -8.053 -26.622 1.00 91.19 449 GLU A O 1
ATOM 3423 N N . SER A 1 450 ? 4.896 -9.676 -26.229 1.00 91.25 450 SER A N 1
ATOM 3424 C CA . SER A 1 450 ? 3.899 -9.210 -27.202 1.00 91.25 450 SER A CA 1
ATOM 3425 C C . SER A 1 450 ? 3.146 -7.975 -26.688 1.00 91.25 450 SER A C 1
ATOM 3427 O O . SER A 1 450 ? 2.837 -7.911 -25.497 1.00 91.25 450 SER A O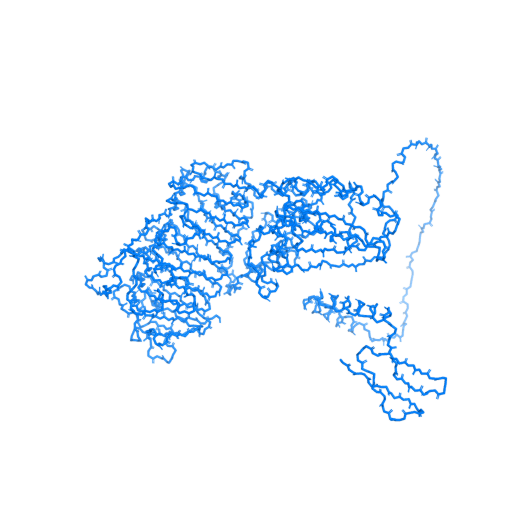 1
ATOM 3429 N N . PRO A 1 451 ? 2.819 -6.997 -27.556 1.00 89.06 451 PRO A N 1
ATOM 3430 C CA . PRO A 1 451 ? 2.103 -5.802 -27.134 1.00 89.06 451 PRO A CA 1
ATOM 3431 C C . PRO A 1 451 ? 0.625 -6.087 -26.830 1.00 89.06 451 PRO A C 1
ATOM 3433 O O . PRO A 1 451 ? -0.076 -6.752 -27.601 1.00 89.06 451 PRO A O 1
ATOM 3436 N N . HIS A 1 452 ? 0.135 -5.518 -25.733 1.00 91.44 452 HIS A N 1
ATOM 3437 C CA . HIS A 1 452 ? -1.258 -5.554 -25.308 1.00 91.44 452 HIS A CA 1
ATOM 3438 C C . HIS A 1 452 ? -1.729 -4.140 -24.954 1.00 91.44 452 HIS A C 1
ATOM 3440 O O . HIS A 1 452 ? -1.236 -3.533 -24.011 1.00 91.44 452 HIS A O 1
ATOM 3446 N N . GLN A 1 453 ? -2.722 -3.630 -25.685 1.00 90.38 453 GLN A N 1
ATOM 3447 C CA . GLN A 1 453 ? -3.378 -2.353 -25.394 1.00 90.38 453 GLN A CA 1
ATOM 3448 C C . GLN A 1 453 ? -4.898 -2.536 -25.314 1.00 90.38 453 GLN A C 1
ATOM 3450 O O . GLN A 1 453 ? -5.432 -3.394 -26.028 1.00 90.38 453 GLN A O 1
ATOM 3455 N N . PRO A 1 454 ? -5.595 -1.744 -24.480 1.00 93.50 454 PRO A N 1
ATOM 3456 C CA . PRO A 1 454 ? -7.047 -1.657 -24.509 1.00 93.50 454 PRO A CA 1
ATOM 3457 C C . PRO A 1 454 ? -7.517 -0.898 -25.758 1.00 93.50 454 PRO A C 1
ATOM 3459 O O . PRO A 1 454 ? -6.771 -0.125 -26.362 1.00 93.50 454 PRO A O 1
ATOM 3462 N N . ALA A 1 455 ? -8.786 -1.065 -26.127 1.00 91.88 455 ALA A N 1
ATOM 3463 C CA . ALA A 1 455 ? -9.405 -0.298 -27.211 1.00 91.88 455 ALA A CA 1
ATOM 3464 C C . ALA A 1 455 ? -9.500 1.211 -26.898 1.00 91.88 455 ALA A C 1
ATOM 3466 O O . ALA A 1 455 ? -9.538 2.034 -27.815 1.00 91.88 455 ALA A O 1
ATOM 3467 N N . GLN A 1 456 ? -9.557 1.564 -25.609 1.00 90.81 456 GLN A N 1
ATOM 3468 C CA . GLN A 1 456 ? -9.483 2.926 -25.080 1.00 90.81 456 GLN A CA 1
ATOM 3469 C C . GLN A 1 456 ? -8.725 2.898 -23.748 1.00 90.81 456 GLN A C 1
ATOM 3471 O O . GLN A 1 456 ? -9.062 2.106 -22.870 1.00 90.81 456 GLN A O 1
ATOM 3476 N N . SER A 1 457 ? -7.718 3.757 -23.598 1.00 92.12 457 SER A N 1
ATOM 3477 C CA . SER A 1 457 ? -7.044 3.996 -22.317 1.00 92.12 457 SER A CA 1
ATOM 3478 C C . SER A 1 457 ? -7.971 4.792 -21.382 1.00 92.12 457 SER A C 1
ATOM 3480 O O . SER A 1 457 ? -8.642 5.717 -21.858 1.00 92.12 457 SER A O 1
ATOM 3482 N N . PRO A 1 458 ? -8.033 4.490 -20.072 1.00 94.06 458 PRO A N 1
ATOM 3483 C CA . PRO A 1 458 ? -8.770 5.301 -19.112 1.00 94.06 458 PRO A CA 1
ATOM 3484 C C . PRO A 1 458 ? -8.168 6.705 -19.000 1.00 94.06 458 PRO A C 1
ATOM 3486 O O . PRO A 1 458 ? -6.975 6.915 -19.221 1.00 94.06 458 PRO A O 1
ATOM 3489 N N . THR A 1 459 ? -8.986 7.679 -18.592 1.00 93.38 459 THR A N 1
ATOM 3490 C CA . THR A 1 459 ? -8.487 9.016 -18.241 1.00 93.38 459 THR A CA 1
ATOM 3491 C C . THR A 1 459 ? -7.424 8.887 -17.145 1.00 93.38 459 THR A C 1
ATOM 3493 O O . THR A 1 459 ? -7.705 8.236 -16.130 1.00 93.38 459 THR A O 1
ATOM 3496 N N . PRO A 1 460 ? -6.229 9.481 -17.302 1.00 95.31 460 PRO A N 1
ATOM 3497 C CA . PRO A 1 460 ? -5.212 9.468 -16.259 1.00 95.31 460 PRO A CA 1
ATOM 3498 C C . PRO A 1 460 ? -5.694 10.097 -14.950 1.00 95.31 460 PRO A C 1
ATOM 3500 O O . PRO A 1 460 ? -6.623 10.902 -14.963 1.00 95.31 460 PRO A O 1
ATOM 3503 N N . ILE A 1 461 ? -5.061 9.727 -13.839 1.00 97.69 461 ILE A N 1
ATOM 3504 C CA . ILE A 1 461 ? -5.231 10.395 -12.543 1.00 97.69 461 ILE A CA 1
ATOM 3505 C C . ILE A 1 461 ? -3.882 10.955 -12.104 1.00 97.69 461 ILE A C 1
ATOM 3507 O O . ILE A 1 461 ? -2.859 10.288 -12.241 1.00 97.69 461 ILE A O 1
ATOM 3511 N N . THR A 1 462 ? -3.902 12.155 -11.534 1.00 98.12 462 THR A N 1
ATOM 3512 C CA . THR A 1 462 ? -2.758 12.785 -10.875 1.00 98.12 462 THR A CA 1
ATOM 3513 C C . THR A 1 462 ? -3.022 12.916 -9.378 1.00 98.12 462 THR A C 1
ATOM 3515 O O . THR A 1 462 ? -4.049 13.464 -8.972 1.00 98.12 462 THR A O 1
ATOM 3518 N N . ILE A 1 463 ? -2.077 12.468 -8.550 1.00 98.38 463 ILE A N 1
ATOM 3519 C CA . ILE A 1 463 ? -2.046 12.774 -7.115 1.00 98.38 463 ILE A CA 1
ATOM 3520 C C . ILE A 1 463 ? -0.865 13.693 -6.831 1.00 98.38 463 ILE A C 1
ATOM 3522 O O . ILE A 1 463 ? 0.285 13.333 -7.077 1.00 98.38 463 ILE A O 1
ATOM 3526 N N . THR A 1 464 ? -1.148 14.880 -6.304 1.00 97.50 464 THR A N 1
ATOM 3527 C CA . THR A 1 464 ? -0.130 15.867 -5.925 1.00 97.50 464 THR A CA 1
ATOM 3528 C C . THR A 1 464 ? -0.124 16.048 -4.414 1.00 97.50 464 THR A C 1
ATOM 3530 O O . THR A 1 464 ? -1.172 16.240 -3.806 1.00 97.50 464 THR A O 1
ATOM 3533 N N . ASN A 1 465 ? 1.059 16.010 -3.806 1.00 95.75 465 ASN A N 1
ATOM 3534 C CA . ASN A 1 465 ? 1.292 16.423 -2.432 1.00 95.75 465 ASN A CA 1
ATOM 3535 C C . ASN A 1 465 ? 2.226 17.635 -2.392 1.00 95.75 465 ASN A C 1
ATOM 3537 O O . ASN A 1 465 ? 3.360 17.583 -2.867 1.00 95.75 465 ASN A O 1
ATOM 3541 N N . ASN A 1 466 ? 1.751 18.726 -1.789 1.00 93.69 466 ASN A N 1
ATOM 3542 C CA . ASN A 1 466 ? 2.535 19.938 -1.556 1.00 93.69 466 ASN A CA 1
ATOM 3543 C C . ASN A 1 466 ? 3.179 19.984 -0.152 1.00 93.69 466 ASN A C 1
ATOM 3545 O O . ASN A 1 466 ? 3.837 20.979 0.175 1.00 93.69 466 ASN A O 1
ATOM 3549 N N . GLY A 1 467 ? 2.972 18.951 0.673 1.00 88.38 467 GLY A N 1
ATOM 3550 C CA . GLY A 1 467 ? 3.743 18.656 1.885 1.00 88.38 467 GLY A CA 1
ATOM 3551 C C . GLY A 1 467 ? 5.130 18.077 1.585 1.00 88.38 467 GLY A C 1
ATOM 3552 O O . GLY A 1 467 ? 5.586 18.132 0.443 1.00 88.38 467 GLY A O 1
ATOM 3553 N N . SER A 1 468 ? 5.790 17.536 2.610 1.00 88.38 468 SER A N 1
ATOM 3554 C CA . SER A 1 468 ? 7.091 16.870 2.506 1.00 88.38 468 SER A CA 1
ATOM 3555 C C . SER A 1 468 ? 6.914 15.443 1.970 1.00 88.38 468 SER A C 1
ATOM 3557 O O . SER A 1 468 ? 6.955 15.228 0.755 1.00 88.38 468 SER A O 1
ATOM 3559 N N . ASP A 1 469 ? 6.656 14.474 2.841 1.00 91.88 469 ASP A N 1
ATOM 3560 C CA . ASP A 1 469 ? 6.573 13.062 2.452 1.00 91.88 469 ASP A CA 1
ATOM 3561 C C . ASP A 1 469 ? 5.144 12.628 2.076 1.00 91.88 469 ASP A C 1
ATOM 3563 O O . ASP A 1 469 ? 4.155 13.168 2.580 1.00 91.88 469 ASP A O 1
ATOM 3567 N N . PHE A 1 470 ? 5.022 11.628 1.197 1.00 95.62 470 PHE A N 1
ATOM 3568 C CA . PHE A 1 470 ? 3.746 10.988 0.859 1.00 95.62 470 PHE A CA 1
ATOM 3569 C C . PHE A 1 470 ? 3.846 9.458 0.901 1.00 95.62 470 PHE A C 1
ATOM 3571 O O . PHE A 1 470 ? 4.685 8.862 0.229 1.00 95.62 470 PHE A O 1
ATOM 3578 N N . GLY A 1 471 ? 2.960 8.818 1.662 1.00 96.62 471 GLY A N 1
ATOM 3579 C CA . GLY A 1 471 ? 2.805 7.370 1.753 1.00 96.62 471 GLY A CA 1
ATOM 3580 C C . GLY A 1 471 ? 1.430 6.898 1.278 1.00 96.62 471 GLY A C 1
ATOM 3581 O O . GLY A 1 471 ? 0.409 7.502 1.607 1.00 96.62 471 GLY A O 1
ATOM 3582 N N . ILE A 1 472 ? 1.381 5.779 0.559 1.00 97.38 472 ILE A N 1
ATOM 3583 C CA . ILE A 1 472 ? 0.140 5.082 0.202 1.00 97.38 472 ILE A CA 1
ATOM 3584 C C . ILE A 1 472 ? 0.283 3.571 0.431 1.00 97.38 472 ILE A C 1
ATOM 3586 O O . ILE A 1 472 ? 1.275 2.971 0.019 1.00 97.38 472 ILE A O 1
ATOM 3590 N N . GLY A 1 473 ? -0.687 2.953 1.108 1.00 94.31 473 GLY A N 1
ATOM 3591 C CA . GLY A 1 473 ? -0.618 1.559 1.548 1.00 94.31 473 GLY A CA 1
ATOM 3592 C C . GLY A 1 473 ? -1.958 0.829 1.478 1.00 94.31 473 GLY A C 1
ATOM 3593 O O . GLY A 1 473 ? -2.951 1.302 2.025 1.00 94.31 473 GLY A O 1
ATOM 3594 N N . SER A 1 474 ? -1.967 -0.336 0.835 1.00 90.88 474 SER A N 1
ATOM 3595 C CA . SER A 1 474 ? -3.094 -1.281 0.802 1.00 90.88 474 SER A CA 1
ATOM 3596 C C . SER A 1 474 ? -2.727 -2.556 1.567 1.00 90.88 474 SER A C 1
ATOM 3598 O O . SER A 1 474 ? -1.568 -2.984 1.521 1.00 90.88 474 SER A O 1
ATOM 3600 N N . TYR A 1 475 ? -3.682 -3.189 2.249 1.00 85.62 475 TYR A N 1
ATOM 3601 C CA . TYR A 1 475 ? -3.453 -4.521 2.806 1.00 85.62 475 TYR A CA 1
ATOM 3602 C C . TYR A 1 475 ? -3.450 -5.580 1.697 1.00 85.62 475 TYR A C 1
ATOM 3604 O O . TYR A 1 475 ? -2.515 -6.374 1.617 1.00 85.62 475 TYR A O 1
ATOM 3612 N N . ASP A 1 476 ? -4.459 -5.585 0.821 1.00 82.75 476 ASP A N 1
ATOM 3613 C CA . ASP A 1 476 ? -4.481 -6.497 -0.323 1.00 82.75 476 ASP A CA 1
ATOM 3614 C C . ASP A 1 476 ? -3.689 -5.901 -1.504 1.00 82.75 476 ASP A C 1
ATOM 3616 O O . ASP A 1 476 ? -2.504 -5.573 -1.366 1.00 82.75 476 ASP A O 1
ATOM 3620 N N . ARG A 1 477 ? -4.288 -5.776 -2.692 1.00 87.31 477 ARG A N 1
ATOM 3621 C CA . ARG A 1 477 ? -3.560 -5.500 -3.931 1.00 87.31 477 ARG A CA 1
ATOM 3622 C C . ARG A 1 477 ? -3.653 -4.019 -4.239 1.00 87.31 477 ARG A C 1
ATOM 3624 O O . ARG A 1 477 ? -4.725 -3.427 -4.192 1.00 87.31 477 ARG A O 1
ATOM 3631 N N . LEU A 1 478 ? -2.523 -3.411 -4.575 1.00 95.50 478 LEU A N 1
ATOM 3632 C CA . LEU A 1 478 ? -2.483 -2.015 -4.991 1.00 95.50 478 LEU A CA 1
ATOM 3633 C C . LEU A 1 478 ? -2.295 -1.943 -6.508 1.00 95.50 478 LEU A C 1
ATOM 3635 O O . LEU A 1 478 ? -1.282 -2.400 -7.039 1.00 95.50 478 LEU A O 1
ATOM 3639 N N . GLU A 1 479 ? -3.283 -1.386 -7.209 1.00 96.75 479 GLU A N 1
ATOM 3640 C CA . GLU A 1 479 ? -3.312 -1.296 -8.674 1.00 96.75 479 GLU A CA 1
ATOM 3641 C C . GLU A 1 479 ? -3.180 0.166 -9.129 1.00 96.75 479 GLU A C 1
ATOM 3643 O O . GLU A 1 479 ? -4.141 0.932 -9.131 1.00 96.75 479 GLU A O 1
ATOM 3648 N N . LEU A 1 480 ? -1.972 0.565 -9.536 1.00 97.81 480 LEU A N 1
ATOM 3649 C CA . LEU A 1 480 ? -1.678 1.907 -10.039 1.00 97.81 480 LEU A CA 1
ATOM 3650 C C . LEU A 1 480 ? -1.796 1.914 -11.569 1.00 97.81 480 LEU A C 1
ATOM 3652 O O . LEU A 1 480 ? -0.816 1.692 -12.285 1.00 97.81 480 LEU A O 1
ATOM 3656 N N . ILE A 1 481 ? -3.017 2.114 -12.065 1.00 97.31 481 ILE A N 1
ATOM 3657 C CA . ILE A 1 481 ? -3.336 2.133 -13.500 1.00 97.31 481 ILE A CA 1
ATOM 3658 C C . ILE A 1 481 ? -3.447 3.582 -13.981 1.00 97.31 481 ILE A C 1
ATOM 3660 O O . ILE A 1 481 ? -4.268 4.335 -13.452 1.00 97.31 481 ILE A O 1
ATOM 3664 N N . ASP A 1 482 ? -2.651 3.961 -14.985 1.00 97.06 482 ASP A N 1
ATOM 3665 C CA . ASP A 1 482 ? -2.609 5.305 -15.584 1.00 97.06 482 ASP A CA 1
ATOM 3666 C C . ASP A 1 482 ? -2.612 6.418 -14.522 1.00 97.06 482 ASP A C 1
ATOM 3668 O O . ASP A 1 482 ? -3.497 7.277 -14.483 1.00 97.06 482 ASP A O 1
ATOM 3672 N N . LEU A 1 483 ? -1.659 6.320 -13.592 1.00 97.31 483 LEU A N 1
ATOM 3673 C CA . LEU A 1 483 ? -1.577 7.126 -12.378 1.00 97.31 483 LEU A CA 1
ATOM 3674 C C . LEU A 1 483 ? -0.205 7.797 -12.276 1.00 97.31 483 LEU A C 1
ATOM 3676 O O . LEU A 1 483 ? 0.819 7.113 -12.263 1.00 97.31 483 LEU A O 1
ATOM 3680 N N . ASP A 1 484 ? -0.206 9.118 -12.136 1.00 97.69 484 ASP A N 1
ATOM 3681 C CA . ASP A 1 484 ? 0.972 9.913 -11.801 1.00 97.69 484 ASP A CA 1
ATOM 3682 C C . ASP A 1 484 ? 0.885 10.370 -10.342 1.00 97.69 484 ASP A C 1
ATOM 3684 O O . ASP A 1 484 ? -0.179 10.772 -9.864 1.00 97.69 484 ASP A O 1
ATOM 3688 N N . ILE A 1 485 ? 2.005 10.311 -9.622 1.00 97.94 485 ILE A N 1
ATOM 3689 C CA . ILE A 1 485 ? 2.094 10.741 -8.223 1.00 97.94 485 ILE A CA 1
ATOM 3690 C C . ILE A 1 485 ? 3.291 11.675 -8.074 1.00 97.94 485 ILE A C 1
ATOM 3692 O O . ILE A 1 485 ? 4.384 11.354 -8.537 1.00 97.94 485 ILE A O 1
ATOM 3696 N N . SER A 1 486 ? 3.100 12.813 -7.408 1.00 95.69 486 SER A N 1
ATOM 3697 C CA . SER A 1 486 ? 4.158 13.782 -7.121 1.00 95.69 486 SER A CA 1
ATOM 3698 C C . SER A 1 486 ? 4.114 14.246 -5.669 1.00 95.69 486 SER A C 1
ATOM 3700 O O . SER A 1 486 ? 3.053 14.612 -5.173 1.00 95.69 486 SER A O 1
ATOM 3702 N N . THR A 1 487 ? 5.268 14.297 -5.008 1.00 94.25 487 THR A N 1
ATOM 3703 C CA . THR A 1 487 ? 5.447 14.851 -3.653 1.00 94.25 487 THR A CA 1
ATOM 3704 C C . THR A 1 487 ? 6.777 15.605 -3.562 1.00 94.25 487 THR A C 1
ATOM 3706 O O . THR A 1 487 ? 7.684 15.305 -4.336 1.00 94.25 487 THR A O 1
ATOM 3709 N N . LYS A 1 488 ? 6.906 16.600 -2.668 1.00 90.88 488 LYS A N 1
ATOM 3710 C CA . LYS A 1 488 ? 8.122 17.445 -2.594 1.00 90.88 488 LYS A CA 1
ATOM 3711 C C . LYS A 1 488 ? 9.295 16.815 -1.838 1.00 90.88 488 LYS A C 1
ATOM 3713 O O . LYS A 1 488 ? 10.402 17.321 -1.979 1.00 90.88 488 LYS A O 1
ATOM 3718 N N . GLY A 1 489 ? 9.034 15.798 -1.021 1.00 90.50 489 GLY A N 1
ATOM 3719 C CA . GLY A 1 489 ? 10.008 14.971 -0.307 1.00 90.50 489 GLY A CA 1
ATOM 3720 C C . GLY A 1 489 ? 9.968 13.526 -0.809 1.00 90.50 489 GLY A C 1
ATOM 3721 O O . GLY A 1 489 ? 9.863 13.294 -2.014 1.00 90.50 489 GLY A O 1
ATOM 3722 N N . ASN A 1 490 ? 9.987 12.549 0.097 1.00 92.38 490 ASN A N 1
ATOM 3723 C CA . ASN A 1 490 ? 9.997 11.116 -0.207 1.00 92.38 490 ASN A CA 1
ATOM 3724 C C . ASN A 1 490 ? 8.603 10.578 -0.577 1.00 92.38 490 ASN A C 1
ATOM 3726 O O . ASN A 1 490 ? 7.580 11.021 -0.052 1.00 92.38 490 ASN A O 1
ATOM 3730 N N . LEU A 1 491 ? 8.569 9.552 -1.432 1.00 96.00 491 LEU A N 1
ATOM 3731 C CA . LEU A 1 491 ? 7.353 8.834 -1.830 1.00 96.00 491 LEU A CA 1
ATOM 3732 C C . LEU A 1 491 ? 7.440 7.357 -1.428 1.00 96.00 491 LEU A C 1
ATOM 3734 O O . LEU A 1 491 ? 8.361 6.659 -1.847 1.00 96.00 491 LEU A O 1
ATOM 3738 N N . ALA A 1 492 ? 6.460 6.852 -0.682 1.00 96.31 492 ALA A N 1
ATOM 3739 C CA . ALA A 1 492 ? 6.343 5.443 -0.314 1.00 96.31 492 ALA A CA 1
ATOM 3740 C C . ALA A 1 492 ? 5.030 4.832 -0.829 1.00 96.31 492 ALA A C 1
ATOM 3742 O O . ALA A 1 492 ? 3.954 5.400 -0.659 1.00 96.31 492 ALA A O 1
ATOM 3743 N N . ILE A 1 493 ? 5.112 3.654 -1.448 1.00 98.31 493 ILE A N 1
ATOM 3744 C CA . ILE A 1 493 ? 3.980 2.918 -2.022 1.00 98.31 493 ILE A CA 1
ATOM 3745 C C . ILE A 1 493 ? 4.076 1.457 -1.575 1.00 98.31 493 ILE A C 1
ATOM 3747 O O . ILE A 1 493 ? 5.073 0.790 -1.858 1.00 98.31 493 ILE A O 1
ATOM 3751 N N . GLY A 1 494 ? 3.049 0.956 -0.888 1.00 95.62 494 GLY A N 1
ATOM 3752 C CA . GLY A 1 494 ? 3.047 -0.362 -0.254 1.00 95.62 494 GLY A CA 1
ATOM 3753 C C . GLY A 1 494 ? 1.800 -1.206 -0.531 1.00 95.62 494 GLY A C 1
ATOM 3754 O O . GLY A 1 494 ? 0.684 -0.698 -0.617 1.00 95.62 494 GLY A O 1
ATOM 3755 N N . SER A 1 495 ? 1.994 -2.520 -0.605 1.00 93.00 495 SER A N 1
ATOM 3756 C CA . SER A 1 495 ? 0.934 -3.536 -0.571 1.00 93.00 495 SER A CA 1
ATOM 3757 C C . SER A 1 495 ? 1.362 -4.724 0.303 1.00 93.00 495 SER A C 1
ATOM 3759 O O . SER A 1 495 ? 2.537 -5.111 0.270 1.00 93.00 495 SER A O 1
ATOM 3761 N N . LEU A 1 496 ? 0.443 -5.340 1.062 1.00 89.00 496 LEU A N 1
ATOM 3762 C CA . LEU A 1 496 ? 0.721 -6.610 1.759 1.00 89.00 496 LEU A CA 1
ATOM 3763 C C . LEU A 1 496 ? 0.368 -7.865 0.929 1.00 89.00 496 LEU A C 1
ATOM 3765 O O . LEU A 1 496 ? 0.493 -8.984 1.424 1.00 89.00 496 LEU A O 1
ATOM 3769 N N . ASP A 1 497 ? 0.074 -7.703 -0.367 1.00 87.75 497 ASP A N 1
ATOM 3770 C CA . ASP A 1 497 ? 0.064 -8.772 -1.373 1.00 87.75 497 ASP A CA 1
ATOM 3771 C C . ASP A 1 497 ? 0.872 -8.379 -2.630 1.00 87.75 497 ASP A C 1
ATOM 3773 O O . ASP A 1 497 ? 2.084 -8.621 -2.697 1.00 87.75 497 ASP A O 1
ATOM 3777 N N . GLU A 1 498 ? 0.234 -7.760 -3.624 1.00 92.75 498 GLU A N 1
ATOM 3778 C CA . GLU A 1 498 ? 0.828 -7.406 -4.915 1.00 92.75 498 GLU A CA 1
ATOM 3779 C C . GLU A 1 498 ? 0.689 -5.904 -5.228 1.00 92.75 498 GLU A C 1
ATOM 3781 O O . GLU A 1 498 ? -0.365 -5.299 -5.046 1.00 92.75 498 GLU A O 1
ATOM 3786 N N . LEU A 1 499 ? 1.753 -5.308 -5.769 1.00 98.19 499 LEU A N 1
ATOM 3787 C CA . LEU A 1 499 ? 1.745 -3.971 -6.359 1.00 98.19 499 LEU A CA 1
ATOM 3788 C C . LEU A 1 499 ? 1.808 -4.106 -7.886 1.00 98.19 499 LEU A C 1
ATOM 3790 O O . LEU A 1 499 ? 2.867 -4.419 -8.441 1.00 98.19 499 LEU A O 1
ATOM 3794 N N . LYS A 1 500 ? 0.684 -3.862 -8.570 1.00 97.88 500 LYS A N 1
ATOM 3795 C CA . LYS A 1 500 ? 0.618 -3.780 -10.037 1.00 97.88 500 LYS A CA 1
ATOM 3796 C C . LYS A 1 500 ? 0.669 -2.317 -10.472 1.00 97.88 500 LYS A C 1
ATOM 3798 O O . LYS A 1 500 ? -0.161 -1.519 -10.054 1.00 97.88 500 LYS A O 1
ATOM 3803 N N . ILE A 1 501 ? 1.604 -1.969 -11.351 1.00 98.56 501 ILE A N 1
ATOM 3804 C CA . ILE A 1 501 ? 1.732 -0.627 -11.937 1.00 98.56 501 ILE A CA 1
ATOM 3805 C C . ILE A 1 501 ? 1.606 -0.761 -13.449 1.00 98.56 501 ILE A C 1
ATOM 3807 O O . ILE A 1 501 ? 2.453 -1.395 -14.073 1.00 98.56 501 ILE A O 1
ATOM 3811 N N . LEU A 1 502 ? 0.563 -0.181 -14.037 1.00 97.38 502 LEU A N 1
ATOM 3812 C CA . LEU A 1 502 ? 0.277 -0.275 -15.468 1.00 97.38 502 LEU A CA 1
ATOM 3813 C C . LEU A 1 502 ? 0.077 1.114 -16.069 1.00 97.38 502 LEU A C 1
ATOM 3815 O O . LEU A 1 502 ? -0.791 1.854 -15.611 1.00 97.38 502 LEU A O 1
ATOM 3819 N N . SER A 1 503 ? 0.801 1.420 -17.141 1.00 95.19 503 SER A N 1
ATOM 3820 C CA . SER A 1 503 ? 0.429 2.497 -18.055 1.00 95.19 503 SER A CA 1
ATOM 3821 C C . SER A 1 503 ? -0.095 1.928 -19.370 1.00 95.19 503 SER A C 1
ATOM 3823 O O . SER A 1 503 ? 0.503 1.024 -19.952 1.00 95.19 503 SER A O 1
ATOM 3825 N N . THR A 1 504 ? -1.211 2.471 -19.849 1.00 94.56 504 THR A N 1
ATOM 3826 C CA . THR A 1 504 ? -1.809 2.179 -21.157 1.00 94.56 504 THR A CA 1
ATOM 3827 C C . THR A 1 504 ? -1.767 3.386 -22.103 1.00 94.56 504 THR A C 1
ATOM 3829 O O . THR A 1 504 ? -2.333 3.331 -23.197 1.00 94.56 504 THR A O 1
ATOM 3832 N N . ARG A 1 505 ? -1.098 4.481 -21.703 1.00 89.50 505 ARG A N 1
ATOM 3833 C CA . ARG A 1 505 ? -1.014 5.747 -22.464 1.00 89.50 505 ARG A CA 1
ATOM 3834 C C . ARG A 1 505 ? 0.014 5.696 -23.597 1.00 89.50 505 ARG A C 1
ATOM 3836 O O . ARG A 1 505 ? -0.152 6.359 -24.620 1.00 89.50 505 ARG A O 1
ATOM 3843 N N . PHE A 1 506 ? 1.051 4.869 -23.456 1.00 84.75 506 PHE A N 1
ATOM 3844 C CA . PHE A 1 506 ? 2.068 4.654 -24.486 1.00 84.75 506 PHE A CA 1
ATOM 3845 C C . PHE A 1 506 ? 1.771 3.439 -25.383 1.00 84.75 506 PHE A C 1
ATOM 3847 O O . PHE A 1 506 ? 1.032 2.513 -25.047 1.00 84.75 506 PHE A O 1
ATOM 3854 N N . ASP A 1 507 ? 2.381 3.456 -26.566 1.00 82.19 507 ASP A N 1
ATOM 3855 C CA . ASP A 1 507 ? 2.286 2.404 -27.577 1.00 82.19 507 ASP A CA 1
ATOM 3856 C C . ASP A 1 507 ? 3.364 1.341 -27.346 1.00 82.19 507 ASP A C 1
ATOM 3858 O O . ASP A 1 507 ? 4.521 1.525 -27.721 1.00 82.19 507 ASP A O 1
ATOM 3862 N N . GLU A 1 508 ? 2.971 0.219 -26.743 1.00 81.38 508 GLU A N 1
ATOM 3863 C CA . GLU A 1 508 ? 3.853 -0.906 -26.400 1.00 81.38 508 GLU A CA 1
ATOM 3864 C C . GLU A 1 508 ? 4.490 -1.605 -27.623 1.00 81.38 508 GLU A C 1
ATOM 3866 O O . GLU A 1 508 ? 5.455 -2.364 -27.482 1.00 81.38 508 GLU A O 1
ATOM 3871 N N . SER A 1 509 ? 4.003 -1.341 -28.843 1.00 80.00 509 SER A N 1
ATOM 3872 C CA . SER A 1 509 ? 4.672 -1.809 -30.065 1.00 80.00 509 SER A CA 1
ATOM 3873 C C . SER A 1 509 ? 5.946 -1.016 -30.388 1.00 80.00 509 SER A C 1
ATOM 3875 O O . SER A 1 509 ? 6.795 -1.500 -31.139 1.00 80.00 509 SER A O 1
ATOM 3877 N N . LYS A 1 510 ? 6.120 0.176 -29.797 1.00 77.06 510 LYS A N 1
ATOM 3878 C CA . LYS A 1 510 ? 7.338 0.981 -29.917 1.00 77.06 510 LYS A CA 1
ATOM 3879 C C . LYS A 1 510 ? 8.374 0.507 -28.905 1.00 77.06 510 LYS A C 1
ATOM 3881 O O . LYS A 1 510 ? 8.222 0.691 -27.701 1.00 77.06 510 LYS A O 1
ATOM 3886 N N . GLU A 1 511 ? 9.468 -0.060 -29.403 1.00 73.44 511 GLU A N 1
ATOM 3887 C CA . GLU A 1 511 ? 10.649 -0.308 -28.576 1.00 73.44 511 GLU A CA 1
ATOM 3888 C C . GLU A 1 511 ? 11.204 1.011 -28.038 1.00 73.44 511 GLU A C 1
ATOM 3890 O O . GLU A 1 511 ? 11.355 1.983 -28.784 1.00 73.44 511 GLU A O 1
ATOM 3895 N N . PHE A 1 512 ? 11.535 1.033 -26.749 1.00 80.81 512 PHE A N 1
ATOM 3896 C CA . PHE A 1 512 ? 12.318 2.116 -26.169 1.00 80.81 512 PHE A CA 1
ATOM 3897 C C . PHE A 1 512 ? 13.722 2.083 -26.783 1.00 80.81 512 PHE A C 1
ATOM 3899 O O . PHE A 1 512 ? 14.342 1.030 -26.897 1.00 80.81 512 PHE A O 1
ATOM 3906 N N . SER A 1 513 ? 14.241 3.235 -27.188 1.00 77.75 513 SER A N 1
ATOM 3907 C CA . SER A 1 513 ? 15.580 3.373 -27.753 1.00 77.75 513 SER A CA 1
ATOM 3908 C C . SER A 1 513 ? 16.158 4.743 -27.426 1.00 77.75 513 SER A C 1
ATOM 3910 O O . SER A 1 513 ? 15.427 5.696 -27.162 1.00 77.75 513 SER A O 1
ATOM 3912 N N . ASN A 1 514 ? 17.479 4.887 -27.513 1.00 72.75 514 ASN A N 1
ATOM 3913 C CA . ASN A 1 514 ? 18.189 6.135 -27.207 1.00 72.75 514 ASN A CA 1
ATOM 3914 C C . ASN A 1 514 ? 17.701 7.347 -28.036 1.00 72.75 514 ASN A C 1
ATOM 3916 O O . ASN A 1 514 ? 18.001 8.487 -27.673 1.00 72.75 514 ASN A O 1
ATOM 3920 N N . GLU A 1 515 ? 16.978 7.098 -29.134 1.00 76.81 515 GLU A N 1
ATOM 3921 C CA . GLU A 1 515 ? 16.415 8.091 -30.053 1.00 76.81 515 GLU A CA 1
ATOM 3922 C C . GLU A 1 515 ? 14.966 8.488 -29.716 1.00 76.81 515 GLU A C 1
ATOM 3924 O O . GLU A 1 515 ? 14.562 9.606 -30.033 1.00 76.81 515 GLU A O 1
ATOM 3929 N N . ASN A 1 516 ? 14.184 7.611 -29.070 1.00 75.56 516 ASN A N 1
ATOM 3930 C CA . ASN A 1 516 ? 12.764 7.843 -28.763 1.00 75.56 516 ASN A CA 1
ATOM 3931 C C . ASN A 1 516 ? 12.420 7.825 -27.258 1.00 75.56 516 ASN A C 1
ATOM 3933 O O . ASN A 1 516 ? 11.285 8.113 -26.891 1.00 75.56 516 ASN A O 1
ATOM 3937 N N . LEU A 1 517 ? 13.386 7.556 -26.374 1.00 74.00 517 LEU A N 1
ATOM 3938 C CA . LEU A 1 517 ? 13.162 7.418 -24.929 1.00 74.00 517 LEU A CA 1
ATOM 3939 C C . LEU A 1 517 ? 12.603 8.679 -24.242 1.00 74.00 517 LEU A C 1
ATOM 3941 O O . LEU A 1 517 ? 12.145 8.594 -23.108 1.00 74.00 517 LEU A O 1
ATOM 3945 N N . GLU A 1 518 ? 12.651 9.841 -24.898 1.00 73.31 518 GLU A N 1
ATOM 3946 C CA . GLU A 1 518 ? 12.033 11.091 -24.422 1.00 73.31 518 GLU A CA 1
ATOM 3947 C C . GLU A 1 518 ? 10.674 11.391 -25.090 1.00 73.31 518 GLU A C 1
ATOM 3949 O O . GLU A 1 518 ? 9.964 12.290 -24.656 1.00 73.31 518 GLU A O 1
ATOM 3954 N N . SER A 1 519 ? 10.295 10.658 -26.146 1.00 68.62 519 SER A N 1
ATOM 3955 C CA . SER A 1 519 ? 9.040 10.837 -26.899 1.00 68.62 519 SER A CA 1
ATOM 3956 C C . SER A 1 519 ? 8.039 9.685 -26.745 1.00 68.62 519 SER A C 1
ATOM 3958 O O . SER A 1 519 ? 6.884 9.835 -27.135 1.00 68.62 519 SER A O 1
ATOM 3960 N N . VAL A 1 520 ? 8.447 8.564 -26.138 1.00 66.25 520 VAL A N 1
ATOM 3961 C CA . VAL A 1 520 ? 7.569 7.464 -25.678 1.00 66.25 520 VAL A CA 1
ATOM 3962 C C . VAL A 1 520 ? 7.288 7.584 -24.160 1.00 66.25 520 VAL A C 1
ATOM 3964 O O . VAL A 1 520 ? 6.857 6.638 -23.517 1.00 66.25 520 VAL A O 1
ATOM 3967 N N . LEU A 1 521 ? 7.531 8.764 -23.573 1.00 62.97 521 LEU A N 1
ATOM 3968 C CA . LEU A 1 521 ? 7.506 9.032 -22.125 1.00 62.97 521 LEU A CA 1
ATOM 3969 C C . LEU A 1 521 ? 6.125 9.055 -21.449 1.00 62.97 521 LEU A C 1
ATOM 3971 O O . LEU A 1 521 ? 6.045 9.443 -20.286 1.00 62.97 521 LEU A O 1
ATOM 3975 N N . ASP A 1 522 ? 5.054 8.646 -22.126 1.00 82.88 522 ASP A N 1
ATOM 3976 C CA . ASP A 1 522 ? 3.711 8.621 -21.536 1.00 82.88 522 ASP A CA 1
ATOM 3977 C C . ASP A 1 522 ? 3.525 7.373 -20.644 1.00 82.88 522 ASP A C 1
ATOM 3979 O O . ASP A 1 522 ? 2.747 6.466 -20.930 1.00 82.88 522 ASP A O 1
ATOM 3983 N N . LEU A 1 523 ? 4.352 7.304 -19.599 1.00 90.00 523 LEU A N 1
ATOM 3984 C CA . LEU A 1 523 ? 4.440 6.258 -18.578 1.00 90.00 523 LEU A CA 1
ATOM 3985 C C . LEU A 1 523 ? 3.878 6.797 -17.266 1.00 90.00 523 LEU A C 1
ATOM 3987 O O . LEU A 1 523 ? 3.953 8.004 -17.033 1.00 90.00 523 LEU A O 1
ATOM 3991 N N . ASN A 1 524 ? 3.409 5.922 -16.376 1.00 94.38 524 ASN A N 1
ATOM 3992 C CA . ASN A 1 524 ? 3.071 6.321 -15.008 1.00 94.38 524 ASN A CA 1
ATOM 3993 C C . ASN A 1 524 ? 4.319 6.909 -14.350 1.00 94.38 524 ASN A C 1
ATOM 3995 O O . ASN A 1 524 ? 5.352 6.240 -14.301 1.00 94.38 524 ASN A O 1
ATOM 3999 N N . THR A 1 525 ? 4.237 8.144 -13.868 1.00 94.94 525 THR A N 1
ATOM 4000 C CA . THR A 1 525 ? 5.384 8.882 -13.344 1.00 94.94 525 THR A CA 1
ATOM 4001 C C . THR A 1 525 ? 5.285 9.015 -11.832 1.00 94.94 525 THR A C 1
ATOM 4003 O O . THR A 1 525 ? 4.392 9.679 -11.308 1.00 94.94 525 THR A O 1
ATOM 4006 N N . LEU A 1 526 ? 6.243 8.409 -11.131 1.00 97.19 526 LEU A N 1
ATOM 4007 C CA . LEU A 1 526 ? 6.404 8.549 -9.685 1.00 97.19 526 LEU A CA 1
ATOM 4008 C C . LEU A 1 526 ? 7.495 9.585 -9.387 1.00 97.19 526 LEU A C 1
ATOM 4010 O O . LEU A 1 526 ? 8.681 9.343 -9.619 1.00 97.19 526 LEU A O 1
ATOM 4014 N N . SER A 1 527 ? 7.091 10.758 -8.907 1.00 94.00 527 SER A N 1
ATOM 4015 C CA . SER A 1 527 ? 7.976 11.884 -8.601 1.00 94.00 527 SER A CA 1
ATOM 4016 C C . SER A 1 527 ? 8.077 12.110 -7.096 1.00 94.00 527 SER A C 1
ATOM 4018 O O . SER A 1 527 ? 7.073 12.220 -6.393 1.00 94.00 527 SER A O 1
ATOM 4020 N N . ALA A 1 528 ? 9.315 12.208 -6.634 1.00 92.50 528 ALA A N 1
ATOM 4021 C CA . ALA A 1 528 ? 9.706 12.592 -5.290 1.00 92.50 528 ALA A CA 1
ATOM 4022 C C . ALA A 1 528 ? 10.731 13.727 -5.417 1.00 92.50 528 ALA A C 1
ATOM 4024 O O . ALA A 1 528 ? 11.514 13.746 -6.374 1.00 92.50 528 ALA A O 1
ATOM 4025 N N . GLY A 1 529 ? 10.712 14.649 -4.462 1.00 84.25 529 GLY A N 1
ATOM 4026 C CA . GLY A 1 529 ? 11.663 15.746 -4.361 1.00 84.25 529 GLY A CA 1
ATOM 4027 C C . GLY A 1 529 ? 11.312 17.050 -5.069 1.00 84.25 529 GLY A C 1
ATOM 4028 O O . GLY A 1 529 ? 10.324 17.194 -5.791 1.00 84.25 529 GLY A O 1
ATOM 4029 N N . THR A 1 530 ? 12.197 18.025 -4.866 1.00 71.75 530 THR A N 1
ATOM 4030 C CA . THR A 1 530 ? 12.249 19.291 -5.613 1.00 71.75 530 THR A CA 1
ATOM 4031 C C . THR A 1 530 ? 13.668 19.532 -6.131 1.00 71.75 530 THR A C 1
ATOM 4033 O O . THR A 1 530 ? 14.626 19.050 -5.529 1.00 71.75 530 THR A O 1
ATOM 4036 N N . ASP A 1 531 ? 13.795 20.244 -7.263 1.00 56.66 531 ASP A N 1
ATOM 4037 C CA . ASP A 1 531 ? 15.035 20.493 -8.030 1.00 56.66 531 ASP A CA 1
ATOM 4038 C C . ASP A 1 531 ? 16.336 20.494 -7.184 1.00 56.66 531 ASP A C 1
ATOM 4040 O O . ASP A 1 531 ? 16.778 21.534 -6.690 1.00 56.66 531 ASP A O 1
ATOM 4044 N N . GLY A 1 532 ? 16.998 19.333 -7.082 1.00 54.00 532 GLY A N 1
ATOM 4045 C CA . GLY A 1 532 ? 18.326 19.194 -6.470 1.00 54.00 532 GLY A CA 1
ATOM 4046 C C . GLY A 1 532 ? 18.408 18.637 -5.042 1.00 54.00 532 GLY A C 1
ATOM 4047 O O . GLY A 1 532 ? 19.510 18.656 -4.499 1.00 54.00 532 GLY A O 1
ATOM 4048 N N . GLN A 1 533 ? 17.318 18.138 -4.454 1.00 62.22 533 GLN A N 1
ATOM 4049 C CA . GLN A 1 533 ? 17.347 17.366 -3.198 1.00 62.22 533 GLN A CA 1
ATOM 4050 C C . GLN A 1 533 ? 17.509 15.850 -3.444 1.00 62.22 533 GLN A C 1
ATOM 4052 O O . GLN A 1 533 ? 17.226 15.358 -4.539 1.00 62.22 533 GLN A O 1
ATOM 4057 N N . ASP A 1 534 ? 17.979 15.112 -2.430 1.00 65.94 534 ASP A N 1
ATOM 4058 C CA . ASP A 1 534 ? 18.266 13.665 -2.493 1.00 65.94 534 ASP A CA 1
ATOM 4059 C C . ASP A 1 534 ? 17.041 12.795 -2.138 1.00 65.94 534 ASP A C 1
ATOM 4061 O O . ASP A 1 534 ? 17.106 11.883 -1.314 1.00 65.94 534 ASP A O 1
ATOM 4065 N N . ASP A 1 535 ? 15.898 13.089 -2.759 1.00 81.38 535 ASP A N 1
ATOM 4066 C CA . ASP A 1 535 ? 14.625 12.445 -2.430 1.00 81.38 535 ASP A CA 1
ATOM 4067 C C . ASP A 1 535 ? 14.419 11.078 -3.095 1.00 81.38 535 ASP A C 1
ATOM 4069 O O . ASP A 1 535 ? 14.964 10.748 -4.161 1.00 81.38 535 ASP A O 1
ATOM 4073 N N . ARG A 1 536 ? 13.619 10.254 -2.411 1.00 92.12 536 ARG A N 1
ATOM 4074 C CA . ARG A 1 536 ? 13.629 8.796 -2.560 1.00 92.12 536 ARG A CA 1
ATOM 4075 C C . ARG A 1 536 ? 12.235 8.248 -2.849 1.00 92.12 536 ARG A C 1
ATOM 4077 O O . ARG A 1 536 ? 11.243 8.719 -2.294 1.00 92.12 536 ARG A O 1
ATOM 4084 N N . VAL A 1 537 ? 12.167 7.215 -3.690 1.00 96.75 537 VAL A N 1
ATOM 4085 C CA . VAL A 1 537 ? 10.933 6.464 -3.972 1.00 96.75 537 VAL A CA 1
ATOM 4086 C C . VAL A 1 537 ? 11.066 5.035 -3.451 1.00 96.75 537 VAL A C 1
ATOM 4088 O O . VAL A 1 537 ? 11.958 4.295 -3.867 1.00 96.75 537 VAL A O 1
ATOM 4091 N N . PHE A 1 538 ? 10.153 4.631 -2.572 1.00 96.81 538 PHE A N 1
ATOM 4092 C CA . PHE A 1 538 ? 10.079 3.300 -1.976 1.00 96.81 538 PHE A CA 1
ATOM 4093 C C . PHE A 1 538 ? 8.849 2.556 -2.494 1.00 96.81 538 PHE A C 1
ATOM 4095 O O . PHE A 1 538 ? 7.720 2.991 -2.287 1.00 96.81 538 PHE A O 1
ATOM 4102 N N . LEU A 1 539 ? 9.063 1.415 -3.146 1.00 98.44 539 LEU A N 1
ATOM 4103 C CA . LEU A 1 539 ? 8.020 0.523 -3.647 1.00 98.44 539 LEU A CA 1
ATOM 4104 C C . LEU A 1 539 ? 8.120 -0.818 -2.911 1.00 98.44 539 LEU A C 1
ATOM 4106 O O . LEU A 1 539 ? 9.136 -1.508 -3.003 1.00 98.44 539 LEU A O 1
ATOM 4110 N N . TYR A 1 540 ? 7.072 -1.202 -2.191 1.00 96.31 540 TYR A N 1
ATOM 4111 C CA . TYR A 1 540 ? 7.010 -2.444 -1.424 1.00 96.31 540 TYR A CA 1
ATOM 4112 C C . TYR A 1 540 ? 5.790 -3.276 -1.827 1.00 96.31 540 TYR A C 1
ATOM 4114 O O . TYR A 1 540 ? 4.681 -2.759 -1.950 1.00 96.31 540 TYR A O 1
ATOM 4122 N N . ALA A 1 541 ? 5.979 -4.586 -1.960 1.00 95.56 541 ALA A N 1
ATOM 4123 C CA . ALA A 1 541 ? 4.880 -5.547 -1.979 1.00 95.56 541 ALA A CA 1
ATOM 4124 C C . ALA A 1 541 ? 5.256 -6.794 -1.178 1.00 95.56 541 ALA A C 1
ATOM 4126 O O . ALA A 1 541 ? 6.405 -7.243 -1.246 1.00 95.56 541 ALA A O 1
ATOM 4127 N N . HIS A 1 542 ? 4.325 -7.420 -0.455 1.00 90.31 542 HIS A N 1
ATOM 4128 C CA . HIS A 1 542 ? 4.667 -8.653 0.260 1.00 90.31 542 HIS A CA 1
ATOM 4129 C C . HIS A 1 542 ? 5.072 -9.768 -0.722 1.00 90.31 542 HIS A C 1
ATOM 4131 O O . HIS A 1 542 ? 6.127 -10.377 -0.552 1.00 90.31 542 HIS A O 1
ATOM 4137 N N . ASN A 1 543 ? 4.312 -9.993 -1.791 1.00 91.75 543 ASN A N 1
ATOM 4138 C CA . ASN A 1 543 ? 4.554 -11.071 -2.746 1.00 91.75 543 ASN A CA 1
ATOM 4139 C C . ASN A 1 543 ? 5.220 -10.583 -4.036 1.00 91.75 543 ASN A C 1
ATOM 4141 O O . ASN A 1 543 ? 6.257 -11.125 -4.441 1.00 91.75 543 ASN A O 1
ATOM 4145 N N . ARG A 1 544 ? 4.658 -9.569 -4.702 1.00 97.06 544 ARG A N 1
ATOM 4146 C CA . ARG A 1 544 ? 5.087 -9.218 -6.062 1.00 97.06 544 ARG A CA 1
ATOM 4147 C C . ARG A 1 544 ? 4.966 -7.734 -6.379 1.00 97.06 544 ARG A C 1
ATOM 4149 O O . ARG A 1 544 ? 3.931 -7.135 -6.130 1.00 97.06 544 ARG A O 1
ATOM 4156 N N . ILE A 1 545 ? 6.001 -7.177 -7.004 1.00 98.81 545 ILE A N 1
ATOM 4157 C CA . ILE A 1 545 ? 5.884 -5.932 -7.772 1.00 98.81 545 ILE A CA 1
ATOM 4158 C C . ILE A 1 545 ? 5.867 -6.313 -9.252 1.00 98.81 545 ILE A C 1
ATOM 4160 O O . ILE A 1 545 ? 6.782 -6.991 -9.724 1.00 98.81 545 ILE A O 1
ATOM 4164 N N . ALA A 1 546 ? 4.838 -5.883 -9.974 1.00 98.56 546 ALA A N 1
ATOM 4165 C CA . ALA A 1 546 ? 4.705 -6.062 -11.414 1.00 98.56 546 ALA A CA 1
ATOM 4166 C C . ALA A 1 546 ? 4.512 -4.689 -12.064 1.00 98.56 546 ALA A C 1
ATOM 4168 O O . ALA A 1 546 ? 3.481 -4.047 -11.875 1.00 98.56 546 ALA A O 1
ATOM 4169 N N . ALA A 1 547 ? 5.508 -4.223 -12.816 1.00 98.50 547 ALA A N 1
ATOM 4170 C CA . ALA A 1 547 ? 5.466 -2.925 -13.483 1.00 98.50 547 ALA A CA 1
ATOM 4171 C C . ALA A 1 547 ? 5.457 -3.104 -15.004 1.00 98.50 547 ALA A C 1
ATOM 4173 O O . ALA A 1 547 ? 6.378 -3.707 -15.552 1.00 98.50 547 ALA A O 1
ATOM 4174 N N . ASN A 1 548 ? 4.440 -2.556 -15.672 1.00 96.62 548 ASN A N 1
ATOM 4175 C CA . ASN A 1 548 ? 4.414 -2.330 -17.111 1.00 96.62 548 ASN A CA 1
ATOM 4176 C C . ASN A 1 548 ? 4.148 -0.843 -17.402 1.00 96.62 548 ASN A C 1
ATOM 4178 O O . ASN A 1 548 ? 3.020 -0.382 -17.259 1.00 96.62 548 ASN A O 1
ATOM 4182 N N . GLY A 1 549 ? 5.168 -0.091 -17.820 1.00 94.56 549 GLY A N 1
ATOM 4183 C CA . GLY A 1 549 ? 5.011 1.330 -18.156 1.00 94.56 549 GLY A CA 1
ATOM 4184 C C . GLY A 1 549 ? 5.230 2.272 -16.971 1.00 94.56 549 GLY A C 1
ATOM 4185 O O . GLY A 1 549 ? 4.367 3.093 -16.666 1.00 94.56 549 GLY A O 1
ATOM 4186 N N . LEU A 1 550 ? 6.374 2.140 -16.293 1.00 96.56 550 LEU A N 1
ATOM 4187 C CA . LEU A 1 550 ? 6.743 2.932 -15.111 1.00 96.56 550 LEU A CA 1
ATOM 4188 C C . LEU A 1 550 ? 7.947 3.841 -15.403 1.00 96.56 550 LEU A C 1
ATOM 4190 O O . LEU A 1 550 ? 9.009 3.378 -15.824 1.00 96.56 550 LEU A O 1
ATOM 4194 N N . GLY A 1 551 ? 7.793 5.129 -15.122 1.00 95.00 551 GLY A N 1
ATOM 4195 C CA . GLY A 1 551 ? 8.854 6.128 -15.081 1.00 95.00 551 GLY A CA 1
ATOM 4196 C C . GLY A 1 551 ? 8.930 6.814 -13.716 1.00 95.00 551 GLY A C 1
ATOM 4197 O O . GLY A 1 551 ? 8.062 6.655 -12.857 1.00 95.00 551 GLY A O 1
ATOM 4198 N N . PHE A 1 552 ? 9.978 7.607 -13.523 1.00 94.69 552 PHE A N 1
ATOM 4199 C CA . PHE A 1 552 ? 10.184 8.386 -12.304 1.00 94.69 552 PHE A CA 1
ATOM 4200 C C . PHE A 1 552 ? 10.508 9.840 -12.642 1.00 94.69 552 PHE A C 1
ATOM 4202 O O . PHE A 1 552 ? 11.035 10.130 -13.721 1.00 94.69 552 PHE A O 1
ATOM 4209 N N . GLY A 1 553 ? 10.218 10.743 -11.706 1.00 90.81 553 GLY A N 1
ATOM 4210 C CA . GLY A 1 553 ? 10.604 12.148 -11.804 1.00 90.81 553 GLY A CA 1
ATOM 4211 C C . GLY A 1 553 ? 12.116 12.313 -12.001 1.00 90.81 553 GLY A C 1
ATOM 4212 O O . GLY A 1 553 ? 12.916 11.541 -11.472 1.00 90.81 553 GLY A O 1
ATOM 4213 N N . LYS A 1 554 ? 12.522 13.338 -12.761 1.00 86.38 554 LYS A N 1
ATOM 4214 C CA . LYS A 1 554 ? 13.938 13.612 -13.092 1.00 86.38 554 LYS A CA 1
ATOM 4215 C C . LYS A 1 554 ? 14.840 13.841 -11.869 1.00 86.38 554 LYS A C 1
ATOM 4217 O O . LYS A 1 554 ? 16.051 13.668 -11.986 1.00 86.38 554 LYS A O 1
ATOM 4222 N N . ASP A 1 555 ? 14.250 14.246 -10.747 1.00 85.19 555 ASP A N 1
ATOM 4223 C CA . ASP A 1 555 ? 14.948 14.613 -9.512 1.00 85.19 555 ASP A CA 1
ATOM 4224 C C . ASP A 1 555 ? 15.095 13.439 -8.533 1.00 85.19 555 ASP A C 1
ATOM 4226 O O . ASP A 1 555 ? 15.892 13.536 -7.607 1.00 85.19 555 ASP A O 1
ATOM 4230 N N . VAL A 1 556 ? 14.406 12.313 -8.770 1.00 91.56 556 VAL A N 1
ATOM 4231 C CA . VAL A 1 556 ? 14.460 11.128 -7.899 1.00 91.56 556 VAL A CA 1
ATOM 4232 C C . VAL A 1 556 ? 15.874 10.544 -7.882 1.00 91.56 556 VAL A C 1
ATOM 4234 O O . VAL A 1 556 ? 16.376 10.065 -8.907 1.00 91.56 556 VAL A O 1
ATOM 4237 N N . ARG A 1 557 ? 16.513 10.558 -6.706 1.00 91.25 557 ARG A N 1
ATOM 4238 C CA . ARG A 1 557 ? 17.908 10.126 -6.525 1.00 91.25 557 ARG A CA 1
ATOM 4239 C C . ARG A 1 557 ? 18.051 8.685 -6.110 1.00 91.25 557 ARG A C 1
ATOM 4241 O O . ARG A 1 557 ? 18.960 8.021 -6.602 1.00 91.25 557 ARG A O 1
ATOM 4248 N N . GLU A 1 558 ? 17.150 8.171 -5.286 1.00 93.56 558 GLU A N 1
ATOM 4249 C CA . GLU A 1 558 ? 17.196 6.773 -4.865 1.00 93.56 558 GLU A CA 1
ATOM 4250 C C . GLU A 1 558 ? 15.850 6.083 -5.074 1.00 93.56 558 GLU A C 1
ATOM 4252 O O . GLU A 1 558 ? 14.788 6.628 -4.776 1.00 93.56 558 GLU A O 1
ATOM 4257 N N . ILE A 1 559 ? 15.897 4.869 -5.618 1.00 97.50 559 ILE A N 1
ATOM 4258 C CA . ILE A 1 559 ? 14.716 4.073 -5.947 1.00 97.50 559 ILE A CA 1
ATOM 4259 C C . ILE A 1 559 ? 14.880 2.698 -5.315 1.00 97.50 559 ILE A C 1
ATOM 4261 O O . ILE A 1 559 ? 15.783 1.937 -5.666 1.00 97.50 559 ILE A O 1
ATOM 4265 N N . TYR A 1 560 ? 13.979 2.370 -4.401 1.00 97.31 560 TYR A N 1
ATOM 4266 C CA . TYR A 1 560 ? 13.959 1.122 -3.656 1.00 97.31 560 TYR A CA 1
ATOM 4267 C C . TYR A 1 560 ? 12.749 0.301 -4.088 1.00 97.31 560 TYR A C 1
ATOM 4269 O O . TYR A 1 560 ? 11.627 0.796 -4.065 1.00 97.31 560 TYR A O 1
ATOM 4277 N N . MET A 1 561 ? 12.961 -0.957 -4.473 1.00 98.50 561 MET A N 1
ATOM 4278 C CA . MET A 1 561 ? 11.878 -1.892 -4.794 1.00 98.50 561 MET A CA 1
ATOM 4279 C C . MET A 1 561 ? 12.088 -3.189 -4.012 1.00 98.50 561 MET A C 1
ATOM 4281 O O . MET A 1 561 ? 13.126 -3.829 -4.177 1.00 98.50 561 MET A O 1
ATOM 4285 N N . ASP A 1 562 ? 11.130 -3.583 -3.172 1.00 96.12 562 ASP A N 1
ATOM 4286 C CA . ASP A 1 562 ? 11.231 -4.747 -2.281 1.00 96.12 562 ASP A CA 1
ATOM 4287 C C . ASP A 1 562 ? 10.001 -5.664 -2.401 1.00 96.12 562 ASP A C 1
ATOM 4289 O O . ASP A 1 562 ? 8.887 -5.293 -2.032 1.00 96.12 562 ASP A O 1
ATOM 4293 N N . ALA A 1 563 ? 10.204 -6.878 -2.922 1.00 96.94 563 ALA A N 1
ATOM 4294 C CA . ALA A 1 563 ? 9.170 -7.910 -3.053 1.00 96.94 563 ALA A CA 1
ATOM 4295 C C . ALA A 1 563 ? 9.769 -9.322 -3.015 1.00 96.94 563 ALA A C 1
ATOM 4297 O O . ALA A 1 563 ? 10.984 -9.486 -3.089 1.00 96.94 563 ALA A O 1
ATOM 4298 N N . ILE A 1 564 ? 8.963 -10.388 -2.944 1.00 96.00 564 ILE A N 1
ATOM 4299 C CA . ILE A 1 564 ? 9.497 -11.743 -3.188 1.00 96.00 564 ILE A CA 1
ATOM 4300 C C . ILE A 1 564 ? 9.914 -11.884 -4.661 1.00 96.00 564 ILE A C 1
ATOM 4302 O O . ILE A 1 564 ? 11.008 -12.384 -4.931 1.00 96.00 564 ILE A O 1
ATOM 4306 N N . THR A 1 565 ? 9.094 -11.392 -5.596 1.00 98.25 565 THR A N 1
ATOM 4307 C CA . THR A 1 565 ? 9.397 -11.324 -7.040 1.00 98.25 565 THR A CA 1
ATOM 4308 C C . THR A 1 565 ? 9.199 -9.903 -7.563 1.00 98.25 565 THR A C 1
ATOM 4310 O O . THR A 1 565 ? 8.217 -9.256 -7.209 1.00 98.25 565 THR A O 1
ATOM 4313 N N . ILE A 1 566 ? 10.092 -9.430 -8.432 1.00 98.88 566 ILE A N 1
ATOM 4314 C CA . ILE A 1 566 ? 9.949 -8.145 -9.128 1.00 98.88 566 ILE A CA 1
ATOM 4315 C C . ILE A 1 566 ? 9.958 -8.433 -10.632 1.00 98.88 566 ILE A C 1
ATOM 4317 O O . ILE A 1 566 ? 10.969 -8.898 -11.148 1.00 98.88 566 ILE A O 1
ATOM 4321 N N . ASP A 1 567 ? 8.857 -8.169 -11.334 1.00 98.75 567 ASP A N 1
ATOM 4322 C CA . ASP A 1 567 ? 8.769 -8.264 -12.797 1.00 98.75 567 ASP A CA 1
ATOM 4323 C C . ASP A 1 567 ? 8.696 -6.847 -13.395 1.00 98.75 567 ASP A C 1
ATOM 4325 O O . ASP A 1 567 ? 7.799 -6.072 -13.057 1.00 98.75 567 ASP A O 1
ATOM 4329 N N . LEU A 1 568 ? 9.649 -6.498 -14.266 1.00 98.62 568 LEU A N 1
ATOM 4330 C CA . LEU A 1 568 ? 9.787 -5.161 -14.857 1.00 98.62 568 LEU A CA 1
ATOM 4331 C C . LEU A 1 568 ? 9.669 -5.216 -16.384 1.00 98.62 568 LEU A C 1
ATOM 4333 O O . LEU A 1 568 ? 10.450 -5.896 -17.055 1.00 98.62 568 LEU A O 1
ATOM 4337 N N . LYS A 1 569 ? 8.727 -4.446 -16.928 1.00 96.00 569 LYS A N 1
ATOM 4338 C CA . LYS A 1 569 ? 8.429 -4.306 -18.354 1.00 96.00 569 LYS A CA 1
ATOM 4339 C C . LYS A 1 569 ? 8.213 -2.820 -18.683 1.00 96.00 569 LYS A C 1
ATOM 4341 O O . LYS A 1 569 ? 7.534 -2.125 -17.937 1.00 96.00 569 LYS A O 1
ATOM 4346 N N . ASN A 1 570 ? 8.801 -2.304 -19.763 1.00 94.31 570 ASN A N 1
ATOM 4347 C CA . ASN A 1 570 ? 8.681 -0.888 -20.163 1.00 94.31 570 ASN A CA 1
ATOM 4348 C C . ASN A 1 570 ? 8.950 0.090 -18.988 1.00 94.31 570 ASN A C 1
ATOM 4350 O O . ASN A 1 570 ? 8.097 0.902 -18.633 1.00 94.31 570 ASN A O 1
ATOM 4354 N N . VAL A 1 571 ? 10.115 -0.026 -18.336 1.00 95.56 571 VAL A N 1
ATOM 4355 C CA . VAL A 1 571 ? 10.475 0.766 -17.140 1.00 95.56 571 VAL A CA 1
ATOM 4356 C C . VAL A 1 571 ? 11.685 1.660 -17.420 1.00 95.56 571 VAL A C 1
ATOM 4358 O O . VAL A 1 571 ? 12.687 1.183 -17.952 1.00 95.56 571 VAL A O 1
ATOM 4361 N N . LYS A 1 572 ? 11.625 2.941 -17.035 1.00 94.44 572 LYS A N 1
ATOM 4362 C CA . LYS A 1 572 ? 12.714 3.921 -17.208 1.00 94.44 572 LYS A CA 1
ATOM 4363 C C . LYS A 1 572 ? 13.129 4.530 -15.865 1.00 94.44 572 LYS A C 1
ATOM 4365 O O . LYS A 1 572 ? 12.428 5.379 -15.322 1.00 94.44 572 LYS A O 1
ATOM 4370 N N . PHE A 1 573 ? 14.302 4.147 -15.367 1.00 95.81 573 PHE A N 1
ATOM 4371 C CA . PHE A 1 573 ? 14.953 4.792 -14.223 1.00 95.81 573 PHE A CA 1
ATOM 4372 C C . PHE A 1 573 ? 15.718 6.062 -14.668 1.00 95.81 573 PHE A C 1
ATOM 4374 O O . PHE A 1 573 ? 16.300 6.055 -15.760 1.00 95.81 573 PHE A O 1
ATOM 4381 N N . PRO A 1 574 ? 15.769 7.145 -13.865 1.00 93.06 574 PRO A N 1
ATOM 4382 C CA . PRO A 1 574 ? 16.524 8.359 -14.194 1.00 93.06 574 PRO A CA 1
ATOM 4383 C C . PRO A 1 574 ? 18.038 8.112 -14.292 1.00 93.06 574 PRO A C 1
ATOM 4385 O O . PRO A 1 574 ? 18.594 7.310 -13.543 1.00 93.06 574 PRO A O 1
ATOM 4388 N N . ASP A 1 575 ? 18.726 8.837 -15.181 1.00 91.56 575 ASP A N 1
ATOM 4389 C CA . ASP A 1 575 ? 20.161 8.633 -15.477 1.00 91.56 575 ASP A CA 1
ATOM 4390 C C . ASP A 1 575 ? 21.091 8.884 -14.276 1.00 91.56 575 ASP A C 1
ATOM 4392 O O . ASP A 1 575 ? 22.160 8.284 -14.180 1.00 91.56 575 ASP A O 1
ATOM 4396 N N . ALA A 1 576 ? 20.660 9.742 -13.349 1.00 91.31 576 ALA A N 1
ATOM 4397 C CA . ALA A 1 576 ? 21.392 10.132 -12.146 1.00 91.31 576 ALA A CA 1
ATOM 4398 C C . ALA A 1 576 ? 20.728 9.608 -10.855 1.00 91.31 576 ALA A C 1
ATOM 4400 O O . ALA A 1 576 ? 20.787 10.272 -9.821 1.00 91.31 576 ALA A O 1
ATOM 4401 N N . SER A 1 577 ? 20.077 8.440 -10.944 1.00 94.00 577 SER A N 1
ATOM 4402 C CA . SER A 1 577 ? 19.483 7.721 -9.809 1.00 94.00 577 SER A CA 1
ATOM 4403 C C . SER A 1 577 ? 20.297 6.483 -9.411 1.00 94.00 577 SER A C 1
ATOM 4405 O O . SER A 1 577 ? 20.959 5.858 -10.246 1.00 94.00 577 SER A O 1
ATOM 4407 N N . GLN A 1 578 ? 20.203 6.086 -8.145 1.00 96.00 578 GLN A N 1
ATOM 4408 C CA . GLN A 1 578 ? 20.649 4.797 -7.627 1.00 96.00 578 GLN A CA 1
ATOM 4409 C C . GLN A 1 578 ? 19.440 3.890 -7.386 1.00 96.00 578 GLN A C 1
ATOM 4411 O O . GLN A 1 578 ? 18.515 4.248 -6.663 1.00 96.00 578 GLN A O 1
ATOM 4416 N N . VAL A 1 579 ? 19.455 2.684 -7.950 1.00 98.19 579 VAL A N 1
ATOM 4417 C CA . VAL A 1 579 ? 18.340 1.733 -7.857 1.00 98.19 579 VAL A CA 1
ATOM 4418 C C . VAL A 1 579 ? 18.747 0.526 -7.012 1.00 98.19 579 VAL A C 1
ATOM 4420 O O . VAL A 1 579 ? 19.742 -0.140 -7.312 1.00 98.19 579 VAL A O 1
ATOM 4423 N N . LEU A 1 580 ? 17.972 0.208 -5.974 1.00 97.94 580 LEU A N 1
ATOM 4424 C CA . LEU A 1 580 ? 18.109 -1.000 -5.162 1.00 97.94 580 LEU A CA 1
ATOM 4425 C C . LEU A 1 580 ? 16.879 -1.900 -5.332 1.00 97.94 580 LEU A C 1
ATOM 4427 O O . LEU A 1 580 ? 15.781 -1.575 -4.889 1.00 97.94 580 LEU A O 1
ATOM 4431 N N . LEU A 1 581 ? 17.088 -3.067 -5.941 1.00 98.44 581 LEU A N 1
ATOM 4432 C CA . LEU A 1 581 ? 16.059 -4.076 -6.185 1.00 98.44 581 LEU A CA 1
ATOM 4433 C C . LEU A 1 581 ? 16.282 -5.271 -5.244 1.00 98.44 581 LEU A C 1
ATOM 4435 O O . LEU A 1 581 ? 17.260 -6.016 -5.381 1.00 98.44 581 LEU A O 1
ATOM 4439 N N . LYS A 1 582 ? 15.379 -5.458 -4.282 1.00 97.12 582 LYS A N 1
ATOM 4440 C CA . LYS A 1 582 ? 15.385 -6.560 -3.316 1.00 97.12 582 LYS A CA 1
ATOM 4441 C C . LYS A 1 582 ? 14.348 -7.609 -3.711 1.00 97.12 582 LYS A C 1
ATOM 4443 O O . LYS A 1 582 ? 13.149 -7.352 -3.720 1.00 97.12 582 LYS A O 1
ATOM 4448 N N . SER A 1 583 ? 14.840 -8.797 -4.045 1.00 97.44 583 SER A N 1
ATOM 4449 C CA . SER A 1 583 ? 14.032 -9.989 -4.345 1.00 97.44 583 SER A CA 1
ATOM 4450 C C . SER A 1 583 ? 14.451 -11.121 -3.418 1.00 97.44 583 SER A C 1
ATOM 4452 O O . SER A 1 583 ? 15.529 -11.052 -2.835 1.00 97.44 583 SER A O 1
ATOM 4454 N N . LYS A 1 584 ? 13.659 -12.190 -3.298 1.00 95.69 584 LYS A N 1
ATOM 4455 C CA . LYS A 1 584 ? 13.988 -13.313 -2.403 1.00 95.69 584 LYS A CA 1
ATOM 4456 C C . LYS A 1 584 ? 15.390 -13.891 -2.641 1.00 95.69 584 LYS A C 1
ATOM 4458 O O . LYS A 1 584 ? 16.149 -14.069 -1.694 1.00 95.69 584 LYS A O 1
ATOM 4463 N N . ASP A 1 585 ? 15.737 -14.168 -3.895 1.00 96.25 585 ASP A N 1
ATOM 4464 C CA . ASP A 1 585 ? 17.006 -14.809 -4.251 1.00 96.25 585 ASP A CA 1
ATOM 4465 C C . ASP A 1 585 ? 18.099 -13.778 -4.596 1.00 96.25 585 ASP A C 1
ATOM 4467 O O . ASP A 1 585 ? 19.299 -14.063 -4.499 1.00 96.25 585 ASP A O 1
ATOM 4471 N N . GLY A 1 586 ? 17.710 -12.567 -5.009 1.00 94.56 586 GLY A N 1
ATOM 4472 C CA . GLY A 1 586 ? 18.643 -11.494 -5.345 1.00 94.56 586 GLY A CA 1
ATOM 4473 C C . GLY A 1 586 ? 19.468 -11.758 -6.602 1.00 94.56 586 GLY A C 1
ATOM 4474 O O . GLY A 1 586 ? 20.690 -11.621 -6.555 1.00 94.56 586 GLY A O 1
ATOM 4475 N N . TYR A 1 587 ? 18.828 -12.148 -7.706 1.00 95.44 587 TYR A N 1
ATOM 4476 C CA . TYR A 1 587 ? 19.473 -12.332 -9.014 1.00 95.44 587 TYR A CA 1
ATOM 4477 C C . TYR A 1 587 ? 18.604 -11.762 -10.145 1.00 95.44 587 TYR A C 1
ATOM 4479 O O . TYR A 1 587 ? 17.376 -11.825 -10.031 1.00 95.44 587 TYR A O 1
ATOM 4487 N N . PRO A 1 588 ? 19.212 -11.265 -11.238 1.00 97.62 588 PRO A N 1
ATOM 4488 C CA . PRO A 1 588 ? 18.488 -10.878 -12.442 1.00 97.62 588 PRO A CA 1
ATOM 4489 C C . PRO A 1 588 ? 18.086 -12.083 -13.310 1.00 97.62 588 PRO A C 1
ATOM 4491 O O . PRO A 1 588 ? 18.757 -13.119 -13.322 1.00 97.62 588 PRO A O 1
ATOM 4494 N N . THR A 1 589 ? 17.035 -11.908 -14.108 1.00 97.62 589 THR A N 1
ATOM 4495 C CA . THR A 1 589 ? 16.750 -12.665 -15.339 1.00 97.62 589 THR A CA 1
ATOM 4496 C C . THR A 1 589 ? 16.393 -11.684 -16.465 1.00 97.62 589 THR A C 1
ATOM 4498 O O . THR A 1 589 ? 16.080 -10.525 -16.184 1.00 97.62 589 THR A O 1
ATOM 4501 N N . PHE A 1 590 ? 16.475 -12.113 -17.729 1.00 97.31 590 PHE A N 1
ATOM 4502 C CA . PHE A 1 590 ? 16.280 -11.247 -18.899 1.00 97.31 590 PHE A CA 1
ATOM 4503 C C . PHE A 1 590 ? 15.409 -11.948 -19.955 1.00 97.31 590 PHE A C 1
ATOM 4505 O O . PHE A 1 590 ? 15.778 -13.032 -20.413 1.00 97.31 590 PHE A O 1
ATOM 4512 N N . GLY A 1 591 ? 14.299 -11.322 -20.355 1.00 96.31 591 GLY A N 1
ATOM 4513 C CA . GLY A 1 591 ? 13.317 -11.863 -21.305 1.00 96.31 591 GLY A CA 1
ATOM 4514 C C . GLY A 1 591 ? 12.230 -12.737 -20.663 1.00 96.31 591 GLY A C 1
ATOM 4515 O O . GLY A 1 591 ? 12.456 -13.394 -19.643 1.00 96.31 591 GLY A O 1
ATOM 4516 N N . GLU A 1 592 ? 11.056 -12.791 -21.298 1.00 94.81 592 GLU A N 1
ATOM 4517 C CA . GLU A 1 592 ? 9.867 -13.557 -20.874 1.00 94.81 592 GLU A CA 1
ATOM 4518 C C . GLU A 1 592 ? 10.212 -15.027 -20.582 1.00 94.81 592 GLU A C 1
ATOM 4520 O O . GLU A 1 592 ? 9.908 -15.561 -19.515 1.00 94.81 592 GLU A O 1
ATOM 4525 N N . SER A 1 593 ? 10.939 -15.673 -21.500 1.00 95.56 593 SER A N 1
ATOM 4526 C CA . SER A 1 593 ? 11.293 -17.099 -21.396 1.00 95.56 593 SER A CA 1
ATOM 4527 C C . SER A 1 593 ? 12.254 -17.456 -20.251 1.00 95.56 593 SER A C 1
ATOM 4529 O O . SER A 1 593 ? 12.375 -18.633 -19.904 1.00 95.56 593 SER A O 1
ATOM 4531 N N . ALA A 1 594 ? 12.938 -16.471 -19.656 1.00 96.31 594 ALA A N 1
ATOM 4532 C CA . ALA A 1 594 ? 13.878 -16.669 -18.551 1.00 96.31 594 ALA A CA 1
ATOM 4533 C C . ALA A 1 594 ? 13.290 -16.309 -17.173 1.00 96.31 594 ALA A C 1
ATOM 4535 O O . ALA A 1 594 ? 13.964 -16.524 -16.159 1.00 96.31 594 ALA A O 1
ATOM 4536 N N . ARG A 1 595 ? 12.060 -15.776 -17.132 1.00 96.38 595 ARG A N 1
ATOM 4537 C CA . ARG A 1 595 ? 11.375 -15.269 -15.935 1.00 96.38 595 ARG A CA 1
ATOM 4538 C C . ARG A 1 595 ? 11.267 -16.330 -14.838 1.00 96.38 595 ARG A C 1
ATOM 4540 O O . ARG A 1 595 ? 10.846 -17.460 -15.080 1.00 96.38 595 ARG A O 1
ATOM 4547 N N . GLN A 1 596 ? 11.616 -15.964 -13.604 1.00 97.50 596 GLN A N 1
ATOM 4548 C CA . GLN A 1 596 ? 11.615 -16.863 -12.443 1.00 97.50 596 GLN A CA 1
ATOM 4549 C C . GLN A 1 596 ? 11.011 -16.184 -11.206 1.00 97.50 596 GLN A C 1
ATOM 4551 O O . GLN A 1 596 ? 11.316 -15.036 -10.885 1.00 97.50 596 GLN A O 1
ATOM 4556 N N . ILE A 1 597 ? 10.164 -16.918 -10.482 1.00 96.50 597 ILE A N 1
ATOM 4557 C CA . ILE A 1 597 ? 9.633 -16.493 -9.178 1.00 96.50 597 ILE A CA 1
ATOM 4558 C C . ILE A 1 597 ? 10.796 -16.407 -8.178 1.00 96.50 597 ILE A C 1
ATOM 4560 O O . ILE A 1 597 ? 11.655 -17.285 -8.166 1.00 96.50 597 ILE A O 1
ATOM 4564 N N . GLY A 1 598 ? 10.813 -15.370 -7.337 1.00 96.81 598 GLY A N 1
ATOM 4565 C CA . GLY A 1 598 ? 11.875 -15.125 -6.353 1.00 96.81 598 GLY A CA 1
ATOM 4566 C C . GLY A 1 598 ? 12.993 -14.185 -6.824 1.00 96.81 598 GLY A C 1
ATOM 4567 O O . GLY A 1 598 ? 13.908 -13.897 -6.053 1.00 96.81 598 GLY A O 1
ATOM 4568 N N . LYS A 1 599 ? 12.942 -13.709 -8.075 1.00 98.19 599 LYS A N 1
ATOM 4569 C CA . LYS A 1 599 ? 14.005 -12.922 -8.723 1.00 98.19 599 LYS A CA 1
ATOM 4570 C C . LYS A 1 599 ? 13.542 -11.544 -9.188 1.00 98.19 599 LYS A C 1
ATOM 4572 O O . LYS A 1 599 ? 12.363 -11.204 -9.093 1.00 98.19 599 LYS A O 1
ATOM 4577 N N . VAL A 1 600 ? 14.502 -10.764 -9.688 1.00 98.75 600 VAL A N 1
ATOM 4578 C CA . VAL A 1 600 ? 14.262 -9.557 -10.485 1.00 98.75 600 VAL A CA 1
ATOM 4579 C C . VAL A 1 600 ? 14.255 -9.968 -11.955 1.00 98.75 600 VAL A C 1
ATOM 4581 O O . VAL A 1 600 ? 15.284 -10.377 -12.484 1.00 98.75 600 VAL A O 1
ATOM 4584 N N . ASN A 1 601 ? 13.110 -9.887 -12.619 1.00 98.56 601 ASN A N 1
ATOM 4585 C CA . ASN A 1 601 ? 12.947 -10.289 -14.010 1.00 98.56 601 ASN A CA 1
ATOM 4586 C C . ASN A 1 601 ? 12.803 -9.047 -14.893 1.00 98.56 601 ASN A C 1
ATOM 4588 O O . ASN A 1 601 ? 11.796 -8.343 -14.834 1.00 98.56 601 ASN A O 1
ATOM 4592 N N . PHE A 1 602 ? 13.812 -8.782 -15.720 1.00 98.25 602 PHE A N 1
ATOM 4593 C CA . PHE A 1 602 ? 13.770 -7.740 -16.741 1.00 98.25 602 PHE A CA 1
ATOM 4594 C C . PHE A 1 602 ? 13.101 -8.320 -17.991 1.00 98.25 602 PHE A C 1
ATOM 4596 O O . PHE A 1 602 ? 13.764 -8.926 -18.832 1.00 98.25 602 PHE A O 1
ATOM 4603 N N . ILE A 1 603 ? 11.775 -8.190 -18.081 1.00 97.06 603 ILE A N 1
ATOM 4604 C CA . ILE A 1 603 ? 10.953 -8.821 -19.122 1.00 97.06 603 ILE A CA 1
ATOM 4605 C C . ILE A 1 603 ? 11.246 -8.193 -20.488 1.00 97.06 603 ILE A C 1
ATOM 4607 O O . ILE A 1 603 ? 11.666 -8.885 -21.408 1.00 97.06 603 ILE A O 1
ATOM 4611 N N . LYS A 1 604 ? 11.058 -6.874 -20.619 1.00 94.06 604 LYS A N 1
ATOM 4612 C CA . LYS A 1 604 ? 11.252 -6.128 -21.874 1.00 94.06 604 LYS A CA 1
ATOM 4613 C C . LYS A 1 604 ? 11.439 -4.638 -21.594 1.00 94.06 604 LYS A C 1
ATOM 4615 O O . LYS A 1 604 ? 10.834 -4.122 -20.660 1.00 94.06 604 LYS A O 1
ATOM 4620 N N . ASN A 1 605 ? 12.207 -3.932 -22.428 1.00 92.81 605 ASN A N 1
ATOM 4621 C CA . ASN A 1 605 ? 12.304 -2.464 -22.428 1.00 92.81 605 ASN A CA 1
ATOM 4622 C C . ASN A 1 605 ? 12.573 -1.835 -21.040 1.00 92.81 605 ASN A C 1
ATOM 4624 O O . ASN A 1 605 ? 11.863 -0.923 -20.621 1.00 92.81 605 ASN A O 1
ATOM 4628 N N . VAL A 1 606 ? 13.584 -2.314 -20.307 1.00 95.06 606 VAL A N 1
ATOM 4629 C CA . VAL A 1 606 ? 13.992 -1.701 -19.030 1.00 95.06 606 VAL A CA 1
ATOM 4630 C C . VAL A 1 606 ? 15.280 -0.899 -19.215 1.00 95.06 606 VAL A C 1
ATOM 4632 O O . VAL A 1 606 ? 16.249 -1.416 -19.771 1.00 95.06 606 VAL A O 1
ATOM 4635 N N . TYR A 1 607 ? 15.288 0.354 -18.757 1.00 94.81 607 TYR A N 1
ATOM 4636 C CA . TYR A 1 607 ? 16.336 1.347 -19.014 1.00 94.81 607 TYR A CA 1
ATOM 4637 C C . TYR A 1 607 ? 16.755 2.106 -17.748 1.00 94.81 607 TYR A C 1
ATOM 4639 O O . TYR A 1 607 ? 15.931 2.365 -16.874 1.00 94.81 607 TYR A O 1
ATOM 4647 N N . HIS A 1 608 ? 18.028 2.504 -17.673 1.00 95.56 608 HIS A N 1
ATOM 4648 C CA . HIS A 1 608 ? 18.567 3.433 -16.671 1.00 95.56 608 HIS A CA 1
ATOM 4649 C C . HIS A 1 608 ? 19.280 4.580 -17.382 1.00 95.56 608 HIS A C 1
ATOM 4651 O O . HIS A 1 608 ? 20.303 4.388 -18.049 1.00 95.56 608 HIS A O 1
ATOM 4657 N N . GLY A 1 609 ? 18.687 5.770 -17.314 1.00 91.75 609 GLY A N 1
ATOM 4658 C CA . GLY A 1 609 ? 18.981 6.820 -18.279 1.00 91.75 609 GLY A CA 1
ATOM 4659 C C . GLY A 1 609 ? 18.730 6.298 -19.688 1.00 91.75 609 GLY A C 1
ATOM 4660 O O . GLY A 1 609 ? 17.637 5.826 -19.976 1.00 91.75 609 GLY A O 1
ATOM 4661 N N . LYS A 1 610 ? 19.747 6.335 -20.554 1.00 90.94 610 LYS A N 1
ATOM 4662 C CA . LYS A 1 610 ? 19.668 5.813 -21.933 1.00 90.94 610 LYS A CA 1
ATOM 4663 C C . LYS A 1 610 ? 20.191 4.384 -22.099 1.00 90.94 610 LYS A C 1
ATOM 4665 O O . LYS A 1 610 ? 20.202 3.877 -23.216 1.00 90.94 610 LYS A O 1
ATOM 4670 N N . ASP A 1 611 ? 20.625 3.730 -21.026 1.00 93.50 611 ASP A N 1
ATOM 4671 C CA . ASP A 1 611 ? 21.251 2.411 -21.101 1.00 93.50 611 ASP A CA 1
ATOM 4672 C C . ASP A 1 611 ? 20.231 1.298 -20.838 1.00 93.50 611 ASP A C 1
ATOM 4674 O O . ASP A 1 611 ? 19.544 1.304 -19.817 1.00 93.50 611 ASP A O 1
ATOM 4678 N N . ALA A 1 612 ? 20.137 0.325 -21.748 1.00 93.75 612 ALA A N 1
ATOM 4679 C CA . ALA A 1 612 ? 19.250 -0.828 -21.594 1.00 93.75 612 ALA A CA 1
ATOM 4680 C C . ALA A 1 612 ? 19.790 -1.815 -20.541 1.00 93.75 612 ALA A C 1
ATOM 4682 O O . ALA A 1 612 ? 20.941 -2.255 -20.630 1.00 93.75 612 ALA A O 1
ATOM 4683 N N . LEU A 1 613 ? 18.941 -2.245 -19.602 1.00 94.94 613 LEU A N 1
ATOM 4684 C CA . LEU A 1 613 ? 19.260 -3.238 -18.568 1.00 94.94 613 LEU A CA 1
ATOM 4685 C C . LEU A 1 613 ? 19.210 -4.656 -19.149 1.00 94.94 613 LEU A C 1
ATOM 4687 O O . LEU A 1 613 ? 18.318 -5.452 -18.869 1.00 94.94 613 LEU A O 1
ATOM 4691 N N . ASN A 1 614 ? 20.204 -4.968 -19.973 1.00 93.56 614 ASN A N 1
ATOM 4692 C CA . ASN A 1 614 ? 20.501 -6.324 -20.422 1.00 93.56 614 ASN A CA 1
ATOM 4693 C C . ASN A 1 614 ? 21.683 -6.912 -19.626 1.00 93.56 614 ASN A C 1
ATOM 4695 O O . ASN A 1 614 ? 22.313 -6.224 -18.823 1.00 93.56 614 ASN A O 1
ATOM 4699 N N . GLN A 1 615 ? 22.034 -8.172 -19.887 1.00 94.56 615 GLN A N 1
ATOM 4700 C CA . GLN A 1 615 ? 23.114 -8.875 -19.185 1.00 94.56 615 GLN A CA 1
ATOM 4701 C C . GLN A 1 615 ? 24.457 -8.110 -19.153 1.00 94.56 615 GLN A C 1
ATOM 4703 O O . GLN A 1 615 ? 25.156 -8.164 -18.147 1.00 94.56 615 GLN A O 1
ATOM 4708 N N . SER A 1 616 ? 24.812 -7.370 -20.211 1.00 94.56 616 SER A N 1
ATOM 4709 C CA . SER A 1 616 ? 26.080 -6.617 -20.287 1.00 94.56 616 SER A CA 1
ATOM 4710 C C . SER A 1 616 ? 26.100 -5.319 -19.466 1.00 94.56 616 SER A C 1
ATOM 4712 O O . SER A 1 616 ? 27.172 -4.774 -19.196 1.00 94.56 616 SER A O 1
ATOM 4714 N N . PHE A 1 617 ? 24.935 -4.840 -19.016 1.00 96.56 617 PHE A N 1
ATOM 4715 C CA . PHE A 1 617 ? 24.837 -3.723 -18.074 1.00 96.56 617 PHE A CA 1
ATOM 4716 C C . PHE A 1 617 ? 25.349 -4.110 -16.676 1.00 96.56 617 PHE A C 1
ATOM 4718 O O . PHE A 1 617 ? 25.806 -3.247 -15.925 1.00 96.56 617 PHE A O 1
ATOM 4725 N N . PHE A 1 618 ? 25.318 -5.403 -16.338 1.00 96.88 618 PHE A N 1
ATOM 4726 C CA . PHE A 1 618 ? 25.722 -5.942 -15.042 1.00 96.88 618 PHE A CA 1
ATOM 4727 C C . PHE A 1 618 ? 27.140 -6.520 -15.049 1.00 96.88 618 PHE A C 1
ATOM 4729 O O . PHE A 1 618 ? 27.702 -6.870 -16.088 1.00 96.88 618 PHE A O 1
ATOM 4736 N N . SER A 1 619 ? 27.737 -6.595 -13.862 1.00 92.56 619 SER A N 1
ATOM 4737 C CA . SER A 1 619 ? 29.067 -7.150 -13.647 1.00 92.56 619 SER A CA 1
ATOM 4738 C C . SER A 1 619 ? 29.176 -8.588 -14.158 1.00 92.56 619 SER A C 1
ATOM 4740 O O . SER A 1 619 ? 28.302 -9.418 -13.926 1.00 92.56 619 SER A O 1
ATOM 4742 N N . ASN A 1 620 ? 30.303 -8.908 -14.803 1.00 86.94 620 ASN A N 1
ATOM 4743 C CA . ASN A 1 620 ? 30.596 -10.242 -15.352 1.00 86.94 620 ASN A CA 1
ATOM 4744 C C . ASN A 1 620 ? 30.818 -11.335 -14.279 1.00 86.94 620 ASN A C 1
ATOM 4746 O O . ASN A 1 620 ? 31.285 -12.430 -14.600 1.00 86.94 620 ASN A O 1
ATOM 4750 N N . ASP A 1 621 ? 30.544 -11.052 -13.003 1.00 89.38 621 ASP A N 1
ATOM 4751 C CA . ASP A 1 621 ? 30.542 -12.075 -11.963 1.00 89.38 621 ASP A CA 1
ATOM 4752 C C . ASP A 1 621 ? 29.270 -12.946 -12.069 1.00 89.38 621 ASP A C 1
ATOM 4754 O O . ASP A 1 621 ? 28.240 -12.472 -12.551 1.00 89.38 621 ASP A O 1
ATOM 4758 N N . PRO A 1 622 ? 29.287 -14.208 -11.600 1.00 85.31 622 PRO A N 1
ATOM 4759 C CA . PRO A 1 622 ? 28.152 -15.120 -11.768 1.00 85.31 622 PRO A CA 1
ATOM 4760 C C . PRO A 1 622 ? 26.837 -14.671 -11.116 1.00 85.31 622 PRO A C 1
ATOM 4762 O O . PRO A 1 622 ? 25.803 -15.278 -11.386 1.00 85.31 622 PRO A O 1
ATOM 4765 N N . THR A 1 623 ? 26.859 -13.665 -10.234 1.00 86.94 623 THR A N 1
ATOM 4766 C CA . THR A 1 623 ? 25.666 -13.163 -9.543 1.00 86.94 623 THR A CA 1
ATOM 4767 C C . THR A 1 623 ? 25.020 -11.970 -10.239 1.00 86.94 623 THR A C 1
ATOM 4769 O O . THR A 1 623 ? 23.824 -11.759 -10.044 1.00 86.94 623 THR A O 1
ATOM 4772 N N . MET A 1 624 ? 25.775 -11.208 -11.047 1.00 91.06 624 MET A N 1
ATOM 4773 C CA . MET A 1 624 ? 25.300 -10.008 -11.757 1.00 91.06 624 MET A CA 1
ATOM 4774 C C . MET A 1 624 ? 24.567 -9.012 -10.834 1.00 91.06 624 MET A C 1
ATOM 4776 O O . MET A 1 624 ? 23.631 -8.324 -11.236 1.00 91.06 624 MET A O 1
ATOM 4780 N N . ARG A 1 625 ? 24.960 -8.950 -9.554 1.00 93.06 625 ARG A N 1
ATOM 4781 C CA . ARG A 1 625 ? 24.246 -8.193 -8.508 1.00 93.06 625 ARG A CA 1
ATOM 4782 C C . ARG A 1 625 ? 24.498 -6.687 -8.534 1.00 93.06 625 ARG A C 1
ATOM 4784 O O . ARG A 1 625 ? 23.896 -5.964 -7.740 1.00 93.06 625 ARG A O 1
ATOM 4791 N N . ASN A 1 626 ? 25.394 -6.204 -9.387 1.00 97.31 626 ASN A N 1
ATOM 4792 C CA . ASN A 1 626 ? 25.761 -4.796 -9.484 1.00 97.31 626 ASN A CA 1
ATOM 4793 C C . ASN A 1 626 ? 25.916 -4.402 -10.955 1.00 97.31 626 ASN A C 1
ATOM 4795 O O . ASN A 1 626 ? 26.410 -5.189 -11.760 1.00 97.31 626 ASN A O 1
ATOM 4799 N N . SER A 1 627 ? 25.519 -3.187 -11.314 1.00 97.62 627 SER A N 1
ATOM 4800 C CA . SER A 1 627 ? 25.787 -2.630 -12.638 1.00 97.62 627 SER A CA 1
ATOM 4801 C C . SER A 1 627 ? 27.263 -2.262 -12.832 1.00 97.62 627 SER A C 1
ATOM 4803 O O . SER A 1 627 ? 27.943 -1.843 -11.891 1.00 97.62 627 SER A O 1
ATOM 4805 N N . ASN A 1 628 ? 27.727 -2.353 -14.081 1.00 97.00 628 ASN A N 1
ATOM 4806 C CA . ASN A 1 628 ? 29.000 -1.789 -14.543 1.00 97.00 628 ASN A CA 1
ATOM 4807 C C . ASN A 1 628 ? 28.957 -0.250 -14.590 1.00 97.00 628 ASN A C 1
ATOM 4809 O O . ASN A 1 628 ? 29.987 0.401 -14.434 1.00 97.00 628 ASN A O 1
ATOM 4813 N N . LYS A 1 629 ? 27.766 0.329 -14.808 1.00 96.56 629 LYS A N 1
ATOM 4814 C CA . LYS A 1 629 ? 27.502 1.767 -14.662 1.00 96.56 629 LYS A CA 1
ATOM 4815 C C . LYS A 1 629 ? 27.480 2.143 -13.181 1.00 96.56 629 LYS A C 1
ATOM 4817 O O . LYS A 1 629 ? 26.903 1.408 -12.374 1.00 96.56 629 LYS A O 1
ATOM 4822 N N . SER A 1 630 ? 28.026 3.308 -12.851 1.00 95.50 630 SER A N 1
ATOM 4823 C CA . SER A 1 630 ? 27.996 3.880 -11.503 1.00 95.50 630 SER A CA 1
ATOM 4824 C C . SER A 1 630 ? 27.411 5.288 -11.507 1.00 95.50 630 SER A C 1
ATOM 4826 O O . SER A 1 630 ? 27.618 6.039 -12.458 1.00 95.50 630 SER A O 1
ATOM 4828 N N . VAL A 1 631 ? 26.728 5.632 -10.418 1.00 94.06 631 VAL A N 1
ATOM 4829 C CA . VAL A 1 631 ? 26.234 6.967 -10.066 1.00 94.06 631 VAL A CA 1
ATOM 4830 C C . VAL A 1 631 ? 26.838 7.297 -8.699 1.00 94.06 631 VAL A C 1
ATOM 4832 O O . VAL A 1 631 ? 26.827 6.456 -7.802 1.00 94.06 631 VAL A O 1
ATOM 4835 N N . ASP A 1 632 ? 27.482 8.459 -8.584 1.00 89.69 632 ASP A N 1
ATOM 4836 C CA . ASP A 1 632 ? 28.119 8.964 -7.353 1.00 89.69 632 ASP A CA 1
ATOM 4837 C C . ASP A 1 632 ? 29.037 7.955 -6.631 1.00 89.69 632 ASP A C 1
ATOM 4839 O O . ASP A 1 632 ? 29.091 7.845 -5.409 1.00 89.69 632 ASP A O 1
ATOM 4843 N N . GLY A 1 633 ? 29.793 7.187 -7.424 1.00 91.25 633 GLY A N 1
ATOM 4844 C CA . GLY A 1 633 ? 30.746 6.178 -6.945 1.00 91.25 633 GLY A CA 1
ATOM 4845 C C . GLY A 1 633 ? 30.133 4.816 -6.592 1.00 91.25 633 GLY A C 1
ATOM 4846 O O . GLY A 1 633 ? 30.876 3.842 -6.465 1.00 91.25 633 GLY A O 1
ATOM 4847 N N . THR A 1 634 ? 28.806 4.707 -6.523 1.00 92.88 634 THR A N 1
ATOM 4848 C CA . THR A 1 634 ? 28.068 3.459 -6.267 1.00 92.88 634 THR A CA 1
ATOM 4849 C C . THR A 1 634 ? 27.544 2.865 -7.576 1.00 92.88 634 THR A C 1
ATOM 4851 O O . THR A 1 634 ? 27.252 3.593 -8.520 1.00 92.88 634 THR A O 1
ATOM 4854 N N . SER A 1 635 ? 27.417 1.537 -7.684 1.00 96.69 635 SER A N 1
ATOM 4855 C CA . SER A 1 635 ? 26.762 0.917 -8.849 1.00 96.69 635 SER A CA 1
ATOM 4856 C C . SER A 1 635 ? 25.328 1.432 -9.003 1.00 96.69 635 SER A C 1
ATOM 4858 O O . SER A 1 635 ? 24.527 1.308 -8.078 1.00 96.69 635 SER A O 1
ATOM 4860 N N . ALA A 1 636 ? 25.017 1.965 -10.186 1.00 97.50 636 ALA A N 1
ATOM 4861 C CA . ALA A 1 636 ? 23.741 2.585 -10.541 1.00 97.50 636 ALA A CA 1
ATOM 4862 C C . ALA A 1 636 ? 22.521 1.683 -10.281 1.00 97.50 636 ALA A C 1
ATOM 4864 O O . ALA A 1 636 ? 21.472 2.165 -9.869 1.00 97.50 636 ALA A O 1
ATOM 4865 N N . VAL A 1 637 ? 22.661 0.369 -10.484 1.00 98.38 637 VAL A N 1
ATOM 4866 C CA . VAL A 1 637 ? 21.645 -0.636 -10.151 1.00 98.38 637 VAL A CA 1
ATOM 4867 C C . VAL A 1 637 ? 22.279 -1.732 -9.300 1.00 98.38 637 VAL A C 1
ATOM 4869 O O . VAL A 1 637 ? 23.303 -2.322 -9.658 1.00 98.38 637 VAL A O 1
ATOM 4872 N N . ARG A 1 638 ? 21.650 -2.022 -8.163 1.00 97.94 638 ARG A N 1
ATOM 4873 C CA . ARG A 1 638 ? 22.054 -3.034 -7.185 1.00 97.94 638 ARG A CA 1
ATOM 4874 C C . ARG A 1 638 ? 20.908 -4.018 -6.990 1.00 97.94 638 ARG A C 1
ATOM 4876 O O . ARG A 1 638 ? 19.793 -3.617 -6.683 1.00 97.94 638 ARG A O 1
ATOM 4883 N N . ILE A 1 639 ? 21.189 -5.311 -7.121 1.00 98.19 639 ILE A N 1
ATOM 4884 C CA . ILE A 1 639 ? 20.234 -6.391 -6.848 1.00 98.19 639 ILE A CA 1
ATOM 4885 C C . ILE A 1 639 ? 20.687 -7.128 -5.588 1.00 98.19 639 ILE A C 1
ATOM 4887 O O . ILE A 1 639 ? 21.867 -7.473 -5.459 1.00 98.19 639 ILE A O 1
ATOM 4891 N N . ARG A 1 640 ? 19.784 -7.350 -4.631 1.00 95.88 640 ARG A N 1
ATOM 4892 C CA . ARG A 1 640 ? 20.091 -8.002 -3.347 1.00 95.88 640 ARG A CA 1
ATOM 4893 C C . ARG A 1 640 ? 19.041 -9.064 -2.987 1.00 95.88 640 ARG A C 1
ATOM 4895 O O . ARG A 1 640 ? 17.895 -8.934 -3.420 1.00 95.88 640 ARG A O 1
ATOM 4902 N N . PRO A 1 641 ? 19.436 -10.125 -2.255 1.00 94.38 641 PRO A N 1
ATOM 4903 C CA . PRO A 1 641 ? 18.493 -11.008 -1.579 1.00 94.38 641 PRO A CA 1
ATOM 4904 C C . PRO A 1 641 ? 17.853 -10.282 -0.383 1.00 94.38 641 PRO A C 1
ATOM 4906 O O . PRO A 1 641 ? 18.309 -9.194 -0.008 1.00 94.38 641 PRO A O 1
ATOM 4909 N N . HIS A 1 642 ? 16.842 -10.908 0.221 1.00 87.12 642 HIS A N 1
ATOM 4910 C CA . HIS A 1 642 ? 16.347 -10.543 1.556 1.00 87.12 642 HIS A CA 1
ATOM 4911 C C . HIS A 1 642 ? 17.257 -11.063 2.670 1.00 87.12 642 HIS A C 1
ATOM 4913 O O . HIS A 1 642 ? 17.844 -12.154 2.485 1.00 87.12 642 HIS A O 1
#

Radius of gyration: 31.35 Å; chains: 1; bounding box: 66×88×102 Å

pLDDT: mean 75.78, std 20.69, range [24.47, 98.88]

Secondary structure (DSSP, 8-state):
-EEEEEETTEEEEEEEETTEEEEE-TTS-EEEEEPPHHHHHHHHHHHHHHHHHHTTS-HHHHHHHHHHHHHHHTT-----------------------------------TTSSS-SS-----PPPPHHHHHHHHS--EEEEEEETTTTEEEEEEE-TTS-EEEEEEEE--TTTHHHHHHHHGGGSSSS--HHHHHHHHHHHHHHHTT---TTHHHHHHHHHHHHHHHHTS-EEESSS--TTTEEEHHHHHHHHHH-TTHHHHHHHHHHTTTT-S---SSGGGSHHHHHHHHHHHTTHHHHTT-HHHHHHHHHSEE-TT-EETTEE-STTTTTSPPP---HHHHHTS-EEGGGEEEEEESSEEEPTTEEE-GGGG--SSS-EEEEEEESS-EEE-S-EEE--TT---EEEEEEESS-EEES-S-GGGTS-HHHHHHHH-TTT-HHHH-SS----SSPPPPEEEEE-SS-EEEEESS-EEEESEEEEESS-EEEEESSEEEEE--SS-TTS---TTTTTTS--SEEEE-S-TT---EEEEEESSEEEEEEEEE-TT--EEEEE-SEEEEEEEEE-TT-EEEEE-SS--EEESGGG--TTSEEEEEEEEETTEE-SGGGB-SSTT--BBSSEETTEESEEEE--